Protein AF-A0A950A0P0-F1 (afdb_monomer_lite)

Foldseek 3Di:
DVVVVVCVQVVDVVSVVVVVVVVVLQLVLQVVLVCVVCVLDAEEDEDEDQDEACPVVVVVVVSCVVVVHRYAYAYEYCYHPPYDVVCVVVVHHHDHLLYDHPDPCGDVCLLCVLQCVLVVLLPDDQFADFPGADPVSHTDHDHRPWDPLSVVLSVVSVVVVVVVVVVQVVVVVVDDDDRPPDPPSNNVNVVVCCCRQPNALVSLVSQQQGWDDDPQPDPDTHGQHDPPDPQLLFAALVRLSPDDCVHHSRSNSSNNNSDDVVLVVPPDDPPFLAKKKKWFDFDPDDIDIDIFGWDQTSNRKTKGKDKDFQARTFWMKMQNHQAWAKKQFAKKWKWKAQPVRRDIDTQDMDGQVDDPVSFAKDPWDDQDSRIIGHHNPIITIGGHPGRDHGPIMMMIMTIIHTDPQPVDHWDWDQDPVGIDTHRDDD

Structure (mmCIF, N/CA/C/O backbone):
data_AF-A0A950A0P0-F1
#
_entry.id   AF-A0A950A0P0-F1
#
loop_
_atom_site.group_PDB
_atom_site.id
_atom_site.type_symbol
_atom_site.label_atom_id
_atom_site.label_alt_id
_atom_site.label_comp_id
_atom_site.label_asym_id
_atom_site.label_entity_id
_atom_site.label_seq_id
_atom_site.pdbx_PDB_ins_code
_atom_site.Cartn_x
_atom_site.Cartn_y
_atom_site.Cartn_z
_atom_site.occupancy
_atom_site.B_iso_or_equiv
_atom_site.auth_seq_id
_atom_site.auth_comp_id
_atom_site.auth_asym_id
_atom_site.auth_atom_id
_atom_site.pdbx_PDB_model_num
ATOM 1 N N . MET A 1 1 ? -11.977 18.147 -12.993 1.00 55.84 1 MET A N 1
ATOM 2 C CA . MET A 1 1 ? -13.350 17.580 -12.956 1.00 55.84 1 MET A CA 1
ATOM 3 C C . MET A 1 1 ? -13.972 17.721 -11.565 1.00 55.84 1 MET A C 1
ATOM 5 O O . MET A 1 1 ? -15.050 18.295 -11.479 1.00 55.84 1 MET A O 1
ATOM 9 N N . LEU A 1 2 ? -13.278 17.306 -10.494 1.00 62.88 2 LEU A N 1
ATOM 10 C CA . LEU A 1 2 ? -13.737 17.444 -9.102 1.00 62.88 2 LEU A CA 1
ATOM 11 C C . LEU A 1 2 ? -14.091 18.887 -8.699 1.00 62.88 2 LEU A C 1
ATOM 13 O O . LEU A 1 2 ? -15.171 19.109 -8.177 1.00 62.88 2 LEU A O 1
ATOM 17 N N . GLU A 1 3 ? -13.258 19.885 -9.010 1.00 71.25 3 GLU A N 1
ATOM 18 C CA . GLU A 1 3 ? -13.559 21.291 -8.680 1.00 71.25 3 GLU A CA 1
ATOM 19 C C . GLU A 1 3 ? -14.826 21.813 -9.359 1.00 71.25 3 GLU A C 1
ATOM 21 O O . GLU A 1 3 ? -15.606 22.525 -8.738 1.00 71.25 3 GLU A O 1
ATOM 26 N N . ARG A 1 4 ? -15.081 21.428 -10.616 1.00 76.44 4 ARG A N 1
ATOM 27 C CA . ARG A 1 4 ? -16.325 21.785 -11.315 1.00 76.44 4 ARG A CA 1
ATOM 28 C C . ARG A 1 4 ? -17.537 21.099 -10.689 1.00 76.44 4 ARG A C 1
ATOM 30 O O . ARG A 1 4 ? -18.577 21.734 -10.569 1.00 76.44 4 ARG A O 1
ATOM 37 N N . PHE A 1 5 ? -17.394 19.836 -10.286 1.00 79.50 5 PHE A N 1
ATOM 38 C CA . PHE A 1 5 ? -18.436 19.110 -9.561 1.00 79.50 5 PHE A CA 1
ATOM 39 C C . PHE A 1 5 ? -18.722 19.764 -8.204 1.00 79.50 5 PHE A C 1
ATOM 41 O O . PHE A 1 5 ? -19.863 20.116 -7.932 1.00 79.50 5 PHE A O 1
ATOM 48 N N . LEU A 1 6 ? -17.689 20.016 -7.395 1.00 82.75 6 LEU A N 1
ATOM 49 C CA . LEU A 1 6 ? -17.811 20.694 -6.105 1.00 82.75 6 LEU A CA 1
ATOM 50 C C . LEU A 1 6 ? -18.397 22.096 -6.267 1.00 82.75 6 LEU A C 1
ATOM 52 O O . LEU A 1 6 ? -19.300 22.455 -5.527 1.00 82.75 6 LEU A O 1
ATOM 56 N N . THR A 1 7 ? -17.960 22.864 -7.264 1.00 86.00 7 THR A N 1
ATOM 57 C CA . THR A 1 7 ? -18.520 24.193 -7.547 1.00 86.00 7 THR A CA 1
ATOM 58 C C . THR A 1 7 ? -20.001 24.104 -7.899 1.00 86.00 7 THR A C 1
ATOM 60 O O . THR A 1 7 ? -20.788 24.888 -7.378 1.00 86.00 7 THR A O 1
ATOM 63 N N . ALA A 1 8 ? -20.406 23.138 -8.728 1.00 83.75 8 ALA A N 1
ATOM 64 C CA . ALA A 1 8 ? -21.810 22.930 -9.074 1.00 83.75 8 ALA A CA 1
ATOM 65 C C . ALA A 1 8 ? -22.653 22.523 -7.853 1.00 83.75 8 ALA A C 1
ATOM 67 O O . ALA A 1 8 ? -23.713 23.098 -7.632 1.00 83.75 8 ALA A O 1
ATOM 68 N N . VAL A 1 9 ? -22.157 21.598 -7.025 1.00 83.94 9 VAL A N 1
ATOM 69 C CA . VAL A 1 9 ? -22.830 21.154 -5.792 1.00 83.94 9 VAL A CA 1
ATOM 70 C C . VAL A 1 9 ? -22.937 22.288 -4.770 1.00 83.94 9 VAL A C 1
ATOM 72 O O . VAL A 1 9 ? -23.996 22.493 -4.188 1.00 83.94 9 VAL A O 1
ATOM 75 N N . LEU A 1 10 ? -21.858 23.044 -4.553 1.00 87.50 10 LEU A N 1
ATOM 76 C CA . LEU A 1 10 ? -21.813 24.142 -3.583 1.00 87.50 10 LEU A CA 1
ATOM 77 C C . LEU A 1 10 ? -22.584 25.385 -4.050 1.00 87.50 10 LEU A C 1
ATOM 79 O O . LEU A 1 10 ? -22.939 26.221 -3.223 1.00 87.50 10 LEU A O 1
ATOM 83 N N . SER A 1 11 ? -22.843 25.519 -5.352 1.00 91.31 11 SER A N 1
ATOM 84 C CA . SER A 1 11 ? -23.629 26.628 -5.908 1.00 91.31 11 SER A CA 1
ATOM 85 C C . SER A 1 11 ? -25.124 26.320 -6.001 1.00 91.31 11 SER A C 1
ATOM 87 O O . SER A 1 11 ? -25.892 27.223 -6.322 1.00 91.31 11 SER A O 1
ATOM 89 N N . ASP A 1 12 ? -25.548 25.082 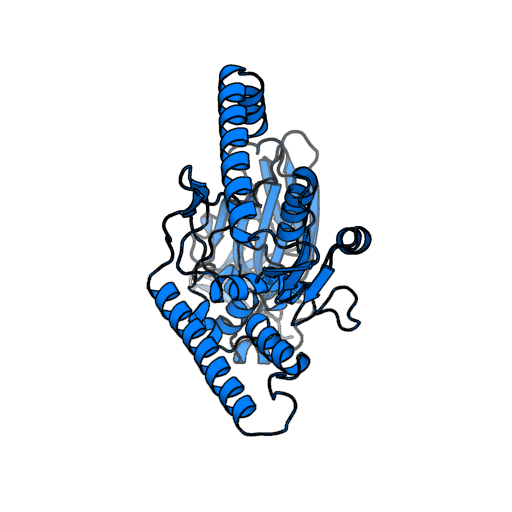-5.724 1.00 94.75 12 ASP A N 1
ATOM 90 C CA . ASP A 1 12 ? -26.952 24.668 -5.719 1.00 94.75 12 ASP A CA 1
ATOM 91 C C . ASP A 1 12 ? -27.496 24.623 -4.274 1.00 94.75 12 ASP A C 1
ATOM 93 O O . ASP A 1 12 ? -27.160 23.717 -3.498 1.00 94.75 12 ASP A O 1
ATOM 97 N N . PRO A 1 13 ? -28.365 25.576 -3.877 1.00 94.31 13 PRO A N 1
ATOM 98 C CA . PRO A 1 13 ? -28.925 25.616 -2.531 1.00 94.31 13 PRO A CA 1
ATOM 99 C C . PRO A 1 13 ? -29.743 24.375 -2.156 1.00 94.31 13 PRO A C 1
ATOM 101 O O . PRO A 1 13 ? -29.784 24.021 -0.977 1.00 94.31 13 PRO A O 1
ATOM 104 N N . ALA A 1 14 ? -30.390 23.712 -3.121 1.00 93.69 14 ALA A N 1
ATOM 105 C CA . ALA A 1 14 ? -31.197 22.524 -2.861 1.00 93.69 14 ALA A CA 1
ATOM 106 C C . ALA A 1 14 ? -30.303 21.319 -2.546 1.00 93.69 14 ALA A C 1
ATOM 108 O O . ALA A 1 14 ? -30.538 20.620 -1.559 1.00 93.69 14 ALA A O 1
ATOM 109 N N . LEU A 1 15 ? -29.227 21.122 -3.315 1.00 92.44 15 LEU A N 1
ATOM 110 C CA . LEU A 1 15 ? -28.232 20.086 -3.016 1.00 92.44 15 LEU A CA 1
ATOM 111 C C . LEU A 1 15 ? -27.541 20.347 -1.674 1.00 92.44 15 LEU A C 1
ATOM 113 O O . LEU A 1 15 ? -27.394 19.426 -0.869 1.00 92.44 15 LEU A O 1
ATOM 117 N N . LEU A 1 16 ? -27.184 21.601 -1.383 1.00 92.44 16 LEU A N 1
ATOM 118 C CA . LEU A 1 16 ? -26.629 21.974 -0.081 1.00 92.44 16 LEU A CA 1
ATOM 119 C C . LEU A 1 16 ? -27.586 21.675 1.076 1.00 92.44 16 LEU A C 1
ATOM 121 O O . LEU A 1 16 ? -27.135 21.214 2.126 1.00 92.44 16 LEU A O 1
ATOM 125 N N . ALA A 1 17 ? -28.885 21.930 0.907 1.00 93.38 17 ALA A N 1
ATOM 126 C CA . ALA A 1 17 ? -29.886 21.604 1.918 1.00 93.38 17 ALA A CA 1
ATOM 127 C C . ALA A 1 17 ? -29.931 20.091 2.184 1.00 93.38 17 ALA A C 1
ATOM 129 O O . ALA A 1 17 ? -29.840 19.684 3.341 1.00 93.38 17 ALA A O 1
ATOM 130 N N . VAL A 1 18 ? -29.950 19.268 1.130 1.00 94.12 18 VAL A N 1
ATOM 131 C CA . VAL A 1 18 ? -29.934 17.797 1.239 1.00 94.12 18 VAL A CA 1
ATOM 132 C C . VAL A 1 18 ? -28.661 17.291 1.924 1.00 94.12 18 VAL A C 1
ATOM 134 O O . VAL A 1 18 ? -28.732 16.427 2.802 1.00 94.12 18 VAL A O 1
ATOM 137 N N . ILE A 1 19 ? -27.492 17.831 1.564 1.00 92.19 19 ILE A N 1
ATOM 138 C CA . ILE A 1 19 ? -26.208 17.462 2.181 1.00 92.19 19 ILE A CA 1
ATOM 139 C C . ILE A 1 19 ? -26.209 17.814 3.668 1.00 92.19 19 ILE A C 1
ATOM 141 O O . ILE A 1 19 ? -25.835 16.979 4.491 1.00 92.19 19 ILE A O 1
ATOM 145 N N . ARG A 1 20 ? -26.650 19.027 4.023 1.00 93.75 20 ARG A N 1
ATOM 146 C CA . ARG A 1 20 ? -26.726 19.480 5.419 1.00 93.75 20 ARG A CA 1
ATOM 147 C C . ARG A 1 20 ? -27.681 18.618 6.229 1.00 93.75 20 ARG A C 1
ATOM 149 O O . ARG A 1 20 ? -27.284 18.125 7.276 1.00 93.75 20 ARG A O 1
ATOM 156 N N . GLU A 1 21 ? -28.891 18.387 5.730 1.00 95.62 21 GLU A N 1
ATOM 157 C CA . GLU A 1 21 ? -29.881 17.538 6.395 1.00 95.62 21 GLU A CA 1
ATOM 158 C C . GLU A 1 21 ? -29.339 16.118 6.610 1.00 95.62 21 GLU A C 1
ATOM 160 O O . GLU A 1 21 ? -29.393 15.583 7.719 1.00 95.62 21 GLU A O 1
ATOM 165 N N . THR A 1 22 ? -28.730 15.533 5.576 1.00 93.44 22 THR A N 1
ATOM 166 C CA . THR A 1 22 ? -28.134 14.194 5.650 1.00 93.44 22 THR A CA 1
ATOM 167 C C . THR A 1 22 ? -26.979 14.145 6.650 1.00 93.44 22 THR A C 1
ATOM 169 O O . THR A 1 22 ? -26.901 13.207 7.443 1.00 93.44 22 THR A O 1
ATOM 172 N N . ALA A 1 23 ? -26.093 15.143 6.649 1.00 92.94 23 ALA A N 1
ATOM 173 C CA . ALA A 1 23 ? -24.974 15.230 7.583 1.00 92.94 23 ALA A CA 1
ATOM 174 C C . ALA A 1 23 ? -25.455 15.405 9.030 1.00 92.94 23 ALA A C 1
ATOM 176 O O . ALA A 1 23 ? -24.962 14.716 9.923 1.00 92.94 23 ALA A O 1
ATOM 177 N N . THR A 1 24 ? -26.453 16.263 9.261 1.00 94.19 24 THR A N 1
ATOM 178 C CA . THR A 1 24 ? -27.080 16.456 10.574 1.00 94.19 24 THR A CA 1
ATOM 179 C C . THR A 1 24 ? -27.703 15.159 11.079 1.00 94.19 24 THR A C 1
ATOM 181 O O . THR A 1 24 ? -27.424 14.762 12.210 1.00 94.19 24 THR A O 1
ATOM 184 N N . ARG A 1 25 ? -28.479 14.457 10.242 1.00 95.00 25 ARG A N 1
ATOM 185 C CA . ARG A 1 25 ? -29.082 13.166 10.607 1.00 95.00 25 ARG A CA 1
ATOM 186 C C . ARG A 1 25 ? -28.018 12.113 10.916 1.00 95.00 25 ARG A C 1
ATOM 188 O O . ARG A 1 25 ? -28.062 11.496 11.974 1.00 95.00 25 ARG A O 1
ATOM 195 N N . ARG A 1 26 ? -27.012 11.952 10.047 1.00 94.56 26 ARG A N 1
ATOM 196 C CA . ARG A 1 26 ? -25.908 10.997 10.262 1.00 94.56 26 ARG A CA 1
ATOM 197 C C . ARG A 1 26 ? -25.140 11.286 11.549 1.00 94.56 26 ARG A C 1
ATOM 199 O O . ARG A 1 26 ? -24.850 10.355 12.295 1.00 94.56 26 ARG A O 1
ATOM 206 N N . ARG A 1 27 ? -24.848 12.560 11.836 1.00 93.12 27 ARG A N 1
ATOM 207 C CA . ARG A 1 27 ? -24.209 12.963 13.094 1.00 93.12 27 ARG A CA 1
ATOM 208 C C . ARG A 1 27 ? -25.090 12.617 14.290 1.00 93.12 27 ARG A C 1
ATOM 210 O O . ARG A 1 27 ? -24.587 12.020 15.233 1.00 93.12 27 ARG A O 1
ATOM 217 N N . ALA A 1 28 ? -26.382 12.940 14.248 1.00 94.75 28 ALA A N 1
ATOM 218 C CA . ALA A 1 28 ? -27.310 12.629 15.334 1.00 94.75 28 ALA A CA 1
ATOM 219 C C . ALA A 1 28 ? -27.368 11.118 15.623 1.00 94.75 28 ALA A C 1
ATOM 221 O O . ALA A 1 28 ? -27.242 10.714 16.780 1.00 94.75 28 ALA A O 1
ATOM 222 N N . ASN A 1 29 ? -27.463 10.288 14.580 1.00 96.44 29 ASN A N 1
ATOM 223 C CA . ASN A 1 29 ? -27.460 8.829 14.709 1.00 96.44 29 ASN A CA 1
ATOM 224 C C . ASN A 1 29 ? -26.142 8.320 15.309 1.00 96.44 29 ASN A C 1
ATOM 226 O O . ASN A 1 29 ? -26.154 7.516 16.241 1.00 96.44 29 ASN A O 1
ATOM 230 N N . PHE A 1 30 ? -25.002 8.820 14.820 1.00 94.88 30 PHE A N 1
ATOM 231 C CA . PHE A 1 30 ? -23.688 8.429 15.329 1.00 94.88 30 PHE A CA 1
ATOM 232 C C . PHE A 1 30 ? -23.497 8.822 16.798 1.00 94.88 30 PHE A C 1
ATOM 234 O O . PHE A 1 30 ? -23.042 8.011 17.598 1.00 94.88 30 PHE A O 1
ATOM 241 N N . VAL A 1 31 ? -23.904 10.031 17.190 1.00 94.56 31 VAL A N 1
ATOM 242 C CA . VAL A 1 31 ? -23.831 10.493 18.585 1.00 94.56 31 VAL A CA 1
ATOM 243 C C . VAL A 1 31 ? -24.749 9.674 19.492 1.00 94.56 31 VAL A C 1
ATOM 245 O O . VAL A 1 31 ? -24.354 9.318 20.602 1.00 94.56 31 VAL A O 1
ATOM 248 N N . ALA A 1 32 ? -25.960 9.337 19.041 1.00 95.44 32 ALA A N 1
ATOM 249 C CA . ALA A 1 32 ? -26.861 8.467 19.795 1.00 95.44 32 ALA A CA 1
ATOM 250 C C . ALA A 1 32 ? -26.253 7.070 20.004 1.00 95.44 32 ALA A C 1
ATOM 252 O O . ALA A 1 32 ? -26.282 6.542 21.119 1.00 95.44 32 ALA A O 1
ATOM 253 N N . HIS A 1 33 ? -25.648 6.503 18.957 1.00 95.56 33 HIS A N 1
ATOM 254 C CA . HIS A 1 33 ? -24.916 5.242 19.034 1.00 95.56 33 HIS A CA 1
ATOM 255 C C . HIS A 1 33 ? -23.732 5.327 20.002 1.00 95.56 33 HIS A C 1
ATOM 257 O O . HIS A 1 33 ? -23.601 4.476 20.878 1.00 95.56 33 HIS A O 1
ATOM 263 N N . LEU A 1 34 ? -22.929 6.388 19.916 1.00 93.38 34 LEU A N 1
ATOM 264 C CA . LEU A 1 34 ? -21.786 6.622 20.793 1.00 93.38 34 LEU A CA 1
ATOM 265 C C . LEU A 1 34 ? -22.208 6.743 22.263 1.00 93.38 34 LEU A C 1
ATOM 267 O O . LEU A 1 34 ? -21.639 6.073 23.118 1.00 93.38 34 LEU A O 1
ATOM 271 N N . ARG A 1 35 ? -23.247 7.530 22.572 1.00 93.88 35 ARG A N 1
ATOM 272 C CA . ARG A 1 35 ? -23.785 7.653 23.941 1.00 93.88 35 ARG A CA 1
ATOM 273 C C . ARG A 1 35 ? -24.240 6.305 24.494 1.00 93.88 35 ARG A C 1
ATOM 275 O O . ARG A 1 35 ? -23.997 6.008 25.662 1.00 93.88 35 ARG A O 1
ATOM 282 N N . LYS A 1 36 ? -24.882 5.488 23.656 1.00 94.25 36 LYS A N 1
ATOM 283 C CA . LYS A 1 36 ? -25.297 4.132 24.021 1.00 94.25 36 LYS A CA 1
ATOM 284 C C . LYS A 1 36 ? -24.090 3.224 24.273 1.00 94.25 36 LYS A C 1
ATOM 286 O O . LYS A 1 36 ? -24.089 2.517 25.274 1.00 94.25 36 LYS A O 1
ATOM 291 N N . ALA A 1 37 ? -23.084 3.257 23.399 1.00 91.88 37 ALA A N 1
ATOM 292 C CA . ALA A 1 37 ? -21.872 2.447 23.513 1.00 91.88 37 ALA A CA 1
ATOM 293 C C . ALA A 1 37 ? -21.038 2.813 24.750 1.00 91.88 37 ALA A C 1
ATOM 295 O O . ALA A 1 37 ? -20.555 1.928 25.447 1.00 91.88 37 ALA A O 1
ATOM 296 N N . LEU A 1 38 ? -20.933 4.107 25.066 1.00 92.00 38 LEU A N 1
ATOM 297 C CA . LEU A 1 38 ? -20.237 4.598 26.256 1.00 92.00 38 LEU A CA 1
ATOM 298 C C . LEU A 1 38 ? -20.964 4.251 27.559 1.00 92.00 38 LEU A C 1
ATOM 300 O O . LEU A 1 38 ? -20.352 4.303 28.619 1.00 92.00 38 LEU A O 1
ATOM 304 N N . GLY A 1 39 ? -22.266 3.949 27.525 1.00 91.56 39 GLY A N 1
ATOM 305 C CA . GLY A 1 39 ? -23.015 3.513 28.709 1.00 91.56 39 GLY A CA 1
ATOM 306 C C . GLY A 1 39 ? -22.999 4.501 29.887 1.00 91.56 39 GLY A C 1
ATOM 307 O O . GLY A 1 39 ? -23.214 4.093 31.023 1.00 91.56 39 GLY A O 1
ATOM 308 N N . GLY A 1 40 ? -22.723 5.787 29.639 1.00 90.06 40 GLY A N 1
ATOM 309 C CA . GLY A 1 40 ? -22.584 6.812 30.681 1.00 90.06 40 GLY A CA 1
ATOM 310 C C . GLY A 1 40 ? -21.238 6.826 31.420 1.00 90.06 40 GLY A C 1
ATOM 311 O O . GLY A 1 40 ? -21.118 7.547 32.411 1.00 90.06 40 GLY A O 1
ATOM 312 N N . VAL A 1 41 ? -20.243 6.061 30.955 1.00 93.00 41 VAL A N 1
ATOM 313 C CA . VAL A 1 41 ? -18.863 6.113 31.462 1.00 93.00 41 VAL A CA 1
ATOM 314 C C . VAL A 1 41 ? -18.309 7.537 31.352 1.00 93.00 41 VAL A C 1
ATOM 316 O O . VAL A 1 41 ? -18.629 8.271 30.416 1.00 93.00 41 VAL A O 1
ATOM 319 N N . ARG A 1 42 ? -17.488 7.917 32.335 1.00 93.31 42 ARG A N 1
ATOM 320 C CA . ARG A 1 42 ? -16.740 9.177 32.379 1.00 93.31 42 ARG A CA 1
ATOM 321 C C . ARG A 1 42 ? -15.258 8.897 32.600 1.00 93.31 42 ARG A C 1
ATOM 323 O O . ARG A 1 42 ? -14.924 7.891 33.226 1.00 93.31 42 ARG A O 1
ATOM 330 N N . GLY A 1 43 ? -14.401 9.805 32.147 1.00 93.19 43 GLY A N 1
ATOM 331 C CA . GLY A 1 43 ? -12.947 9.677 32.236 1.00 93.19 43 GLY A CA 1
ATOM 332 C C . GLY A 1 43 ? -12.352 8.880 31.076 1.00 93.19 43 GLY A C 1
ATOM 333 O O . GLY A 1 43 ? -12.831 8.972 29.945 1.00 93.19 43 GLY A O 1
ATOM 334 N N . ASP A 1 44 ? -11.290 8.126 31.352 1.00 93.69 44 ASP A N 1
ATOM 335 C CA . ASP A 1 44 ? -10.533 7.431 30.312 1.00 93.69 44 ASP A CA 1
ATOM 336 C C . ASP A 1 44 ? -11.266 6.167 29.822 1.00 93.69 44 ASP A C 1
ATOM 338 O O . ASP A 1 44 ? -11.656 5.301 30.608 1.00 93.69 44 ASP A O 1
ATOM 342 N N . VAL A 1 45 ? -11.429 6.051 28.504 1.00 94.88 45 VAL A N 1
ATOM 343 C CA . VAL A 1 45 ? -12.033 4.902 27.819 1.00 94.88 45 VAL A CA 1
ATOM 344 C C . VAL A 1 45 ? -11.023 4.322 26.843 1.00 94.88 45 VAL A C 1
ATOM 346 O O . VAL A 1 45 ? -10.506 5.033 25.982 1.00 94.88 45 VAL A O 1
ATOM 349 N N . ALA A 1 46 ? -10.767 3.019 26.954 1.00 93.62 46 ALA A N 1
ATOM 350 C CA . ALA A 1 46 ? -9.908 2.317 26.011 1.00 93.62 46 ALA A CA 1
ATOM 351 C C . ALA A 1 46 ? -10.534 2.322 24.606 1.00 93.62 46 ALA A C 1
ATOM 353 O O . ALA A 1 46 ? -11.679 1.912 24.414 1.00 93.62 46 ALA A O 1
ATOM 354 N N . TYR A 1 47 ? -9.756 2.771 23.629 1.00 92.56 47 TYR A N 1
ATOM 355 C CA . TYR A 1 47 ? -10.060 2.751 22.207 1.00 92.56 47 TYR A CA 1
ATOM 356 C C . TYR A 1 47 ? -9.057 1.811 21.543 1.00 92.56 47 TYR A C 1
ATOM 358 O O . TYR A 1 47 ? -7.879 2.133 21.454 1.00 92.56 47 TYR A O 1
ATOM 366 N N . VAL A 1 48 ? -9.506 0.628 21.134 1.00 90.81 48 VAL A N 1
ATOM 367 C CA . VAL A 1 48 ? -8.631 -0.393 20.547 1.00 90.81 48 VAL A CA 1
ATOM 368 C C . VAL A 1 48 ? -8.785 -0.364 19.035 1.00 90.81 48 VAL A C 1
ATOM 370 O O . VAL A 1 48 ? -9.904 -0.458 18.533 1.00 90.81 48 VAL A O 1
ATOM 373 N N . ASP A 1 49 ? -7.673 -0.248 18.320 1.00 86.38 49 ASP A N 1
ATOM 374 C CA . ASP A 1 49 ? -7.650 -0.156 16.863 1.00 86.38 49 ASP A CA 1
ATOM 375 C C . ASP A 1 49 ? -6.462 -0.960 16.315 1.00 86.38 49 ASP A C 1
ATOM 377 O O . ASP A 1 49 ? -5.394 -1.033 16.923 1.00 86.38 49 ASP A O 1
ATOM 381 N N . VAL A 1 50 ? -6.657 -1.600 15.165 1.00 81.00 50 VAL A N 1
ATOM 382 C CA . VAL A 1 50 ? -5.589 -2.321 14.457 1.00 81.00 50 VAL A CA 1
ATOM 383 C C . VAL A 1 50 ? -4.724 -1.357 13.632 1.00 81.00 50 VAL A C 1
ATOM 385 O O . VAL A 1 50 ? -3.619 -1.713 13.232 1.00 81.00 50 VAL A O 1
ATOM 388 N N . GLY A 1 51 ? -5.202 -0.129 13.414 1.00 76.44 51 GLY A N 1
ATOM 389 C CA . GLY A 1 51 ? -4.501 0.938 12.714 1.00 76.44 51 GLY A CA 1
ATOM 390 C C . GLY A 1 51 ? -3.278 1.485 13.458 1.00 76.44 51 GLY A C 1
ATOM 391 O O . GLY A 1 51 ? -2.881 0.991 14.512 1.00 76.44 51 GLY A O 1
ATOM 392 N N . PHE A 1 52 ? -2.672 2.530 12.878 1.00 77.44 52 PHE A N 1
ATOM 393 C CA . PHE A 1 52 ? -1.261 2.839 13.155 1.00 77.44 52 PHE A CA 1
ATOM 394 C C . PHE A 1 52 ? -0.928 4.247 13.656 1.00 77.44 52 PHE A C 1
ATOM 396 O O . PHE A 1 52 ? 0.147 4.465 14.201 1.00 77.44 52 PHE A O 1
ATOM 403 N N . SER A 1 53 ? -1.801 5.235 13.438 1.00 77.62 53 SER A N 1
ATOM 404 C CA . SER A 1 53 ? -1.448 6.646 13.687 1.00 77.62 53 SER A CA 1
ATOM 405 C C . SER A 1 53 ? -2.402 7.386 14.623 1.00 77.62 53 SER A C 1
ATOM 407 O O . SER A 1 53 ? -2.121 8.515 15.018 1.00 77.62 53 SER A O 1
ATOM 409 N N . GLY A 1 54 ? -3.551 6.798 14.962 1.00 86.12 54 GLY A N 1
ATOM 410 C CA . GLY A 1 54 ? -4.574 7.439 15.794 1.00 86.12 54 GLY A CA 1
ATOM 411 C C . GLY A 1 54 ? -5.398 8.535 15.114 1.00 86.12 54 GLY A C 1
ATOM 412 O O . GLY A 1 54 ? -6.099 9.293 15.781 1.00 86.12 54 GLY A O 1
ATOM 413 N N . ALA A 1 55 ? -5.390 8.610 13.779 1.00 86.44 55 ALA A N 1
ATOM 414 C CA . ALA A 1 55 ? -6.226 9.561 13.038 1.00 86.44 55 ALA A CA 1
ATOM 415 C C . ALA A 1 55 ? -7.736 9.387 13.310 1.00 86.44 55 ALA A C 1
ATOM 417 O O . ALA A 1 55 ? -8.473 10.374 13.378 1.00 86.44 55 ALA A O 1
ATOM 418 N N . ASN A 1 56 ? -8.200 8.146 13.486 1.00 88.69 56 ASN A N 1
ATOM 419 C CA . ASN A 1 56 ? -9.593 7.853 13.830 1.00 88.69 56 ASN A CA 1
ATOM 420 C C . ASN A 1 56 ? -9.920 8.280 15.267 1.00 88.69 56 ASN A C 1
ATOM 422 O O . ASN A 1 56 ? -10.931 8.953 15.478 1.00 88.69 56 ASN A O 1
ATOM 426 N N . GLN A 1 57 ? -9.033 7.988 16.226 1.00 92.44 57 GLN A N 1
ATOM 427 C CA . GLN A 1 57 ? -9.153 8.464 17.608 1.00 92.44 57 GLN A CA 1
ATOM 428 C C . GLN A 1 57 ? -9.219 9.991 17.667 1.00 92.44 57 GLN A C 1
ATOM 430 O O . GLN A 1 57 ? -10.068 10.521 18.372 1.00 92.44 57 GLN A O 1
ATOM 435 N N . GLU A 1 58 ? -8.386 10.709 16.910 1.00 91.81 58 GLU A N 1
ATOM 436 C CA . GLU A 1 58 ? -8.406 12.176 16.875 1.00 91.81 58 GLU A CA 1
ATOM 437 C C . GLU A 1 58 ? -9.771 12.725 16.442 1.00 91.81 58 GLU A C 1
ATOM 439 O O . GLU A 1 58 ? -10.341 13.589 17.112 1.00 91.81 58 GLU A O 1
ATOM 444 N N . LYS A 1 59 ? -10.324 12.200 15.343 1.00 91.88 59 LYS A N 1
ATOM 445 C CA . LYS A 1 59 ? -11.640 12.615 14.839 1.00 91.88 59 LYS A CA 1
ATOM 446 C C . LYS A 1 59 ? -12.760 12.257 15.816 1.00 91.88 59 LYS A C 1
ATOM 448 O O . LYS A 1 59 ? -13.686 13.047 15.997 1.00 91.88 59 LYS A O 1
ATOM 453 N N . LEU A 1 60 ? -12.679 11.084 16.443 1.00 93.00 60 LEU A N 1
ATOM 454 C CA . LEU A 1 60 ? -13.673 10.631 17.410 1.00 93.00 60 LEU A CA 1
ATOM 455 C C . LEU A 1 60 ? -13.612 11.445 18.709 1.00 93.00 60 LEU A C 1
ATOM 457 O O . LEU A 1 60 ? -14.658 11.861 19.199 1.00 93.00 60 LEU A O 1
ATOM 461 N N . GLN A 1 61 ? -12.414 11.742 19.221 1.00 94.25 61 GLN A N 1
ATOM 462 C CA . GLN A 1 61 ? -12.224 12.604 20.388 1.00 94.25 61 GLN A CA 1
ATOM 463 C C . GLN A 1 61 ? -12.782 14.005 20.124 1.00 94.25 61 GLN A C 1
ATOM 465 O O . GLN A 1 61 ? -13.552 14.514 20.929 1.00 94.25 61 GLN A O 1
ATOM 470 N N . ALA A 1 62 ? -12.499 14.592 18.956 1.00 93.62 62 ALA A N 1
ATOM 471 C CA . ALA A 1 62 ? -13.050 15.896 18.592 1.00 93.62 62 ALA A CA 1
ATOM 472 C C . ALA A 1 62 ? -14.592 15.903 18.566 1.00 93.62 62 ALA A C 1
ATOM 474 O O . ALA A 1 62 ? -15.220 16.905 18.912 1.00 93.62 62 ALA A O 1
ATOM 475 N N . LEU A 1 63 ? -15.220 14.791 18.167 1.00 93.25 63 LEU A N 1
ATOM 476 C CA . LEU A 1 63 ? -16.672 14.642 18.236 1.00 93.25 63 LEU A CA 1
ATOM 477 C C . LEU A 1 63 ? -17.169 14.513 19.684 1.00 93.25 63 LEU A C 1
ATOM 479 O O . LEU A 1 63 ? -18.149 15.163 20.032 1.00 93.25 63 LEU A O 1
ATOM 483 N N . ILE A 1 64 ? -16.505 13.706 20.514 1.00 93.94 64 ILE A N 1
ATOM 484 C CA . ILE A 1 64 ? -16.811 13.536 21.945 1.00 93.94 64 ILE A CA 1
ATOM 485 C C . ILE A 1 64 ? -16.779 14.890 22.665 1.00 93.94 64 ILE A C 1
ATOM 487 O O . ILE A 1 64 ? -17.758 15.255 23.323 1.00 93.94 64 ILE A O 1
ATOM 491 N N . ASP A 1 65 ? -15.713 15.664 22.452 1.00 94.00 65 ASP A N 1
ATOM 492 C CA . ASP A 1 65 ? -15.524 16.992 23.038 1.00 94.00 65 ASP A CA 1
ATOM 493 C C . ASP A 1 65 ? -16.623 17.962 22.579 1.00 94.00 65 ASP A C 1
ATOM 495 O O . ASP A 1 65 ? -17.221 18.674 23.388 1.00 94.00 65 ASP A O 1
ATOM 499 N N . ALA A 1 66 ? -16.948 17.958 21.280 1.00 94.38 66 ALA A N 1
ATOM 500 C CA . ALA A 1 66 ? -17.990 18.814 20.713 1.00 94.38 66 ALA A CA 1
ATOM 501 C C . ALA A 1 66 ? -19.401 18.488 21.236 1.00 94.38 66 ALA A C 1
ATOM 503 O O . ALA A 1 66 ? -20.262 19.365 21.261 1.00 94.38 66 ALA A O 1
ATOM 504 N N . GLU A 1 67 ? -19.648 17.243 21.646 1.00 94.44 67 GLU A N 1
ATOM 505 C CA . GLU A 1 67 ? -20.908 16.811 22.262 1.00 94.44 67 GLU A CA 1
ATOM 506 C C . GLU A 1 67 ? -20.915 16.975 23.793 1.00 94.44 67 GLU A C 1
ATOM 508 O O . GLU A 1 67 ? -21.892 16.587 24.443 1.00 94.44 67 GLU A O 1
ATOM 513 N N . GLY A 1 68 ? -19.847 17.545 24.369 1.00 94.25 68 GLY A N 1
ATOM 514 C CA . GLY A 1 68 ? -19.711 17.795 25.804 1.00 94.25 68 GLY A CA 1
ATOM 515 C C . GLY A 1 68 ? -19.677 16.516 26.641 1.00 94.25 68 GLY A C 1
ATOM 516 O O . GLY A 1 68 ? -20.145 16.512 27.781 1.00 94.25 68 GLY A O 1
ATOM 517 N N . LEU A 1 69 ? -19.197 15.414 26.063 1.00 93.31 69 LEU A N 1
ATOM 518 C CA . LEU A 1 69 ? -19.066 14.143 26.761 1.00 93.31 69 LEU A CA 1
ATOM 519 C C . LEU A 1 69 ? -17.762 14.151 27.568 1.00 93.31 69 LEU A C 1
ATOM 521 O O . LEU A 1 69 ? -16.692 14.394 27.023 1.00 93.31 69 LEU A O 1
ATOM 525 N N . ASP A 1 70 ? -17.855 13.867 28.867 1.00 94.75 70 ASP A N 1
ATOM 526 C CA . ASP A 1 70 ? -16.717 13.819 29.799 1.00 94.75 70 ASP A CA 1
ATOM 527 C C . ASP A 1 70 ? -15.931 12.503 29.648 1.00 94.75 70 ASP A C 1
ATOM 529 O O . ASP A 1 70 ? -15.866 11.686 30.566 1.00 94.75 70 ASP A O 1
ATOM 533 N N . VAL A 1 71 ? -15.427 12.248 28.439 1.00 95.31 71 VAL A N 1
ATOM 534 C CA . VAL A 1 71 ? -14.703 11.030 28.062 1.00 95.31 71 VAL A CA 1
ATOM 535 C C . VAL A 1 71 ? -13.418 11.398 27.337 1.00 95.31 71 VAL A C 1
ATOM 537 O O . VAL A 1 71 ? -13.410 12.219 26.421 1.00 95.31 71 VAL A O 1
ATOM 540 N N . ARG A 1 72 ? -12.332 10.725 27.702 1.00 94.81 72 ARG A N 1
ATOM 541 C CA . ARG A 1 72 ? -11.047 10.802 27.013 1.00 94.81 72 ARG A CA 1
ATOM 542 C C . ARG A 1 72 ? -10.694 9.431 26.463 1.00 94.81 72 ARG A C 1
ATOM 544 O O . ARG A 1 72 ? -10.712 8.438 27.180 1.00 94.81 72 ARG A O 1
ATOM 551 N N . LEU A 1 73 ? -10.375 9.364 25.181 1.00 95.44 73 LEU A N 1
ATOM 552 C CA . LEU A 1 73 ? -9.972 8.123 24.542 1.00 95.44 73 LEU A CA 1
ATOM 553 C C . LEU A 1 73 ? -8.504 7.828 24.837 1.00 95.44 73 LEU A C 1
ATOM 555 O O . LEU A 1 73 ? -7.628 8.655 24.566 1.00 95.44 73 LEU A O 1
ATOM 559 N N . HIS A 1 74 ? -8.257 6.620 25.330 1.00 94.81 74 HIS A N 1
ATOM 560 C CA . HIS A 1 74 ? -6.940 6.019 25.418 1.00 94.81 74 HIS A CA 1
ATOM 561 C C . HIS A 1 74 ? -6.774 5.006 24.287 1.00 94.81 74 HIS A C 1
ATOM 563 O O . HIS A 1 74 ? -7.319 3.907 24.343 1.00 94.81 74 HIS A O 1
ATOM 569 N N . GLY A 1 75 ? -6.049 5.404 23.245 1.00 93.94 75 GLY A N 1
ATOM 570 C CA . GLY A 1 75 ? -5.792 4.586 22.071 1.00 93.94 75 GLY A CA 1
ATOM 571 C C . GLY A 1 75 ? -4.774 3.484 22.336 1.00 93.94 75 GLY A C 1
ATOM 572 O O . GLY A 1 75 ? -3.653 3.776 22.737 1.00 93.94 75 GLY A O 1
ATOM 573 N N . LEU A 1 76 ? -5.166 2.243 22.067 1.00 91.62 76 LEU A N 1
ATOM 574 C CA . LEU A 1 76 ? -4.336 1.048 22.125 1.00 91.62 76 LEU A CA 1
ATOM 575 C C . LEU A 1 76 ? -4.244 0.469 20.713 1.00 91.62 76 LEU A C 1
ATOM 577 O O . LEU A 1 76 ? -5.249 0.028 20.151 1.00 91.62 76 LEU A O 1
ATOM 581 N N . TYR A 1 77 ? -3.042 0.482 20.151 1.00 88.38 77 TYR A N 1
ATOM 582 C CA . TYR A 1 77 ? -2.781 0.138 18.759 1.00 88.38 77 TYR A CA 1
ATOM 583 C C . TYR A 1 77 ? -1.875 -1.078 18.641 1.00 88.38 77 TYR A C 1
ATOM 585 O O . TYR A 1 77 ? -1.090 -1.380 19.541 1.00 88.38 77 TYR A O 1
ATOM 593 N N . VAL A 1 78 ? -1.914 -1.755 17.494 1.00 81.88 78 VAL A N 1
ATOM 594 C CA . VAL A 1 78 ? -0.888 -2.760 17.172 1.00 81.88 78 VAL A CA 1
ATOM 595 C C . VAL A 1 78 ? 0.482 -2.087 17.064 1.00 81.88 78 VAL A C 1
ATOM 597 O O . VAL A 1 78 ? 1.458 -2.564 17.635 1.00 81.88 78 VAL A O 1
ATOM 600 N N . MET A 1 79 ? 0.550 -0.930 16.414 1.00 81.06 79 MET A N 1
ATOM 601 C CA . MET A 1 79 ? 1.727 -0.066 16.382 1.00 81.06 79 MET A CA 1
ATOM 602 C C . MET A 1 79 ? 1.260 1.387 16.348 1.00 81.06 79 MET A C 1
ATOM 604 O O . MET A 1 79 ? 0.235 1.676 15.752 1.00 81.06 79 MET A O 1
ATOM 608 N N . ALA A 1 80 ? 2.000 2.292 16.980 1.00 80.38 80 ALA A N 1
ATOM 609 C CA . ALA A 1 80 ? 1.650 3.708 17.051 1.00 80.38 80 ALA A CA 1
ATOM 610 C C . ALA A 1 80 ? 2.756 4.635 16.508 1.00 80.38 80 ALA A C 1
ATOM 612 O O . ALA A 1 80 ? 2.764 5.823 16.810 1.00 80.38 80 ALA A O 1
ATOM 613 N N . ASP A 1 81 ? 3.701 4.113 15.723 1.00 72.06 81 ASP A N 1
ATOM 614 C CA . ASP A 1 81 ? 4.835 4.855 15.158 1.00 72.06 81 ASP A CA 1
ATOM 615 C C . ASP A 1 81 ? 4.864 4.680 13.622 1.00 72.06 81 ASP A C 1
ATOM 617 O O . ASP A 1 81 ? 4.837 3.537 13.159 1.00 72.06 81 ASP A O 1
ATOM 621 N N . PRO A 1 82 ? 4.871 5.755 12.802 1.00 70.38 82 PRO A N 1
ATOM 622 C CA . PRO A 1 82 ? 4.941 7.168 13.179 1.00 70.38 82 PRO A CA 1
ATOM 623 C C . PRO A 1 82 ? 3.602 7.757 13.652 1.00 70.38 82 PRO A C 1
ATOM 625 O O . PRO A 1 82 ? 2.616 7.800 12.912 1.00 70.38 82 PRO A O 1
ATOM 628 N N . CYS A 1 83 ? 3.591 8.309 14.870 1.00 76.06 83 CYS A N 1
ATOM 629 C CA . CYS A 1 83 ? 2.522 9.190 15.347 1.00 76.06 83 CYS A CA 1
ATOM 630 C C . CYS A 1 83 ? 2.949 10.658 15.197 1.00 76.06 83 CYS A C 1
ATOM 632 O O . CYS A 1 83 ? 4.016 11.030 15.695 1.00 76.06 83 CYS A O 1
ATOM 634 N N . PRO A 1 84 ? 2.129 11.517 14.559 1.00 80.94 84 PRO A N 1
ATOM 635 C CA . PRO A 1 84 ? 2.384 12.951 14.506 1.00 80.94 84 PRO A CA 1
ATOM 636 C C . PRO A 1 84 ? 2.556 13.541 15.920 1.00 80.94 84 PRO A C 1
ATOM 638 O O . PRO A 1 84 ? 1.641 13.407 16.743 1.00 80.94 84 PRO A O 1
ATOM 641 N N . PRO A 1 85 ? 3.682 14.216 16.229 1.00 81.50 85 PRO A N 1
ATOM 642 C CA . PRO A 1 85 ? 3.943 14.769 17.560 1.00 81.50 85 PRO A CA 1
ATOM 643 C C . PRO A 1 85 ? 2.831 15.695 18.066 1.00 81.50 85 PRO A C 1
ATOM 645 O O . PRO A 1 85 ? 2.573 15.770 19.267 1.00 81.50 85 PRO A O 1
ATOM 648 N N . GLU A 1 86 ? 2.123 16.372 17.159 1.00 85.75 86 GLU A N 1
ATOM 649 C CA . GLU A 1 86 ? 1.016 17.268 17.486 1.00 85.75 86 GLU A CA 1
ATOM 650 C C . GLU A 1 86 ? -0.121 16.551 18.224 1.00 85.75 86 GLU A C 1
ATOM 652 O O . GLU A 1 86 ? -0.797 17.171 19.045 1.00 85.75 86 GLU A O 1
ATOM 657 N N . ARG A 1 87 ? -0.333 15.252 17.968 1.00 86.69 87 ARG A N 1
ATOM 658 C CA . ARG A 1 87 ? -1.369 14.449 18.638 1.00 86.69 87 ARG A CA 1
ATOM 659 C C . ARG A 1 87 ? -1.047 14.237 20.110 1.00 86.69 87 ARG A C 1
ATOM 661 O O . ARG A 1 87 ? -1.889 14.499 20.970 1.00 86.69 87 ARG A O 1
ATOM 668 N N . VAL A 1 88 ? 0.194 13.855 20.398 1.00 84.69 88 VAL A N 1
ATOM 669 C CA . VAL A 1 88 ? 0.691 13.681 21.769 1.00 84.69 88 VAL A CA 1
ATOM 670 C C . VAL A 1 88 ? 0.691 15.022 22.508 1.00 84.69 88 VAL A C 1
ATOM 672 O O . VAL A 1 88 ? 0.220 15.106 23.641 1.00 84.69 88 VAL A O 1
ATOM 675 N N . LEU A 1 89 ? 1.115 16.105 21.846 1.00 86.81 89 LEU A N 1
ATOM 676 C CA . LEU A 1 89 ? 1.107 17.460 22.418 1.00 86.81 89 LEU A CA 1
ATOM 677 C C . LEU A 1 89 ? -0.305 17.985 22.732 1.00 86.81 89 LEU A C 1
ATOM 679 O O . LEU A 1 89 ? -0.461 18.811 23.629 1.00 86.81 89 LEU A O 1
ATOM 683 N N . ARG A 1 90 ? -1.340 17.494 22.039 1.00 85.38 90 ARG A N 1
ATOM 684 C CA . ARG A 1 90 ? -2.756 17.764 22.356 1.00 85.38 90 ARG A CA 1
ATOM 685 C C . ARG A 1 90 ? -3.307 16.885 23.487 1.00 85.38 90 ARG A C 1
ATOM 687 O O . ARG A 1 90 ? -4.493 16.964 23.789 1.00 85.38 90 ARG A O 1
ATOM 694 N N . GLY A 1 91 ? -2.469 16.064 24.120 1.00 85.62 91 GLY A N 1
ATOM 695 C CA . GLY A 1 91 ? -2.843 15.229 25.260 1.00 85.62 91 GLY A CA 1
ATOM 696 C C . GLY A 1 91 ? -3.531 13.915 24.887 1.00 85.62 91 GLY A C 1
ATOM 697 O O . GLY A 1 91 ? -4.127 13.284 25.767 1.00 85.62 91 GLY A O 1
ATOM 698 N N . GLN A 1 92 ? -3.462 13.482 23.622 1.00 88.50 92 GLN A N 1
ATOM 699 C CA . GLN A 1 92 ? -3.941 12.152 23.246 1.00 88.50 92 GLN A CA 1
ATOM 700 C C . GLN A 1 92 ? -3.085 11.078 23.917 1.00 88.50 92 GLN A C 1
ATOM 702 O O . GLN A 1 92 ? -1.857 11.148 23.894 1.00 88.50 92 GLN A O 1
ATOM 707 N N . LEU A 1 93 ? -3.752 10.093 24.520 1.00 91.75 93 LEU A N 1
ATOM 708 C CA . LEU A 1 93 ? -3.104 8.886 25.020 1.00 91.75 93 LEU A CA 1
ATOM 709 C C . LEU A 1 93 ? -3.091 7.869 23.889 1.00 91.75 93 LEU A C 1
ATOM 711 O O . LEU A 1 93 ? -4.154 7.515 23.371 1.00 91.75 93 LEU A O 1
ATOM 715 N N . ILE A 1 94 ? -1.893 7.472 23.483 1.00 90.56 94 ILE A N 1
ATOM 716 C CA . ILE A 1 94 ? -1.643 6.570 22.367 1.00 90.56 94 ILE A CA 1
ATOM 717 C C . ILE A 1 94 ? -0.535 5.621 22.811 1.00 90.56 94 ILE A C 1
ATOM 719 O O . ILE A 1 94 ? 0.589 6.056 23.055 1.00 90.56 94 ILE A O 1
ATOM 723 N N . GLU A 1 95 ? -0.858 4.339 22.879 1.00 88.56 95 GLU A N 1
ATOM 724 C CA . GLU A 1 95 ? 0.074 3.258 23.179 1.00 88.56 95 GLU A CA 1
ATOM 725 C C . GLU A 1 95 ? 0.042 2.247 22.034 1.00 88.56 95 GLU A C 1
ATOM 727 O O . GLU A 1 95 ? -1.024 1.896 21.525 1.00 88.56 95 GLU A O 1
ATOM 732 N N . GLY A 1 96 ? 1.213 1.782 21.607 1.00 85.81 96 GLY A N 1
ATOM 733 C CA . GLY A 1 96 ? 1.342 0.740 20.595 1.00 85.81 96 GLY A CA 1
ATOM 734 C C . GLY A 1 96 ? 1.957 -0.525 21.179 1.00 85.81 96 GLY A C 1
ATOM 735 O O . GLY A 1 96 ? 2.956 -0.464 21.892 1.00 85.81 96 GLY A O 1
ATOM 736 N N . PHE A 1 97 ? 1.388 -1.680 20.839 1.00 80.69 97 PHE A N 1
ATOM 737 C CA . PHE A 1 97 ? 1.850 -2.986 21.305 1.00 80.69 97 PHE A CA 1
ATOM 738 C C . PHE A 1 97 ? 3.255 -3.340 20.787 1.00 80.69 97 PHE A C 1
ATOM 740 O O . PHE A 1 97 ? 4.065 -3.891 21.528 1.00 80.69 97 PHE A O 1
ATOM 747 N N . LEU A 1 98 ? 3.555 -3.019 19.523 1.00 77.31 98 LEU A N 1
ATOM 748 C CA . LEU A 1 98 ? 4.860 -3.265 18.890 1.00 77.31 98 LEU A CA 1
ATOM 749 C C . LEU A 1 98 ? 5.809 -2.060 18.956 1.00 77.31 98 LEU A C 1
ATOM 751 O O . LEU A 1 98 ? 7.012 -2.203 18.733 1.00 77.31 98 LEU A O 1
ATOM 755 N N . GLY A 1 99 ? 5.277 -0.878 19.245 1.00 79.44 99 GLY A N 1
ATOM 756 C CA . GLY A 1 99 ? 6.042 0.359 19.320 1.00 79.44 99 GLY A CA 1
ATOM 757 C C . GLY A 1 99 ? 5.132 1.545 19.592 1.00 79.44 99 GLY A C 1
ATOM 758 O O . GLY A 1 99 ? 4.091 1.693 18.944 1.00 79.44 99 GLY A O 1
ATOM 759 N N . SER A 1 100 ? 5.528 2.364 20.559 1.00 83.69 100 SER A N 1
ATOM 760 C CA . SER A 1 100 ? 4.833 3.574 20.988 1.00 83.69 100 SER A CA 1
ATOM 761 C C . SER A 1 100 ? 5.562 4.837 20.515 1.00 83.69 100 SER A C 1
ATOM 763 O O . SER A 1 100 ? 6.767 4.798 20.245 1.00 83.69 100 SER A O 1
ATOM 765 N N . PRO A 1 101 ? 4.864 5.986 20.422 1.00 80.25 101 PRO A N 1
ATOM 766 C CA . PRO A 1 101 ? 5.496 7.240 20.035 1.00 80.25 101 PRO A CA 1
ATOM 767 C C . PRO A 1 101 ? 6.654 7.591 20.980 1.00 80.25 101 PRO A C 1
ATOM 769 O O . PRO A 1 101 ? 6.460 7.712 22.189 1.00 80.25 101 PRO A O 1
ATOM 772 N N . GLY A 1 102 ? 7.850 7.796 20.422 1.00 76.06 102 GLY A N 1
ATOM 773 C CA . GLY A 1 102 ? 9.050 8.150 21.188 1.00 76.06 102 GLY A CA 1
ATOM 774 C C . GLY A 1 102 ? 9.919 6.970 21.635 1.00 76.06 102 GLY A C 1
ATOM 775 O O . GLY A 1 102 ? 10.926 7.203 22.308 1.00 76.06 102 GLY A O 1
ATOM 776 N N . ASP A 1 103 ? 9.586 5.735 21.250 1.00 76.75 103 ASP A N 1
ATOM 777 C CA . ASP A 1 103 ? 10.455 4.584 21.499 1.00 76.75 103 ASP A CA 1
ATOM 778 C C . ASP A 1 103 ? 11.820 4.740 20.786 1.00 76.75 103 ASP A C 1
ATOM 780 O O . ASP A 1 103 ? 11.884 5.155 19.627 1.00 76.75 103 ASP A O 1
ATOM 784 N N . PRO A 1 104 ? 12.943 4.390 21.448 1.00 62.09 104 PRO A N 1
ATOM 785 C CA . PRO A 1 104 ? 14.301 4.629 20.938 1.00 62.09 104 PRO A CA 1
ATOM 786 C C . PRO A 1 104 ? 14.709 3.689 19.797 1.00 62.09 104 PRO A C 1
ATOM 788 O O . PRO A 1 104 ? 15.715 3.926 19.130 1.00 62.09 104 PRO A O 1
ATOM 791 N N . LEU A 1 105 ? 13.955 2.607 19.603 1.00 58.78 105 LEU A N 1
ATOM 792 C CA . LEU A 1 105 ? 14.081 1.677 18.489 1.00 58.78 105 LEU A CA 1
ATOM 793 C C . LEU A 1 105 ? 12.846 1.862 17.605 1.00 58.78 105 LEU A C 1
ATOM 795 O O . LEU A 1 105 ? 11.948 1.007 17.663 1.00 58.78 105 LEU A O 1
ATOM 799 N N . PRO A 1 106 ? 12.759 2.959 16.825 1.00 56.16 106 PRO A N 1
ATOM 800 C CA . PRO A 1 106 ? 11.715 3.052 15.822 1.00 56.16 106 PRO A CA 1
ATOM 801 C C . PRO A 1 106 ? 11.802 1.782 14.978 1.00 56.16 106 PRO A C 1
ATOM 803 O O . PRO A 1 106 ? 12.894 1.281 14.685 1.00 56.16 106 PRO A O 1
ATOM 806 N N . LEU A 1 107 ? 10.653 1.188 14.662 1.00 56.94 107 LEU A N 1
ATOM 807 C CA . LEU A 1 107 ? 10.617 0.232 13.559 1.00 56.94 107 LEU A CA 1
ATOM 808 C C . LEU A 1 107 ? 11.296 0.900 12.358 1.00 56.94 107 LEU A C 1
ATOM 810 O O . LEU A 1 107 ? 11.241 2.125 12.235 1.00 56.94 107 LEU A O 1
ATOM 814 N N . GLU A 1 108 ? 11.953 0.140 11.482 1.00 59.38 108 GLU A N 1
ATOM 815 C CA . GLU A 1 108 ? 12.291 0.688 10.167 1.00 59.38 108 GLU A CA 1
ATOM 816 C C . GLU A 1 108 ? 10.960 0.968 9.457 1.00 59.38 108 GLU A C 1
ATOM 818 O O . GLU A 1 108 ? 10.358 0.112 8.807 1.00 59.38 108 GLU A O 1
ATOM 823 N N . THR A 1 109 ? 10.432 2.161 9.729 1.00 58.94 109 THR A N 1
ATOM 824 C CA . THR A 1 109 ? 9.030 2.528 9.550 1.00 58.94 109 THR A CA 1
ATOM 825 C C . THR A 1 109 ? 8.669 2.495 8.083 1.00 58.94 109 THR A C 1
ATOM 827 O O . THR A 1 109 ? 7.555 2.121 7.756 1.00 58.94 109 THR A O 1
ATOM 830 N N . GLU A 1 110 ? 9.617 2.783 7.194 1.00 63.50 110 GLU A N 1
ATOM 831 C CA . GLU A 1 110 ? 9.390 2.780 5.753 1.00 63.50 110 GLU A CA 1
ATOM 832 C C . GLU A 1 110 ? 9.106 1.372 5.207 1.00 63.50 110 GLU A C 1
ATOM 834 O O . GLU A 1 110 ? 8.143 1.177 4.463 1.00 63.50 110 GLU A O 1
ATOM 839 N N . ALA A 1 111 ? 9.877 0.363 5.629 1.00 65.69 111 ALA A N 1
ATOM 840 C CA . ALA A 1 111 ? 9.640 -1.015 5.214 1.00 65.69 111 ALA A CA 1
ATOM 841 C C . ALA A 1 111 ? 8.330 -1.549 5.805 1.00 65.69 111 ALA A C 1
ATOM 843 O O . ALA A 1 111 ? 7.575 -2.225 5.110 1.00 65.69 111 ALA A O 1
ATOM 844 N N . LEU A 1 112 ? 8.009 -1.233 7.062 1.00 72.94 112 LEU A N 1
ATOM 845 C CA . LEU A 1 112 ? 6.763 -1.712 7.656 1.00 72.94 112 LEU A CA 1
ATOM 846 C C . LEU A 1 112 ? 5.530 -0.995 7.095 1.00 72.94 112 LEU A C 1
ATOM 848 O O . LEU A 1 112 ? 4.543 -1.657 6.793 1.00 72.94 112 LEU A O 1
ATOM 852 N N . ASP A 1 113 ? 5.576 0.326 6.912 1.00 74.31 113 ASP A N 1
ATOM 853 C CA . ASP A 1 113 ? 4.466 1.141 6.393 1.00 74.31 113 ASP A CA 1
ATOM 854 C C . ASP A 1 113 ? 3.988 0.621 5.034 1.00 74.31 113 ASP A C 1
ATOM 856 O O . ASP A 1 113 ? 2.792 0.448 4.807 1.00 74.31 113 ASP A O 1
ATOM 860 N N . ARG A 1 114 ? 4.942 0.229 4.184 1.00 76.06 114 ARG A N 1
ATOM 861 C CA . ARG A 1 114 ? 4.703 -0.381 2.873 1.00 76.06 114 ARG A CA 1
ATOM 862 C C . ARG A 1 114 ? 4.128 -1.791 2.903 1.00 76.06 114 ARG A C 1
ATOM 864 O O . ARG A 1 114 ? 3.599 -2.220 1.886 1.00 76.06 114 ARG A O 1
ATOM 871 N N . ASN A 1 115 ? 4.269 -2.526 4.004 1.00 81.19 115 ASN A N 1
ATOM 872 C CA . ASN A 1 115 ? 3.850 -3.927 4.106 1.00 81.19 115 ASN A CA 1
ATOM 873 C C . ASN A 1 115 ? 2.709 -4.140 5.128 1.00 81.19 115 ASN A C 1
ATOM 875 O O . ASN A 1 115 ? 2.121 -5.220 5.167 1.00 81.19 115 ASN A O 1
ATOM 879 N N . ARG A 1 116 ? 2.348 -3.125 5.930 1.00 82.00 116 ARG A N 1
ATOM 880 C CA . ARG A 1 116 ? 1.362 -3.240 7.022 1.00 82.00 116 ARG A CA 1
ATOM 881 C C . ARG A 1 116 ? -0.065 -3.513 6.557 1.00 82.00 116 ARG A C 1
ATOM 883 O O . ARG A 1 116 ? -0.842 -4.045 7.341 1.00 82.00 116 ARG A O 1
ATOM 890 N N . LEU A 1 117 ? -0.400 -3.195 5.304 1.00 85.56 117 LEU A N 1
ATOM 891 C CA . LEU A 1 117 ? -1.730 -3.450 4.744 1.00 85.56 117 LEU A CA 1
ATOM 892 C C . LEU A 1 117 ? -2.123 -4.925 4.888 1.00 85.56 117 LEU A C 1
ATOM 894 O O . LEU A 1 117 ? -3.262 -5.235 5.215 1.00 85.56 117 LEU A O 1
ATOM 898 N N . LEU A 1 118 ? -1.168 -5.847 4.723 1.00 89.50 118 LEU A N 1
ATOM 899 C CA . LEU A 1 118 ? -1.427 -7.267 4.951 1.00 89.50 118 LEU A CA 1
ATOM 900 C C . LEU A 1 118 ? -1.868 -7.538 6.398 1.00 89.50 118 LEU A C 1
ATOM 902 O O . LEU A 1 118 ? -2.777 -8.333 6.617 1.00 89.50 118 LEU A O 1
ATOM 906 N N . LEU A 1 119 ? -1.259 -6.876 7.384 1.00 88.19 119 LEU A N 1
ATOM 907 C CA . LEU A 1 119 ? -1.637 -7.031 8.788 1.00 88.19 119 LEU A CA 1
ATOM 908 C C . LEU A 1 119 ? -3.053 -6.513 9.058 1.00 88.19 119 LEU A C 1
ATOM 910 O O . LEU A 1 119 ? -3.802 -7.170 9.776 1.00 88.19 119 LEU A O 1
ATOM 914 N N . GLU A 1 120 ? -3.432 -5.388 8.450 1.00 86.75 120 GLU A N 1
ATOM 915 C CA . GLU A 1 120 ? -4.804 -4.875 8.521 1.00 86.75 120 GLU A CA 1
ATOM 916 C C . GLU A 1 120 ? -5.779 -5.898 7.937 1.00 86.75 120 GLU A C 1
ATOM 918 O O . GLU A 1 120 ? -6.674 -6.358 8.644 1.00 86.75 120 GLU A O 1
ATOM 923 N N . LEU A 1 121 ? -5.542 -6.359 6.703 1.00 90.25 121 LEU A N 1
ATOM 924 C CA . LEU A 1 121 ? -6.391 -7.350 6.035 1.00 90.25 121 LEU A CA 1
ATOM 925 C C . LEU A 1 121 ? -6.538 -8.646 6.843 1.00 90.25 121 LEU A C 1
ATOM 927 O O . LEU A 1 121 ? -7.613 -9.238 6.867 1.00 90.25 121 LEU A O 1
ATOM 931 N N . LEU A 1 122 ? -5.480 -9.104 7.518 1.00 91.56 122 LEU A N 1
ATOM 932 C CA . LEU A 1 122 ? -5.523 -10.309 8.355 1.00 91.56 122 LEU A CA 1
ATOM 933 C C . LEU A 1 122 ? -6.464 -10.161 9.557 1.00 91.56 122 LEU A C 1
ATOM 935 O O . LEU A 1 122 ? -7.002 -11.158 10.041 1.00 91.56 122 LEU A O 1
ATOM 939 N N . LEU A 1 123 ? -6.649 -8.940 10.050 1.00 88.62 123 LEU A N 1
ATOM 940 C CA . LEU A 1 123 ? -7.346 -8.635 11.298 1.00 88.62 123 LEU A CA 1
ATOM 941 C C . LEU A 1 123 ? -8.714 -7.972 11.089 1.00 88.62 123 LEU A C 1
ATOM 943 O O . LEU A 1 123 ? -9.470 -7.839 12.051 1.00 88.62 123 LEU A O 1
ATOM 947 N N . LEU A 1 124 ? -9.052 -7.600 9.852 1.00 87.44 124 LEU A N 1
ATOM 948 C CA . LEU A 1 124 ? -10.370 -7.085 9.492 1.00 87.44 124 LEU A CA 1
ATOM 949 C C . LEU A 1 124 ? -11.490 -8.079 9.844 1.00 87.44 124 LEU A C 1
ATOM 951 O O . LEU A 1 124 ? -11.317 -9.300 9.782 1.00 87.44 124 LEU A O 1
ATOM 955 N N . SER A 1 125 ? -12.669 -7.540 10.172 1.00 86.38 125 SER A N 1
ATOM 956 C CA . SER A 1 125 ? -13.889 -8.347 10.280 1.00 86.38 125 SER A CA 1
ATOM 957 C C . SER A 1 125 ? -14.239 -8.973 8.924 1.00 86.38 125 SER A C 1
ATOM 959 O O . SER A 1 125 ? -13.762 -8.549 7.872 1.00 86.38 125 SER A O 1
ATOM 961 N N . GLU A 1 126 ? -15.091 -9.993 8.952 1.00 88.38 126 GLU A N 1
ATOM 962 C CA . GLU A 1 126 ? -15.770 -10.487 7.749 1.00 88.38 126 GLU A CA 1
ATOM 963 C C . GLU A 1 126 ? -16.973 -9.613 7.369 1.00 88.38 126 GLU A C 1
ATOM 965 O O . GLU A 1 126 ? -17.530 -9.764 6.280 1.00 88.38 126 GLU A O 1
ATOM 970 N N . ASP A 1 127 ? -17.372 -8.693 8.247 1.00 85.88 127 ASP A N 1
ATOM 971 C CA . ASP A 1 127 ? -18.347 -7.660 7.921 1.00 85.88 127 ASP A CA 1
ATOM 972 C C . ASP A 1 127 ? -17.746 -6.682 6.908 1.00 85.88 127 ASP A C 1
ATOM 974 O O . ASP A 1 127 ? -16.586 -6.285 7.026 1.00 85.88 127 ASP A O 1
ATOM 978 N N . GLY A 1 128 ? -18.542 -6.248 5.931 1.00 83.94 128 GLY A N 1
ATOM 979 C CA . GLY A 1 128 ? -18.104 -5.188 5.028 1.00 83.94 128 GLY A CA 1
ATOM 980 C C . GLY A 1 128 ? -17.997 -3.831 5.732 1.00 83.94 128 GLY A C 1
ATOM 981 O O . GLY A 1 128 ? -18.500 -3.624 6.845 1.00 83.94 128 GLY A O 1
ATOM 982 N N . SER A 1 129 ? -17.360 -2.881 5.049 1.00 84.50 129 SER A N 1
ATOM 983 C CA . SER A 1 129 ? -17.074 -1.537 5.558 1.00 84.50 129 SER A CA 1
ATOM 984 C C . SER A 1 129 ? -18.312 -0.834 6.118 1.00 84.50 129 SER A C 1
ATOM 986 O O . SER A 1 129 ? -19.379 -0.822 5.502 1.00 84.50 129 SER A O 1
ATOM 988 N N . THR A 1 130 ? -18.178 -0.208 7.290 1.00 89.00 130 THR A N 1
ATOM 989 C CA . THR A 1 130 ? -19.288 0.527 7.917 1.00 89.00 130 THR A CA 1
ATOM 990 C C . THR A 1 130 ? -19.573 1.819 7.147 1.00 89.00 130 THR A C 1
ATOM 992 O O . THR A 1 130 ? -18.757 2.734 7.115 1.00 89.00 130 THR A O 1
ATOM 995 N N . LEU A 1 131 ? -20.767 1.923 6.562 1.00 88.50 131 LEU A N 1
ATOM 996 C CA . LEU A 1 131 ? -21.244 3.085 5.801 1.00 88.50 131 LEU A CA 1
ATOM 997 C C . LEU A 1 131 ? -21.814 4.195 6.697 1.00 88.50 131 LEU A C 1
ATOM 999 O O . LEU A 1 131 ? -21.929 5.352 6.282 1.00 88.50 131 LEU A O 1
ATOM 1003 N N . GLY A 1 132 ? -22.218 3.844 7.916 1.00 91.81 132 GLY A N 1
ATOM 1004 C CA . GLY A 1 132 ? -22.742 4.775 8.906 1.00 91.81 132 GLY A CA 1
ATOM 1005 C C . GLY A 1 132 ? -23.611 4.089 9.951 1.00 91.81 132 GLY A C 1
ATOM 1006 O O . GLY A 1 132 ? -23.643 2.865 10.052 1.00 91.81 132 GLY A O 1
ATOM 1007 N N . ILE A 1 133 ? -24.336 4.899 10.720 1.00 96.44 133 ILE A N 1
ATOM 1008 C CA . ILE A 1 133 ? -25.314 4.433 11.705 1.00 96.44 133 ILE A CA 1
ATOM 1009 C C . ILE A 1 133 ? -26.722 4.725 11.179 1.00 96.44 133 ILE A C 1
ATOM 1011 O O . ILE A 1 133 ? -27.045 5.872 10.848 1.00 96.44 133 ILE A O 1
ATOM 1015 N N . GLY A 1 134 ? -27.544 3.680 11.096 1.00 94.88 134 GLY A N 1
ATOM 1016 C CA . GLY A 1 134 ? -28.941 3.762 10.687 1.00 94.88 134 GLY A CA 1
ATOM 1017 C C . GLY A 1 134 ? -29.809 4.507 11.701 1.00 94.88 134 GLY A C 1
ATOM 1018 O O . GLY A 1 134 ? -29.404 4.752 12.838 1.00 94.88 134 GLY A O 1
ATOM 1019 N N . ASP A 1 135 ? -31.030 4.853 11.296 1.00 93.81 135 ASP A N 1
ATOM 1020 C CA . ASP A 1 135 ? -31.993 5.547 12.166 1.00 93.81 135 ASP A CA 1
ATOM 1021 C C . ASP A 1 135 ? -32.442 4.676 13.360 1.00 93.81 135 ASP A C 1
ATOM 1023 O O . ASP A 1 135 ? -32.921 5.186 14.370 1.00 93.81 135 ASP A O 1
ATOM 1027 N N . ASP A 1 136 ? -32.237 3.359 13.281 1.00 94.06 136 ASP A N 1
ATOM 1028 C CA . ASP A 1 136 ? -32.444 2.403 14.374 1.00 94.06 136 ASP A CA 1
ATOM 1029 C C . ASP A 1 136 ? -31.251 2.318 15.353 1.00 94.06 136 ASP A C 1
ATOM 1031 O O . ASP A 1 136 ? -31.272 1.542 16.315 1.00 94.06 136 ASP A O 1
ATOM 1035 N N . GLY A 1 137 ? -30.200 3.109 15.116 1.00 92.31 137 GLY A N 1
ATOM 1036 C CA . GLY A 1 137 ? -28.981 3.153 15.918 1.00 92.31 137 GLY A CA 1
ATOM 1037 C C . GLY A 1 137 ? -28.014 1.990 15.675 1.00 92.31 137 GLY A C 1
ATOM 1038 O O . GLY A 1 137 ? -27.055 1.837 16.443 1.00 92.31 137 GLY A O 1
ATOM 1039 N N . ARG A 1 138 ? -28.246 1.156 14.651 1.00 93.94 138 ARG A N 1
ATOM 1040 C CA . ARG A 1 138 ? -27.363 0.037 14.294 1.00 93.94 138 ARG A CA 1
ATOM 1041 C C . ARG A 1 138 ? -26.351 0.442 13.215 1.00 93.94 138 ARG A C 1
ATOM 1043 O O . ARG A 1 138 ? -26.683 1.256 12.350 1.00 93.94 138 ARG A O 1
ATOM 1050 N N . PRO A 1 139 ? -25.124 -0.109 13.242 1.00 93.50 139 PRO A N 1
ATOM 1051 C CA . PRO A 1 139 ? -24.194 0.027 12.129 1.00 93.50 139 PRO A CA 1
ATOM 1052 C C . PRO A 1 139 ? -24.796 -0.529 10.837 1.00 93.50 139 PRO A C 1
ATOM 1054 O O . PRO A 1 139 ? -25.413 -1.594 10.836 1.00 93.50 139 PRO A O 1
ATOM 1057 N N . VAL A 1 140 ? -24.617 0.207 9.745 1.00 92.75 140 VAL A N 1
ATOM 1058 C CA . VAL A 1 140 ? -24.968 -0.216 8.389 1.00 92.75 140 VAL A CA 1
ATOM 1059 C C . VAL A 1 140 ? -23.669 -0.500 7.655 1.00 92.75 140 VAL A C 1
ATOM 1061 O O . VAL A 1 140 ? -22.853 0.407 7.500 1.00 92.75 140 VAL A O 1
ATOM 1064 N N . SER A 1 141 ? -23.493 -1.732 7.190 1.00 90.50 141 SER A N 1
ATOM 1065 C CA . SER A 1 141 ? -22.297 -2.167 6.468 1.00 90.50 141 SER A CA 1
ATOM 1066 C C . SER A 1 141 ? -22.552 -2.301 4.971 1.00 90.50 141 SER A C 1
ATOM 1068 O O . SER A 1 141 ? -23.659 -2.625 4.537 1.00 90.50 141 SER A O 1
ATOM 1070 N N . ALA A 1 142 ? -21.509 -2.064 4.183 1.00 88.69 142 ALA A N 1
ATOM 1071 C CA . ALA A 1 142 ? -21.452 -2.471 2.792 1.00 88.69 142 ALA A CA 1
ATOM 1072 C C . ALA A 1 142 ? -21.420 -4.009 2.688 1.00 88.69 142 ALA A C 1
ATOM 1074 O O . ALA A 1 142 ? -21.052 -4.686 3.653 1.00 88.69 142 ALA A O 1
ATOM 1075 N N . PRO A 1 143 ? -21.784 -4.585 1.531 1.00 87.12 143 PRO A N 1
ATOM 1076 C CA . PRO A 1 143 ? -21.467 -5.977 1.241 1.00 87.12 143 PRO A CA 1
ATOM 1077 C C . PRO A 1 143 ? -19.953 -6.196 1.304 1.00 87.12 143 PRO A C 1
ATOM 1079 O O . PRO A 1 143 ? -19.197 -5.375 0.794 1.00 87.12 143 PRO A O 1
ATOM 1082 N N . ASN A 1 144 ? -19.522 -7.310 1.891 1.00 85.94 144 ASN A N 1
ATOM 1083 C CA . ASN A 1 144 ? -18.139 -7.747 1.766 1.00 85.94 144 ASN A CA 1
ATOM 1084 C C . ASN A 1 144 ? -17.956 -8.394 0.383 1.00 85.94 144 ASN A C 1
ATOM 1086 O O . ASN A 1 144 ? -18.634 -9.375 0.071 1.00 85.94 144 ASN A O 1
ATOM 1090 N N . ILE A 1 145 ? -17.093 -7.814 -0.453 1.00 85.06 145 ILE A N 1
ATOM 1091 C CA . ILE A 1 145 ? -16.811 -8.296 -1.815 1.00 85.06 145 ILE A CA 1
ATOM 1092 C C . ILE A 1 145 ? -15.538 -9.148 -1.894 1.00 85.06 145 ILE A C 1
ATOM 1094 O O . ILE A 1 145 ? -15.123 -9.539 -2.988 1.00 85.06 145 ILE A O 1
ATOM 1098 N N . GLU A 1 146 ? -14.912 -9.447 -0.757 1.00 88.38 146 GLU A N 1
ATOM 1099 C CA . GLU A 1 146 ? -13.696 -10.245 -0.718 1.00 88.38 146 GLU A CA 1
ATOM 1100 C C . GLU A 1 146 ? -13.923 -11.671 -1.253 1.00 88.38 146 GLU A C 1
ATOM 1102 O O . GLU A 1 146 ? -14.956 -12.298 -0.989 1.00 88.38 146 GLU A O 1
ATOM 1107 N N . PRO A 1 147 ? -12.943 -12.245 -1.973 1.00 91.31 147 PRO A N 1
ATOM 1108 C CA . PRO A 1 147 ? -13.035 -13.619 -2.447 1.00 91.31 147 PRO A CA 1
ATOM 1109 C C . PRO A 1 147 ? -13.148 -14.634 -1.297 1.00 91.31 147 PRO A C 1
ATOM 1111 O O . PRO A 1 147 ? -12.397 -14.566 -0.325 1.00 91.31 147 PRO A O 1
ATOM 1114 N N . GLU A 1 148 ? -13.971 -15.678 -1.460 1.00 92.75 148 GLU A N 1
ATOM 1115 C CA . GLU A 1 148 ? -14.164 -16.731 -0.437 1.00 92.75 148 GLU A CA 1
ATOM 1116 C C . GLU A 1 148 ? -12.844 -17.367 0.029 1.00 92.75 148 GLU A C 1
ATOM 1118 O O . GLU A 1 148 ? -12.667 -17.676 1.205 1.00 92.75 148 GLU A O 1
ATOM 1123 N N . ARG A 1 149 ? -11.870 -17.525 -0.879 1.00 93.69 149 ARG A N 1
ATOM 1124 C CA . ARG A 1 149 ? -10.537 -18.032 -0.524 1.00 93.69 149 ARG A CA 1
ATOM 1125 C C . ARG A 1 149 ? -9.863 -17.164 0.547 1.00 93.69 149 ARG A C 1
ATOM 1127 O O . ARG A 1 149 ? -9.285 -17.716 1.481 1.00 93.69 149 ARG A O 1
ATOM 1134 N N . GLN A 1 150 ? -9.931 -15.841 0.407 1.00 94.75 150 GLN A N 1
ATOM 1135 C CA . GLN A 1 150 ? -9.361 -14.888 1.360 1.00 94.75 150 GLN A CA 1
ATOM 1136 C C . GLN A 1 150 ? -10.102 -14.956 2.698 1.00 94.75 150 GLN A C 1
ATOM 1138 O O . GLN A 1 150 ? -9.450 -15.041 3.736 1.00 94.75 150 GLN A O 1
ATOM 1143 N N . LEU A 1 151 ? -11.437 -15.052 2.682 1.00 94.06 151 LEU A N 1
ATOM 1144 C CA . LEU A 1 151 ? -12.248 -15.222 3.896 1.00 94.06 151 LEU A CA 1
ATOM 1145 C C . LEU A 1 151 ? -11.884 -16.501 4.665 1.00 94.06 151 LEU A C 1
ATOM 1147 O O . LEU A 1 151 ? -11.658 -16.459 5.872 1.00 94.06 151 LEU A O 1
ATOM 1151 N N . VAL A 1 152 ? -11.753 -17.641 3.978 1.00 95.31 152 VAL A N 1
ATOM 1152 C CA . VAL A 1 152 ? -11.347 -18.915 4.603 1.00 95.31 152 VAL A CA 1
ATOM 1153 C C . VAL A 1 152 ? -9.952 -18.818 5.223 1.00 95.31 152 VAL A C 1
ATOM 1155 O O . VAL A 1 152 ? -9.738 -19.274 6.347 1.00 95.31 152 VAL A O 1
ATOM 1158 N N . GLN A 1 153 ? -8.997 -18.212 4.515 1.00 95.56 153 GLN A N 1
ATOM 1159 C CA . GLN A 1 153 ? -7.641 -18.024 5.031 1.00 95.56 153 GLN A CA 1
ATOM 1160 C C . GLN A 1 153 ? -7.623 -17.062 6.233 1.00 95.56 153 GLN A C 1
ATOM 1162 O O . GLN A 1 153 ? -6.933 -17.333 7.214 1.00 95.56 153 GLN A O 1
ATOM 1167 N N . ARG A 1 154 ? -8.423 -15.989 6.210 1.00 94.81 154 ARG A N 1
ATOM 1168 C CA . ARG A 1 154 ? -8.581 -15.058 7.337 1.00 94.81 154 ARG A CA 1
ATOM 1169 C C . ARG A 1 154 ? -9.175 -15.740 8.567 1.00 94.81 154 ARG A C 1
ATOM 1171 O O . ARG A 1 154 ? -8.624 -15.604 9.657 1.00 94.81 154 ARG A O 1
ATOM 1178 N N . ARG A 1 155 ? -10.227 -16.548 8.396 1.00 95.62 155 ARG A N 1
ATOM 1179 C CA . ARG A 1 155 ? -10.803 -17.372 9.476 1.00 95.62 155 ARG A CA 1
ATOM 1180 C C . ARG A 1 155 ? -9.751 -18.258 10.126 1.00 95.62 155 ARG A C 1
ATOM 1182 O O . ARG A 1 155 ? -9.657 -18.286 11.348 1.00 95.62 155 ARG A O 1
ATOM 1189 N N . ALA A 1 156 ? -8.917 -18.918 9.322 1.00 96.25 156 ALA A N 1
ATOM 1190 C CA . ALA A 1 156 ? -7.839 -19.759 9.836 1.00 96.25 156 ALA A CA 1
ATOM 1191 C C . ALA A 1 156 ? -6.826 -18.959 10.679 1.00 96.25 156 ALA A C 1
ATOM 1193 O O . ALA A 1 156 ? -6.390 -19.431 11.729 1.00 96.25 156 ALA A O 1
ATOM 1194 N N . VAL A 1 157 ? -6.496 -17.731 10.266 1.00 94.56 157 VAL A N 1
ATOM 1195 C CA . VAL A 1 157 ? -5.640 -16.818 11.042 1.00 94.56 157 VAL A CA 1
ATOM 1196 C C . VAL A 1 157 ? -6.313 -16.434 12.361 1.00 94.56 157 VAL A C 1
ATOM 1198 O O . VAL A 1 157 ? -5.698 -16.562 13.421 1.00 94.56 157 VAL A O 1
ATOM 1201 N N . HIS A 1 158 ? -7.586 -16.029 12.333 1.00 94.81 158 HIS A N 1
ATOM 1202 C CA . HIS A 1 158 ? -8.345 -15.680 13.541 1.00 94.81 158 HIS A CA 1
ATOM 1203 C C . HIS A 1 158 ? -8.470 -16.861 14.505 1.00 94.81 158 HIS A C 1
ATOM 1205 O O . HIS A 1 158 ? -8.335 -16.695 15.718 1.00 94.81 158 HIS A O 1
ATOM 1211 N N . ASP A 1 159 ? -8.690 -18.064 13.986 1.00 96.19 159 ASP A N 1
ATOM 1212 C CA . ASP A 1 159 ? -8.754 -19.283 14.785 1.00 96.19 159 ASP A CA 1
ATOM 1213 C C . ASP A 1 159 ? -7.402 -19.623 15.411 1.00 96.19 159 ASP A C 1
ATOM 1215 O O . ASP A 1 159 ? -7.362 -20.006 16.583 1.00 96.19 159 ASP A O 1
ATOM 1219 N N . GLY A 1 160 ? -6.303 -19.397 14.685 1.00 94.06 160 GLY A N 1
ATOM 1220 C CA . GLY A 1 160 ? -4.943 -19.468 15.213 1.00 94.06 160 GLY A CA 1
ATOM 1221 C C . GLY A 1 160 ? -4.708 -18.481 16.360 1.00 94.06 160 GLY A C 1
ATOM 1222 O O . GLY A 1 160 ? -4.242 -18.885 17.426 1.00 94.06 160 GLY A O 1
ATOM 1223 N N . ILE A 1 161 ? -5.112 -17.215 16.194 1.00 89.75 161 ILE A N 1
ATOM 1224 C CA . ILE A 1 161 ? -5.022 -16.178 17.239 1.00 89.75 161 ILE A CA 1
ATOM 1225 C C . ILE A 1 161 ? -5.809 -16.602 18.486 1.00 89.75 161 ILE A C 1
ATOM 1227 O O . ILE A 1 161 ? -5.273 -16.599 19.594 1.00 89.75 161 ILE A O 1
ATOM 1231 N N . ARG A 1 162 ? -7.066 -17.032 18.325 1.00 91.38 162 ARG A N 1
ATOM 1232 C CA . ARG A 1 162 ? -7.909 -17.484 19.445 1.00 91.38 162 ARG A CA 1
ATOM 1233 C C . ARG A 1 162 ? -7.353 -18.743 20.109 1.00 91.38 162 ARG A C 1
ATOM 1235 O O . ARG A 1 162 ? -7.456 -18.894 21.326 1.00 91.38 162 ARG A O 1
ATOM 1242 N N . ALA A 1 163 ? -6.788 -19.670 19.335 1.00 91.25 163 ALA A N 1
ATOM 1243 C CA . ALA A 1 163 ? -6.143 -20.868 19.865 1.00 91.25 163 ALA A CA 1
ATOM 1244 C C . ALA A 1 163 ? -4.910 -20.511 20.699 1.00 91.25 163 ALA A C 1
ATOM 1246 O O . ALA A 1 163 ? -4.773 -21.024 21.811 1.00 91.25 163 ALA A O 1
ATOM 1247 N N . TYR A 1 164 ? -4.081 -19.585 20.213 1.00 86.12 164 TYR A N 1
ATOM 1248 C CA . TYR A 1 164 ? -2.948 -19.053 20.960 1.00 86.12 164 TYR A CA 1
ATOM 1249 C C . TYR A 1 164 ? -3.396 -18.374 22.259 1.00 86.12 164 TYR A C 1
ATOM 1251 O O . TYR A 1 164 ? -2.872 -18.693 23.322 1.00 86.12 164 TYR A O 1
ATOM 1259 N N . GLN A 1 165 ? -4.421 -17.516 22.207 1.00 84.25 165 GLN A N 1
ATOM 1260 C CA . GLN A 1 165 ? -4.988 -16.873 23.397 1.00 84.25 165 GLN A CA 1
ATOM 1261 C C . GLN A 1 165 ? -5.462 -17.903 24.427 1.00 84.25 165 GLN A C 1
ATOM 1263 O O . GLN A 1 165 ? -5.088 -17.811 25.591 1.00 84.25 165 GLN A O 1
ATOM 1268 N N . ARG A 1 166 ? -6.223 -18.929 24.014 1.00 85.00 166 ARG A N 1
ATOM 1269 C CA . ARG A 1 166 ? -6.661 -20.007 24.920 1.00 85.00 166 ARG A CA 1
ATOM 1270 C C . ARG A 1 166 ? -5.483 -20.760 25.533 1.00 85.00 166 ARG A C 1
ATOM 1272 O O . ARG A 1 166 ? -5.511 -21.054 26.726 1.00 85.00 166 ARG A O 1
ATOM 1279 N N . HIS A 1 167 ? -4.466 -21.070 24.730 1.00 81.69 167 HIS A N 1
ATOM 1280 C CA . HIS A 1 167 ? -3.255 -21.741 25.193 1.00 81.69 167 HIS A CA 1
ATOM 1281 C C . HIS A 1 167 ? -2.515 -20.886 26.231 1.00 81.69 167 HIS A C 1
ATOM 1283 O O . HIS A 1 167 ? -2.254 -21.361 27.333 1.00 81.69 167 HIS A O 1
ATOM 1289 N N . ALA A 1 168 ? -2.276 -19.608 25.928 1.00 73.50 168 ALA A N 1
ATOM 1290 C CA . ALA A 1 168 ? -1.622 -18.655 26.820 1.00 73.50 168 ALA A CA 1
ATOM 1291 C C . ALA A 1 168 ? -2.415 -18.430 28.123 1.00 73.50 168 ALA A C 1
ATOM 1293 O O . ALA A 1 168 ? -1.847 -18.485 29.214 1.00 73.50 168 ALA A O 1
ATOM 1294 N N . SER A 1 169 ? -3.737 -18.243 28.040 1.00 70.31 169 SER A N 1
ATOM 1295 C CA . SER A 1 169 ? -4.609 -18.082 29.212 1.00 70.31 169 SER A CA 1
ATOM 1296 C C . SER A 1 169 ? -4.674 -19.338 30.086 1.00 70.31 169 SER A C 1
ATOM 1298 O O . SER A 1 169 ? -4.834 -19.221 31.299 1.00 70.31 169 SER A O 1
ATOM 1300 N N . GLY A 1 170 ? -4.512 -20.533 29.507 1.00 67.38 170 GLY A N 1
ATOM 1301 C CA . GLY A 1 170 ? -4.449 -21.790 30.256 1.00 67.38 170 GLY A CA 1
ATOM 1302 C C . GLY A 1 170 ? -3.291 -21.842 31.260 1.00 67.38 170 GLY A C 1
ATOM 1303 O O . GLY A 1 170 ? -3.454 -22.397 32.344 1.00 67.38 170 GLY A O 1
ATOM 1304 N N . TYR A 1 171 ? -2.156 -21.202 30.953 1.00 64.44 171 TYR A N 1
ATOM 1305 C CA . TYR A 1 171 ? -1.015 -21.102 31.871 1.00 64.44 171 TYR A CA 1
ATOM 1306 C C . TYR A 1 171 ? -1.240 -20.100 33.006 1.00 64.44 171 TYR A C 1
ATOM 1308 O O . TYR A 1 171 ? -0.768 -20.328 34.117 1.00 64.44 171 TYR A O 1
ATOM 1316 N N . ALA A 1 172 ? -2.006 -19.030 32.769 1.00 59.50 172 ALA A N 1
ATOM 1317 C CA . ALA A 1 172 ? -2.347 -18.051 33.805 1.00 59.50 172 ALA A CA 1
ATOM 1318 C C . ALA A 1 172 ? -3.224 -18.650 34.925 1.00 59.50 172 ALA A C 1
ATOM 1320 O O . ALA A 1 172 ? -3.211 -18.163 36.052 1.00 59.50 172 ALA A O 1
ATOM 1321 N N . LEU A 1 173 ? -3.961 -19.726 34.633 1.00 57.72 173 LEU A N 1
ATOM 1322 C CA . LEU A 1 173 ? -4.819 -20.424 35.596 1.00 57.72 173 LEU A CA 1
ATOM 1323 C C . LEU A 1 173 ? -4.072 -21.473 36.445 1.00 57.72 173 LEU A C 1
ATOM 1325 O O . LEU A 1 173 ? -4.647 -21.985 37.403 1.00 57.72 173 LEU A O 1
ATOM 1329 N N . ALA A 1 174 ? -2.816 -21.801 36.115 1.00 60.78 174 ALA A N 1
ATOM 1330 C CA . ALA A 1 174 ? -2.065 -22.908 36.720 1.00 60.78 174 ALA A CA 1
ATOM 1331 C C . ALA A 1 174 ? -1.140 -22.521 37.900 1.00 60.78 174 ALA A C 1
ATOM 1333 O O . ALA A 1 174 ? -0.524 -23.410 38.485 1.00 60.78 174 ALA A O 1
ATOM 1334 N N . GLY A 1 175 ? -1.087 -21.243 38.300 1.00 50.38 175 GLY A N 1
ATOM 1335 C CA . GLY A 1 175 ? -0.535 -20.808 39.595 1.00 50.38 175 GLY A CA 1
ATOM 1336 C C . GLY A 1 175 ? 0.717 -19.911 39.549 1.00 50.38 175 GLY A C 1
ATOM 1337 O O . GLY A 1 175 ? 1.705 -20.222 38.892 1.00 50.38 175 GLY A O 1
ATOM 1338 N N . ASP A 1 176 ? 0.636 -18.809 40.305 1.00 51.97 176 ASP A N 1
ATOM 1339 C CA . ASP A 1 176 ? 1.676 -17.929 40.883 1.00 51.97 176 ASP A CA 1
ATOM 1340 C C . ASP A 1 176 ? 2.791 -17.293 40.033 1.00 51.97 176 ASP A C 1
ATOM 1342 O O . ASP A 1 176 ? 3.615 -16.555 40.576 1.00 51.97 176 ASP A O 1
ATOM 1346 N N . ALA A 1 177 ? 2.791 -17.425 38.711 1.00 46.81 177 ALA A N 1
ATOM 1347 C CA . ALA A 1 177 ? 3.616 -16.565 37.863 1.00 46.81 177 ALA A CA 1
ATOM 1348 C C . ALA A 1 177 ? 2.769 -15.438 37.260 1.00 46.81 177 ALA A C 1
ATOM 1350 O O . ALA A 1 177 ? 1.735 -15.697 36.642 1.00 46.81 177 ALA A O 1
ATOM 1351 N N . GLN A 1 178 ? 3.244 -14.192 37.425 1.00 50.12 178 GLN A N 1
ATOM 1352 C CA . GLN A 1 178 ? 2.934 -13.056 36.547 1.00 50.12 178 GLN A CA 1
ATOM 1353 C C . GLN A 1 178 ? 2.658 -13.584 35.141 1.00 50.12 178 GLN A C 1
ATOM 1355 O O . GLN A 1 178 ? 3.457 -14.391 34.652 1.00 50.12 178 GLN A O 1
ATOM 1360 N N . PRO A 1 179 ? 1.518 -13.222 34.541 1.00 49.03 179 PRO A N 1
ATOM 1361 C CA . PRO A 1 179 ? 1.019 -13.937 33.391 1.00 49.03 179 PRO A CA 1
ATOM 1362 C C . PRO A 1 179 ? 2.131 -14.047 32.347 1.00 49.03 179 PRO A C 1
ATOM 1364 O O . PRO A 1 179 ? 2.716 -13.040 31.956 1.00 49.03 179 PRO A O 1
ATOM 1367 N N . ILE A 1 180 ? 2.359 -15.260 31.838 1.00 44.47 180 ILE A N 1
ATOM 1368 C CA . ILE A 1 180 ? 3.142 -15.566 30.619 1.00 44.47 180 ILE A CA 1
ATOM 1369 C C . ILE A 1 180 ? 2.543 -14.844 29.372 1.00 44.47 180 ILE A C 1
ATOM 1371 O O . ILE A 1 180 ? 2.835 -15.156 28.225 1.00 44.47 180 ILE A O 1
ATOM 1375 N N . LEU A 1 181 ? 1.691 -13.832 29.577 1.00 47.88 181 LEU A N 1
ATOM 1376 C CA . LEU A 1 181 ? 1.077 -12.975 28.574 1.00 47.88 181 LEU A CA 1
ATOM 1377 C C . LEU A 1 181 ? 2.073 -12.119 27.805 1.00 47.88 181 LEU A C 1
ATOM 1379 O O . LEU A 1 181 ? 1.707 -11.605 26.753 1.00 47.88 181 LEU A O 1
ATOM 1383 N N . THR A 1 182 ? 3.310 -11.976 28.251 1.00 54.16 182 THR A N 1
ATOM 1384 C CA . THR A 1 182 ? 4.312 -11.347 27.409 1.00 54.16 182 THR A CA 1
ATOM 1385 C C . THR A 1 182 ? 5.068 -12.441 26.670 1.00 54.16 182 THR A C 1
ATOM 1387 O O . THR A 1 182 ? 6.129 -12.900 27.089 1.00 54.16 182 THR A O 1
ATOM 1390 N N . VAL A 1 183 ? 4.589 -12.782 25.462 1.00 56.47 183 VAL A N 1
ATOM 1391 C CA . VAL A 1 183 ? 5.578 -12.798 24.373 1.00 56.47 183 VAL A CA 1
ATOM 1392 C C . VAL A 1 183 ? 6.308 -11.487 24.569 1.00 56.47 183 VAL A C 1
ATOM 1394 O O . VAL A 1 183 ? 5.654 -10.443 24.552 1.00 56.47 183 VAL A O 1
ATOM 1397 N N . ASP A 1 184 ? 7.593 -11.554 24.913 1.00 69.69 184 ASP A N 1
ATOM 1398 C CA . ASP A 1 184 ? 8.428 -10.364 24.992 1.00 69.69 184 ASP A CA 1
ATOM 1399 C C . ASP A 1 184 ? 8.042 -9.502 23.787 1.00 69.69 184 ASP A C 1
ATOM 1401 O O . ASP A 1 184 ? 8.061 -10.002 22.658 1.00 69.69 184 ASP A O 1
ATOM 1405 N N . GLY A 1 185 ? 7.566 -8.274 24.023 1.00 70.44 185 GLY A N 1
ATOM 1406 C CA . GLY A 1 185 ? 7.044 -7.421 22.956 1.00 70.44 185 GLY A CA 1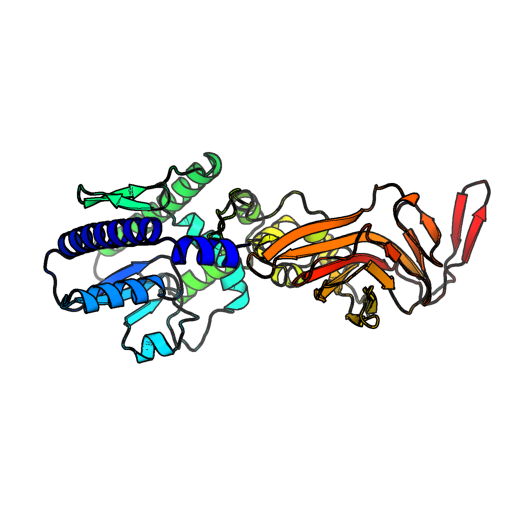
ATOM 1407 C C . GLY A 1 185 ? 8.049 -7.325 21.808 1.00 70.44 185 GLY A C 1
ATOM 1408 O O . GLY A 1 185 ? 7.657 -7.327 20.646 1.00 70.44 185 GLY A O 1
ATOM 1409 N N . ALA A 1 186 ? 9.348 -7.416 22.119 1.00 74.38 186 ALA A N 1
ATOM 1410 C CA . ALA A 1 186 ? 10.421 -7.504 21.141 1.00 74.38 186 ALA A CA 1
ATOM 1411 C C . ALA A 1 186 ? 10.425 -8.813 20.324 1.00 74.38 186 ALA A C 1
ATOM 1413 O O . ALA A 1 186 ? 10.723 -8.789 19.133 1.00 74.38 186 ALA A O 1
ATOM 1414 N N . VAL A 1 187 ? 10.106 -9.967 20.917 1.00 80.50 187 VAL A N 1
ATOM 1415 C CA . VAL A 1 187 ? 9.921 -11.238 20.190 1.00 80.50 187 VAL A CA 1
ATOM 1416 C C . VAL A 1 187 ? 8.689 -11.170 19.290 1.00 80.50 187 VAL A C 1
ATOM 1418 O O . VAL A 1 187 ? 8.790 -11.522 18.117 1.00 80.50 187 VAL A O 1
ATOM 1421 N N . GLY A 1 188 ? 7.549 -10.700 19.806 1.00 78.88 188 GLY A N 1
ATOM 1422 C CA . GLY A 1 188 ? 6.314 -10.564 19.024 1.00 78.88 188 GLY A CA 1
ATOM 1423 C C . GLY A 1 188 ? 6.502 -9.615 17.842 1.00 78.88 188 GLY A C 1
ATOM 1424 O O . GLY A 1 188 ? 6.162 -9.953 16.708 1.00 78.88 188 GLY A O 1
ATOM 1425 N N . ARG A 1 189 ? 7.164 -8.484 18.098 1.00 80.06 189 ARG A N 1
ATOM 1426 C CA . ARG A 1 189 ? 7.619 -7.524 17.092 1.00 80.06 189 ARG A CA 1
ATOM 1427 C C . ARG A 1 189 ? 8.486 -8.178 16.028 1.00 80.06 189 ARG A C 1
ATOM 1429 O O . ARG A 1 189 ? 8.108 -8.118 14.867 1.00 80.06 189 ARG A O 1
ATOM 1436 N N . ARG A 1 190 ? 9.559 -8.887 16.395 1.00 83.56 190 ARG A N 1
ATOM 1437 C CA . ARG A 1 190 ? 10.427 -9.575 15.419 1.00 83.56 190 ARG A CA 1
ATOM 1438 C C . ARG A 1 190 ? 9.676 -10.595 14.562 1.00 83.56 190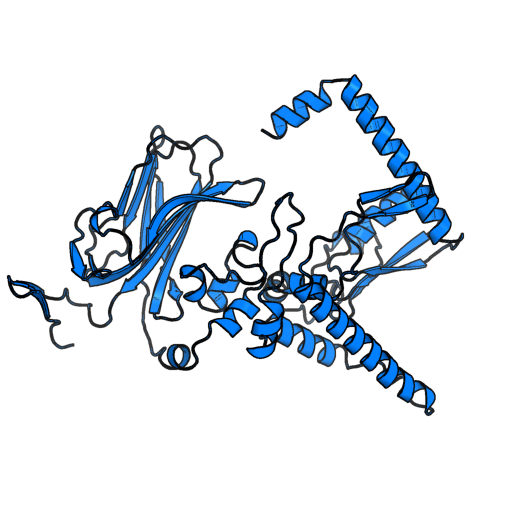 ARG A C 1
ATOM 1440 O O . ARG A 1 190 ? 9.982 -10.743 13.384 1.00 83.56 190 ARG A O 1
ATOM 1447 N N . ILE A 1 191 ? 8.707 -11.314 15.136 1.00 86.94 191 ILE A N 1
ATOM 1448 C CA . ILE A 1 191 ? 7.893 -12.283 14.385 1.00 86.94 191 ILE A CA 1
ATOM 1449 C C . ILE A 1 191 ? 7.058 -11.568 13.318 1.00 86.94 191 ILE A C 1
ATOM 1451 O O . ILE A 1 191 ? 7.046 -12.015 12.170 1.00 86.94 191 ILE A O 1
ATOM 1455 N N . ILE A 1 192 ? 6.389 -10.472 13.690 1.00 86.38 192 ILE A N 1
ATOM 1456 C CA . ILE A 1 192 ? 5.536 -9.693 12.784 1.00 86.38 192 ILE A CA 1
ATOM 1457 C C . ILE A 1 192 ? 6.380 -8.946 11.747 1.00 86.38 192 ILE A C 1
ATOM 1459 O O . ILE A 1 192 ? 6.074 -9.019 10.562 1.00 86.38 192 ILE A O 1
ATOM 1463 N N . GLU A 1 193 ? 7.471 -8.300 12.159 1.00 85.12 193 GLU A N 1
ATOM 1464 C CA . GLU A 1 193 ? 8.429 -7.641 11.262 1.00 85.12 193 GLU A CA 1
ATOM 1465 C C . GLU A 1 193 ? 8.957 -8.614 10.210 1.00 85.12 193 GLU A C 1
ATOM 1467 O O . GLU A 1 193 ? 8.859 -8.334 9.018 1.00 85.12 193 GLU A O 1
ATOM 1472 N N . ARG A 1 194 ? 9.439 -9.792 10.628 1.00 90.31 194 ARG A N 1
ATOM 1473 C CA . ARG A 1 194 ? 9.920 -10.821 9.700 1.00 90.31 194 ARG A CA 1
ATOM 1474 C C . ARG A 1 194 ? 8.820 -11.245 8.743 1.00 90.31 194 ARG A C 1
ATOM 1476 O O . ARG A 1 194 ? 9.057 -11.296 7.548 1.00 90.31 194 ARG A O 1
ATOM 1483 N N . PHE A 1 195 ? 7.621 -11.535 9.241 1.00 91.44 195 PHE A N 1
ATOM 1484 C CA . PHE A 1 195 ? 6.506 -11.928 8.380 1.00 91.44 195 PHE A CA 1
ATOM 1485 C C . PHE A 1 195 ? 6.170 -10.857 7.328 1.00 91.44 195 PHE A C 1
ATOM 1487 O O . PHE A 1 195 ? 5.886 -11.192 6.180 1.00 91.44 195 PHE A O 1
ATOM 1494 N N . LEU A 1 196 ? 6.219 -9.577 7.699 1.00 89.12 196 LEU A N 1
ATOM 1495 C CA . LEU A 1 196 ? 5.845 -8.483 6.807 1.00 89.12 196 LEU A CA 1
ATOM 1496 C C . LEU A 1 196 ? 6.959 -8.078 5.839 1.00 89.12 196 LEU A C 1
ATOM 1498 O O . LEU A 1 196 ? 6.639 -7.750 4.700 1.00 89.12 196 LEU A O 1
ATOM 1502 N N . VAL A 1 197 ? 8.225 -8.096 6.266 1.00 88.06 197 VAL A N 1
ATOM 1503 C CA . VAL A 1 197 ? 9.381 -7.572 5.509 1.00 88.06 197 VAL A CA 1
ATOM 1504 C C . VAL A 1 197 ? 10.193 -8.681 4.831 1.00 88.06 197 VAL A C 1
ATOM 1506 O O . VAL A 1 197 ? 10.723 -8.486 3.738 1.00 88.06 197 VAL A O 1
ATOM 1509 N N . GLU A 1 198 ? 10.244 -9.867 5.432 1.00 89.62 198 GLU A N 1
ATOM 1510 C CA . GLU A 1 198 ? 10.971 -11.043 4.940 1.00 89.62 198 GLU A CA 1
ATOM 1511 C C . GLU A 1 198 ? 10.097 -12.313 5.024 1.00 89.62 198 GLU A C 1
ATOM 1513 O O . GLU A 1 198 ? 10.452 -13.285 5.708 1.00 89.62 198 GLU A O 1
ATOM 1518 N N . PRO A 1 199 ? 8.920 -12.329 4.366 1.00 93.31 199 PRO A N 1
ATOM 1519 C CA . PRO A 1 199 ? 8.057 -13.498 4.383 1.00 93.31 199 PRO A CA 1
ATOM 1520 C C . PRO A 1 199 ? 8.780 -14.703 3.789 1.00 93.31 199 PRO A C 1
ATOM 1522 O O . PRO A 1 199 ? 9.521 -14.613 2.808 1.00 93.31 199 PRO A O 1
ATOM 1525 N N . THR A 1 200 ? 8.503 -15.873 4.345 1.00 93.25 200 THR A N 1
ATOM 1526 C CA . THR A 1 200 ? 8.860 -17.137 3.706 1.00 93.25 200 THR A CA 1
ATOM 1527 C C . THR A 1 200 ? 8.118 -17.281 2.378 1.00 93.25 200 THR A C 1
ATOM 1529 O O . THR A 1 200 ? 7.048 -16.707 2.158 1.00 93.25 200 THR A O 1
ATOM 1532 N N . LEU A 1 201 ? 8.643 -18.127 1.493 1.00 92.44 201 LEU A N 1
ATOM 1533 C CA . LEU A 1 201 ? 7.977 -18.447 0.232 1.00 92.44 201 LEU A CA 1
ATOM 1534 C C . LEU A 1 201 ? 6.559 -19.015 0.441 1.00 92.44 201 LEU A C 1
ATOM 1536 O O . LEU A 1 201 ? 5.675 -18.775 -0.377 1.00 92.44 201 LEU A O 1
ATOM 1540 N N . GLU A 1 202 ? 6.328 -19.766 1.520 1.00 94.31 202 GLU A N 1
ATOM 1541 C CA . GLU A 1 202 ? 5.011 -20.320 1.850 1.00 94.31 202 GLU A CA 1
ATOM 1542 C C . GLU A 1 202 ? 4.022 -19.235 2.293 1.00 94.31 202 GLU A C 1
ATOM 1544 O O . GLU A 1 202 ? 2.905 -19.175 1.774 1.00 94.31 202 GLU A O 1
ATOM 1549 N N . GLU A 1 203 ? 4.444 -18.336 3.186 1.00 95.00 203 GLU A N 1
ATOM 1550 C CA . GLU A 1 203 ? 3.656 -17.168 3.598 1.00 95.00 203 GLU A CA 1
ATOM 1551 C C . GLU A 1 203 ? 3.310 -16.305 2.375 1.00 95.00 203 GLU A C 1
ATOM 1553 O O . GLU A 1 203 ? 2.142 -15.996 2.129 1.00 95.00 203 GLU A O 1
ATOM 1558 N N . ALA A 1 204 ? 4.299 -16.014 1.529 1.00 94.38 204 ALA A N 1
ATOM 1559 C CA . ALA A 1 204 ? 4.099 -15.224 0.324 1.00 94.38 204 ALA A CA 1
ATOM 1560 C C . ALA A 1 204 ? 3.121 -15.901 -0.657 1.00 94.38 204 ALA A C 1
ATOM 1562 O O . ALA A 1 204 ? 2.186 -15.264 -1.133 1.00 94.38 204 ALA A O 1
ATOM 1563 N N . ARG A 1 205 ? 3.241 -17.214 -0.902 1.00 93.06 205 ARG A N 1
ATOM 1564 C CA . ARG A 1 205 ? 2.280 -17.981 -1.730 1.00 93.06 205 ARG A CA 1
ATOM 1565 C C . ARG A 1 205 ? 0.867 -17.997 -1.159 1.00 93.06 205 ARG A C 1
ATOM 1567 O O . ARG A 1 205 ? -0.100 -18.077 -1.922 1.00 93.06 205 ARG A O 1
ATOM 1574 N N . THR A 1 206 ? 0.747 -17.952 0.162 1.00 94.62 206 THR A N 1
ATOM 1575 C CA . THR A 1 206 ? -0.540 -17.989 0.855 1.00 94.62 206 THR A CA 1
ATOM 1576 C C . THR A 1 206 ? -1.296 -16.676 0.683 1.00 94.62 206 THR A C 1
ATOM 1578 O O . THR A 1 206 ? -2.483 -16.723 0.346 1.00 94.62 206 THR A O 1
ATOM 1581 N N . PHE A 1 207 ? -0.609 -15.541 0.862 1.00 95.19 207 PHE A N 1
ATOM 1582 C CA . PHE A 1 207 ? -1.234 -14.218 0.970 1.00 95.19 207 PHE A CA 1
ATOM 1583 C C . PHE A 1 207 ? -1.093 -13.328 -0.271 1.00 95.19 207 PHE A C 1
ATOM 1585 O O . PHE A 1 207 ? -1.877 -12.407 -0.438 1.00 95.19 207 PHE A O 1
ATOM 1592 N N . ALA A 1 208 ? -0.165 -13.596 -1.192 1.00 92.56 208 ALA A N 1
ATOM 1593 C CA . ALA A 1 208 ? 0.072 -12.733 -2.358 1.00 92.56 208 ALA A CA 1
ATOM 1594 C C . ALA A 1 208 ? -1.155 -12.487 -3.248 1.00 92.56 208 ALA A C 1
ATOM 1596 O O . ALA A 1 208 ? -1.278 -11.425 -3.854 1.00 92.56 208 ALA A O 1
ATOM 1597 N N . GLY A 1 209 ? -2.044 -13.479 -3.339 1.00 92.00 209 GLY A N 1
ATOM 1598 C CA . GLY A 1 209 ? -3.282 -13.387 -4.111 1.00 92.00 209 GLY A CA 1
ATOM 1599 C C . GLY A 1 209 ? -4.449 -12.748 -3.359 1.00 92.00 209 GLY A C 1
ATOM 1600 O O . GLY A 1 209 ? -5.543 -12.704 -3.915 1.00 92.00 209 GLY A O 1
ATOM 1601 N N . TRP A 1 210 ? -4.256 -12.318 -2.108 1.00 93.81 210 TRP A N 1
ATOM 1602 C CA . TRP A 1 210 ? -5.257 -11.521 -1.401 1.00 93.81 210 TRP A CA 1
ATOM 1603 C C . TRP A 1 210 ? -5.438 -10.198 -2.110 1.00 93.81 210 TRP A C 1
ATOM 1605 O O . TRP A 1 210 ? -4.486 -9.673 -2.681 1.00 93.81 210 TRP A O 1
ATOM 1615 N N . VAL A 1 211 ? -6.649 -9.669 -2.057 1.00 91.06 211 VAL A N 1
ATOM 1616 C CA . VAL A 1 211 ? -6.975 -8.372 -2.627 1.00 91.06 211 VAL A CA 1
ATOM 1617 C C . VAL A 1 211 ? -7.235 -7.363 -1.518 1.00 91.06 211 VAL A C 1
ATOM 1619 O O . VAL A 1 211 ? -7.742 -7.716 -0.449 1.00 91.06 211 VAL A O 1
ATOM 1622 N N . ALA A 1 212 ? -6.872 -6.116 -1.785 1.00 86.81 212 ALA A N 1
ATOM 1623 C CA . ALA A 1 212 ? -7.216 -4.970 -0.968 1.00 86.81 212 ALA A CA 1
ATOM 1624 C C . ALA A 1 212 ? -8.134 -4.041 -1.762 1.00 86.81 212 ALA A C 1
ATOM 1626 O O . ALA A 1 212 ? -7.918 -3.810 -2.957 1.00 86.81 212 ALA A O 1
ATOM 1627 N N . GLU A 1 213 ? -9.142 -3.500 -1.090 1.00 76.19 213 GLU A N 1
ATOM 1628 C CA . GLU A 1 213 ? -9.829 -2.304 -1.560 1.00 76.19 213 GLU A CA 1
ATOM 1629 C C . GLU A 1 213 ? -8.937 -1.108 -1.232 1.00 76.19 213 GLU A C 1
ATOM 1631 O O . GLU A 1 213 ? -8.495 -0.959 -0.095 1.00 76.19 213 GLU A O 1
ATOM 1636 N N . ASP A 1 214 ? -8.627 -0.283 -2.229 1.00 63.19 214 ASP A N 1
ATOM 1637 C CA . ASP A 1 214 ? -7.940 0.975 -1.961 1.00 63.19 214 ASP A CA 1
ATOM 1638 C C . ASP A 1 214 ? -8.973 2.000 -1.471 1.00 63.19 214 ASP A C 1
ATOM 1640 O O . ASP A 1 214 ? -9.951 2.279 -2.175 1.00 63.19 214 ASP A O 1
ATOM 1644 N N . ASP A 1 215 ? -8.736 2.596 -0.299 1.00 54.88 215 ASP A N 1
ATOM 1645 C CA . ASP A 1 215 ? -9.593 3.592 0.372 1.00 54.88 215 ASP A CA 1
ATOM 1646 C C . ASP A 1 215 ? -9.856 4.864 -0.482 1.00 54.88 215 ASP A C 1
ATOM 1648 O O . ASP A 1 215 ? -10.607 5.764 -0.089 1.00 54.88 215 ASP A O 1
ATOM 1652 N N . TYR A 1 216 ? -9.259 4.958 -1.676 1.00 46.75 216 TYR A N 1
ATOM 1653 C CA . TYR A 1 216 ? -9.263 6.109 -2.581 1.00 46.75 216 TYR A CA 1
ATOM 1654 C C . TYR A 1 216 ? -10.153 5.963 -3.832 1.00 46.75 216 TYR A C 1
ATOM 1656 O O . TYR A 1 216 ? -9.795 6.429 -4.915 1.00 46.75 216 TYR A O 1
ATOM 1664 N N . ASN A 1 217 ? -11.367 5.419 -3.694 1.00 41.38 217 ASN A N 1
ATOM 1665 C CA . ASN A 1 217 ? -12.378 5.341 -4.769 1.00 41.38 217 ASN A CA 1
ATOM 1666 C C . ASN A 1 217 ? -11.982 4.488 -5.992 1.00 41.38 217 ASN A C 1
ATOM 1668 O O . ASN A 1 217 ? -12.557 4.677 -7.072 1.00 41.38 217 ASN A O 1
ATOM 1672 N N . SER A 1 218 ? -11.030 3.560 -5.869 1.00 50.66 218 SER A N 1
ATOM 1673 C CA . SER A 1 218 ? -10.876 2.545 -6.912 1.00 50.66 218 SER A CA 1
ATOM 1674 C C . SER A 1 218 ? -12.051 1.567 -6.794 1.00 50.66 218 SER A C 1
ATOM 1676 O O . SER A 1 218 ? -12.339 1.041 -5.725 1.00 50.66 218 SER A O 1
ATOM 1678 N N . LEU A 1 219 ? -12.814 1.392 -7.875 1.00 52.88 219 LEU A N 1
ATOM 1679 C CA . LEU A 1 219 ? -13.975 0.489 -7.891 1.00 52.88 219 LEU A CA 1
ATOM 1680 C C . LEU A 1 219 ? -13.564 -0.990 -7.989 1.00 52.88 219 LEU A C 1
ATOM 1682 O O . LEU A 1 219 ? -14.435 -1.858 -8.011 1.00 52.88 219 LEU A O 1
ATOM 1686 N N . GLU A 1 220 ? -12.263 -1.277 -8.082 1.00 69.88 220 GLU A N 1
ATOM 1687 C CA . GLU A 1 220 ? -11.734 -2.610 -8.344 1.00 69.88 220 GLU A CA 1
ATOM 1688 C C . GLU A 1 220 ? -10.679 -2.990 -7.296 1.00 69.88 220 GLU A C 1
ATOM 1690 O O . GLU A 1 220 ? -9.673 -2.290 -7.154 1.00 69.88 220 GLU A O 1
ATOM 1695 N N . PRO A 1 221 ? -10.883 -4.098 -6.564 1.00 78.62 221 PRO A N 1
ATOM 1696 C CA . PRO A 1 221 ? -9.923 -4.564 -5.579 1.00 78.62 221 PRO A CA 1
ATOM 1697 C C . PRO A 1 221 ? -8.639 -5.038 -6.273 1.00 78.62 221 PRO A C 1
ATOM 1699 O O . PRO A 1 221 ? -8.679 -5.746 -7.282 1.00 78.62 221 PRO A O 1
ATOM 1702 N N . SER A 1 222 ? -7.487 -4.654 -5.724 1.00 84.56 222 SER A N 1
ATOM 1703 C CA . SER A 1 222 ? -6.170 -4.941 -6.303 1.00 84.56 222 SER A CA 1
ATOM 1704 C C . SER A 1 222 ? -5.441 -6.022 -5.507 1.00 84.56 222 SER A C 1
ATOM 1706 O O . SER A 1 222 ? -5.482 -5.997 -4.276 1.00 84.56 222 SER A O 1
ATOM 1708 N N . PRO A 1 223 ? -4.764 -6.988 -6.158 1.00 90.38 223 PRO A N 1
ATOM 1709 C CA . PRO A 1 223 ? -4.023 -8.020 -5.447 1.00 90.38 223 PRO A CA 1
ATOM 1710 C C . PRO A 1 223 ? -2.817 -7.433 -4.707 1.00 90.38 223 PRO A C 1
ATOM 1712 O O . PRO A 1 223 ? -2.169 -6.507 -5.194 1.00 90.38 223 PRO A O 1
ATOM 1715 N N . LEU A 1 224 ? -2.455 -8.032 -3.570 1.00 91.50 224 LEU A N 1
ATOM 1716 C CA . LEU A 1 224 ? -1.291 -7.626 -2.788 1.00 91.50 224 LEU A CA 1
ATOM 1717 C C . LEU A 1 224 ? 0.006 -7.725 -3.599 1.00 91.50 224 LEU A C 1
ATOM 1719 O O . LEU A 1 224 ? 0.877 -6.856 -3.509 1.00 91.50 224 LEU A O 1
ATOM 1723 N N . VAL A 1 225 ? 0.115 -8.778 -4.412 1.00 92.38 225 VAL A N 1
ATOM 1724 C CA . VAL A 1 225 ? 1.204 -8.971 -5.368 1.00 92.38 225 VAL A CA 1
ATOM 1725 C C . VAL A 1 225 ? 0.620 -9.176 -6.770 1.00 92.38 225 VAL A C 1
ATOM 1727 O O . VAL A 1 225 ? -0.090 -10.160 -7.004 1.00 92.38 225 VAL A O 1
ATOM 1730 N N . PRO A 1 226 ? 0.935 -8.307 -7.744 1.00 87.25 226 PRO A N 1
ATOM 1731 C CA . PRO A 1 226 ? 0.421 -8.443 -9.102 1.00 87.25 226 PRO A CA 1
ATOM 1732 C C . PRO A 1 226 ? 1.069 -9.634 -9.816 1.00 87.25 226 PRO A C 1
ATOM 1734 O O . PRO A 1 226 ? 2.269 -9.656 -10.071 1.00 87.25 226 PRO A O 1
ATOM 1737 N N . VAL A 1 227 ? 0.273 -10.629 -10.203 1.00 74.94 227 VAL A N 1
ATOM 1738 C CA . VAL A 1 227 ? 0.783 -11.853 -10.857 1.00 74.94 227 VAL A CA 1
ATOM 1739 C C . VAL A 1 227 ? 1.264 -11.596 -12.297 1.00 74.94 227 VAL A C 1
ATOM 1741 O O . VAL A 1 227 ? 2.071 -12.360 -12.821 1.00 74.94 227 VAL A O 1
ATOM 1744 N N . GLN A 1 228 ? 0.785 -10.526 -12.940 1.00 69.88 228 GLN A N 1
ATOM 1745 C CA . GLN A 1 228 ? 0.940 -10.292 -14.382 1.00 69.88 228 GLN A CA 1
ATOM 1746 C C . GLN A 1 228 ? 1.891 -9.147 -14.764 1.00 69.88 228 GLN A C 1
ATOM 1748 O O . GLN A 1 228 ? 1.927 -8.794 -15.938 1.00 69.88 228 GLN A O 1
ATOM 1753 N N . ASP A 1 229 ? 2.676 -8.572 -13.842 1.00 78.12 229 ASP A N 1
ATOM 1754 C CA . ASP A 1 229 ? 3.645 -7.532 -14.229 1.00 78.12 229 ASP A CA 1
ATOM 1755 C C . ASP A 1 229 ? 5.063 -8.118 -14.414 1.00 78.12 229 ASP A C 1
ATOM 1757 O O . ASP A 1 229 ? 5.809 -8.267 -13.436 1.00 78.12 229 ASP A O 1
ATOM 1761 N N . PRO A 1 230 ? 5.478 -8.457 -15.657 1.00 75.19 230 PRO A N 1
ATOM 1762 C CA . PRO A 1 230 ? 6.796 -9.036 -15.920 1.00 75.19 230 PRO A CA 1
ATOM 1763 C C . PRO A 1 230 ? 7.938 -8.087 -15.544 1.00 75.19 230 PRO A C 1
ATOM 1765 O O . PRO A 1 230 ? 9.047 -8.543 -15.270 1.00 75.19 230 PRO A O 1
ATOM 1768 N N . VAL A 1 231 ? 7.674 -6.779 -15.495 1.00 75.31 231 VAL A N 1
ATOM 1769 C CA . VAL A 1 231 ? 8.650 -5.776 -15.072 1.00 75.31 231 VAL A CA 1
ATOM 1770 C C . VAL A 1 231 ? 8.905 -5.872 -13.574 1.00 75.31 231 VAL A C 1
ATOM 1772 O O . VAL A 1 231 ? 10.059 -5.949 -13.156 1.00 75.31 231 VAL A O 1
ATOM 1775 N N . LEU A 1 232 ? 7.847 -5.910 -12.758 1.00 82.25 232 LEU A N 1
ATOM 1776 C CA . LEU A 1 232 ? 7.994 -5.956 -11.301 1.00 82.25 232 LEU A CA 1
ATOM 1777 C C . LEU A 1 232 ? 8.710 -7.230 -10.852 1.00 82.25 232 LEU A C 1
ATOM 1779 O O . LEU A 1 232 ? 9.547 -7.190 -9.952 1.00 82.25 232 LEU A O 1
ATOM 1783 N N . ARG A 1 233 ? 8.463 -8.349 -11.541 1.00 84.00 233 ARG A N 1
ATOM 1784 C CA . ARG A 1 233 ? 9.153 -9.620 -11.288 1.00 84.00 233 ARG A CA 1
ATOM 1785 C C . ARG A 1 233 ? 10.680 -9.512 -11.368 1.00 84.00 233 ARG A C 1
ATOM 1787 O O . ARG A 1 233 ? 11.381 -10.242 -10.666 1.00 84.00 233 ARG A O 1
ATOM 1794 N N . ARG A 1 234 ? 11.184 -8.579 -12.177 1.00 76.94 234 ARG A N 1
ATOM 1795 C CA . ARG A 1 234 ? 12.612 -8.353 -12.426 1.00 76.94 234 ARG A CA 1
ATOM 1796 C C . ARG A 1 234 ? 13.247 -7.338 -11.476 1.00 76.94 234 ARG A C 1
ATOM 1798 O O . ARG A 1 234 ? 14.466 -7.221 -11.476 1.00 76.94 234 ARG A O 1
ATOM 1805 N N . LEU A 1 235 ? 12.472 -6.613 -10.670 1.00 78.88 235 LEU A N 1
ATOM 1806 C CA . LEU A 1 235 ? 13.001 -5.679 -9.669 1.00 78.88 235 LEU A CA 1
ATOM 1807 C C . LEU A 1 235 ? 13.596 -6.435 -8.475 1.00 78.88 235 LEU A C 1
ATOM 1809 O O . LEU A 1 235 ? 13.037 -7.439 -8.043 1.00 78.88 235 LEU A O 1
ATOM 1813 N N . THR A 1 236 ? 14.695 -5.943 -7.902 1.00 79.88 236 THR A N 1
ATOM 1814 C CA . THR A 1 236 ? 15.227 -6.433 -6.617 1.00 79.88 236 THR A CA 1
ATOM 1815 C C . THR A 1 236 ? 14.311 -6.057 -5.448 1.00 79.88 236 THR A C 1
ATOM 1817 O O . THR A 1 236 ? 13.429 -5.212 -5.587 1.00 79.88 236 THR A O 1
ATOM 1820 N N . GLY A 1 237 ? 14.528 -6.654 -4.270 1.00 82.00 237 GLY A N 1
ATOM 1821 C CA . GLY A 1 237 ? 13.792 -6.296 -3.048 1.00 82.00 237 GLY A CA 1
ATOM 1822 C C . GLY A 1 237 ? 13.777 -4.784 -2.759 1.00 82.00 237 GLY A C 1
ATOM 1823 O O . GLY A 1 237 ? 12.690 -4.215 -2.674 1.00 82.00 237 GLY A O 1
ATOM 1824 N N . PRO A 1 238 ? 14.940 -4.103 -2.708 1.00 82.06 238 PRO A N 1
ATOM 1825 C CA . PRO A 1 238 ? 14.989 -2.651 -2.520 1.00 82.06 238 PRO A CA 1
ATOM 1826 C C . PRO A 1 238 ? 14.237 -1.866 -3.604 1.00 82.06 238 PRO A C 1
ATOM 1828 O O . PRO A 1 238 ? 13.517 -0.923 -3.303 1.00 82.06 238 PRO A O 1
ATOM 1831 N N . GLN A 1 239 ? 14.337 -2.280 -4.868 1.00 81.25 239 GLN A N 1
ATOM 1832 C CA . GLN A 1 239 ? 13.635 -1.613 -5.970 1.00 81.25 239 GLN A CA 1
ATOM 1833 C C . GLN A 1 239 ? 12.116 -1.809 -5.928 1.00 81.25 239 GLN A C 1
ATOM 1835 O O . GLN A 1 239 ? 11.378 -0.936 -6.385 1.00 81.25 239 GLN A O 1
ATOM 1840 N N . LEU A 1 240 ? 11.646 -2.948 -5.411 1.00 86.06 240 LEU A N 1
ATOM 1841 C CA . LEU A 1 240 ? 10.225 -3.193 -5.168 1.00 86.06 240 LEU A CA 1
ATOM 1842 C C . LEU A 1 240 ? 9.689 -2.295 -4.056 1.00 86.06 240 LEU A C 1
ATOM 1844 O O . LEU A 1 240 ? 8.576 -1.794 -4.183 1.00 86.06 240 LEU A O 1
ATOM 1848 N N . ALA A 1 241 ? 10.472 -2.073 -2.998 1.00 84.38 241 ALA A N 1
ATOM 1849 C CA . ALA A 1 241 ? 10.088 -1.189 -1.899 1.00 84.38 241 ALA A CA 1
ATOM 1850 C C . ALA A 1 241 ? 9.885 0.269 -2.363 1.00 84.38 241 ALA A C 1
ATOM 1852 O O . ALA A 1 241 ? 9.017 0.961 -1.841 1.00 84.38 241 ALA A O 1
ATOM 1853 N N . GLU A 1 242 ? 10.624 0.704 -3.389 1.00 83.56 242 GLU A N 1
ATOM 1854 C CA . GLU A 1 242 ? 10.496 2.035 -4.000 1.00 83.56 242 GLU A CA 1
ATOM 1855 C C . GLU A 1 242 ? 9.298 2.184 -4.962 1.00 83.56 242 GLU A C 1
ATOM 1857 O O . GLU A 1 242 ? 8.991 3.297 -5.395 1.00 83.56 242 GLU A O 1
ATOM 1862 N N . GLN A 1 243 ? 8.631 1.093 -5.361 1.00 84.56 243 GLN A N 1
ATOM 1863 C CA . GLN A 1 243 ? 7.499 1.180 -6.292 1.00 84.56 243 GLN A CA 1
ATOM 1864 C C . GLN A 1 243 ? 6.292 1.834 -5.625 1.00 84.56 243 GLN A C 1
ATOM 1866 O O . GLN A 1 243 ? 6.084 1.627 -4.437 1.00 84.56 243 GLN A O 1
ATOM 1871 N N . PRO A 1 244 ? 5.434 2.570 -6.343 1.00 80.81 244 PRO A N 1
ATOM 1872 C CA . PRO A 1 244 ? 4.220 3.126 -5.750 1.00 80.81 244 PRO A CA 1
ATOM 1873 C C . PRO A 1 244 ? 3.241 2.014 -5.307 1.00 80.81 244 PRO A C 1
ATOM 1875 O O . PRO A 1 244 ? 3.307 0.878 -5.786 1.00 80.81 244 PRO A O 1
ATOM 1878 N N . ALA A 1 245 ? 2.395 2.310 -4.314 1.00 78.94 245 ALA A N 1
ATOM 1879 C CA . ALA A 1 245 ? 1.521 1.317 -3.673 1.00 78.94 245 ALA A CA 1
ATOM 1880 C C . ALA A 1 245 ? 0.461 0.749 -4.632 1.00 78.94 245 ALA A C 1
ATOM 1882 O O . ALA A 1 245 ? 0.133 -0.429 -4.552 1.00 78.94 245 ALA A O 1
ATOM 1883 N N . ASP A 1 246 ? 0.014 1.550 -5.598 1.00 77.31 246 ASP A N 1
ATOM 1884 C CA . ASP A 1 246 ? -0.912 1.154 -6.666 1.00 77.31 246 ASP A CA 1
ATOM 1885 C C . ASP A 1 246 ? -0.347 0.070 -7.604 1.00 77.31 246 ASP A C 1
ATOM 1887 O O . ASP A 1 246 ? -1.107 -0.634 -8.265 1.00 77.31 246 ASP A O 1
ATOM 1891 N N . ARG A 1 247 ? 0.982 -0.093 -7.667 1.00 81.69 247 ARG A N 1
ATOM 1892 C CA . ARG A 1 247 ? 1.625 -1.167 -8.437 1.00 81.69 247 ARG A CA 1
ATOM 1893 C C . ARG A 1 247 ? 1.858 -2.423 -7.625 1.00 81.69 247 ARG A C 1
ATOM 1895 O O . ARG A 1 247 ? 1.738 -3.518 -8.162 1.00 81.69 247 ARG A O 1
ATOM 1902 N N . VAL A 1 248 ? 2.275 -2.282 -6.373 1.00 89.00 248 VAL A N 1
ATOM 1903 C CA . VAL A 1 248 ? 2.567 -3.418 -5.498 1.00 89.00 248 VAL A CA 1
ATOM 1904 C C . VAL A 1 248 ? 2.315 -3.030 -4.048 1.00 89.00 248 VAL A C 1
ATOM 1906 O O . VAL A 1 248 ? 3.070 -2.276 -3.429 1.00 89.00 248 VAL A O 1
ATOM 1909 N N . LEU A 1 249 ? 1.242 -3.592 -3.503 1.00 89.31 249 LEU A N 1
ATOM 1910 C CA . LEU A 1 249 ? 0.799 -3.333 -2.139 1.00 89.31 249 LEU A CA 1
ATOM 1911 C C . LEU A 1 249 ? 1.616 -4.115 -1.103 1.00 89.31 249 LEU A C 1
ATOM 1913 O O . LEU A 1 249 ? 1.695 -3.694 0.043 1.00 89.31 249 LEU A O 1
ATOM 1917 N N . TRP A 1 250 ? 2.244 -5.233 -1.494 1.00 92.56 250 TRP A N 1
ATOM 1918 C CA . TRP A 1 250 ? 3.124 -6.014 -0.619 1.00 92.56 250 TRP A CA 1
ATOM 1919 C C . TRP A 1 250 ? 4.485 -6.334 -1.276 1.00 92.56 250 TRP A C 1
ATOM 1921 O O . TRP A 1 250 ? 4.717 -7.460 -1.738 1.00 92.56 250 TRP A O 1
ATOM 1931 N N . PRO A 1 251 ? 5.414 -5.354 -1.337 1.00 91.75 251 PRO A N 1
ATOM 1932 C CA . PRO A 1 251 ? 6.736 -5.514 -1.953 1.00 91.75 251 PRO A CA 1
ATOM 1933 C C . PRO A 1 251 ? 7.550 -6.694 -1.410 1.00 91.75 251 PRO A C 1
ATOM 1935 O O . PRO A 1 251 ? 8.229 -7.385 -2.171 1.00 91.75 251 PRO A O 1
ATOM 1938 N N . ALA A 1 252 ? 7.476 -6.952 -0.104 1.00 91.94 252 ALA A N 1
ATOM 1939 C CA . ALA A 1 252 ? 8.202 -8.045 0.533 1.00 91.94 252 ALA A CA 1
ATOM 1940 C C . ALA A 1 252 ? 7.674 -9.424 0.109 1.00 91.94 252 ALA A C 1
ATOM 1942 O O . ALA A 1 252 ? 8.458 -10.312 -0.232 1.00 91.94 252 ALA A O 1
ATOM 1943 N N . GLY A 1 253 ? 6.349 -9.591 0.041 1.00 93.19 253 GLY A N 1
ATOM 1944 C CA . GLY A 1 253 ? 5.729 -10.810 -0.484 1.00 93.19 253 GLY A CA 1
ATOM 1945 C C . GLY A 1 253 ? 6.074 -11.042 -1.952 1.00 93.19 253 GLY A C 1
ATOM 1946 O O . GLY A 1 253 ? 6.416 -12.156 -2.349 1.00 93.19 253 GLY A O 1
ATOM 1947 N N . ALA A 1 254 ? 6.069 -9.973 -2.750 1.00 92.38 254 ALA A N 1
ATOM 1948 C CA . ALA A 1 254 ? 6.518 -10.011 -4.135 1.00 92.38 254 ALA A CA 1
ATOM 1949 C C . ALA A 1 254 ? 7.987 -10.456 -4.241 1.00 92.38 254 ALA A C 1
ATOM 1951 O O . ALA A 1 254 ? 8.334 -11.295 -5.072 1.00 92.38 254 ALA A O 1
ATOM 1952 N N . ASN A 1 255 ? 8.845 -9.952 -3.348 1.00 90.69 255 ASN A N 1
ATOM 1953 C CA . ASN A 1 255 ? 10.243 -10.346 -3.283 1.00 90.69 255 ASN A CA 1
ATOM 1954 C C . ASN A 1 255 ? 10.417 -11.832 -2.970 1.00 90.69 255 ASN A C 1
ATOM 1956 O O . ASN A 1 255 ? 11.088 -12.525 -3.728 1.00 90.69 255 ASN A O 1
ATOM 1960 N N . ALA A 1 256 ? 9.762 -12.339 -1.931 1.00 91.00 256 ALA A N 1
ATOM 1961 C CA . ALA A 1 256 ? 9.836 -13.750 -1.567 1.00 91.00 256 ALA A CA 1
ATOM 1962 C C . ALA A 1 256 ? 9.288 -14.687 -2.659 1.00 91.00 256 ALA A C 1
ATOM 1964 O O . ALA A 1 256 ? 9.835 -15.766 -2.875 1.00 91.00 256 ALA A O 1
ATOM 1965 N N . LEU A 1 257 ? 8.232 -14.285 -3.378 1.00 90.75 257 LEU A N 1
ATOM 1966 C CA . LEU A 1 257 ? 7.659 -15.081 -4.469 1.00 90.75 257 LEU A CA 1
ATOM 1967 C C . LEU A 1 257 ? 8.552 -15.184 -5.703 1.00 90.75 257 LEU A C 1
ATOM 1969 O O . LEU A 1 257 ? 8.517 -16.197 -6.405 1.00 90.75 257 LEU A O 1
ATOM 1973 N N . TRP A 1 258 ? 9.260 -14.105 -6.018 1.00 88.06 258 TRP A N 1
ATOM 1974 C CA . TRP A 1 258 ? 9.979 -13.952 -7.279 1.00 88.06 258 TRP A CA 1
ATOM 1975 C C . TRP A 1 258 ? 11.491 -14.100 -7.140 1.00 88.06 258 TRP A C 1
ATOM 1977 O O . TRP A 1 258 ? 12.190 -14.036 -8.150 1.00 88.06 258 TRP A O 1
ATOM 1987 N N . GLN A 1 259 ? 12.000 -14.296 -5.923 1.00 76.88 259 GLN A N 1
ATOM 1988 C CA . GLN A 1 259 ? 13.397 -14.637 -5.688 1.00 76.88 259 GLN A CA 1
ATOM 1989 C C . GLN A 1 259 ? 13.774 -15.929 -6.426 1.00 76.88 259 GLN A C 1
ATOM 1991 O O . GLN A 1 259 ? 13.167 -16.982 -6.224 1.00 76.88 259 GLN A O 1
ATOM 1996 N N . ASP A 1 260 ? 14.824 -15.838 -7.243 1.00 64.06 260 ASP A N 1
ATOM 1997 C CA . ASP A 1 260 ? 15.591 -16.982 -7.727 1.00 64.06 260 ASP A CA 1
ATOM 1998 C C . ASP A 1 260 ? 16.909 -17.037 -6.929 1.00 64.06 260 ASP A C 1
ATOM 2000 O O . ASP A 1 260 ? 17.789 -16.191 -7.135 1.00 64.06 260 ASP A O 1
ATOM 2004 N N . PRO A 1 261 ? 17.068 -18.008 -6.010 1.00 56.66 261 PRO A N 1
ATOM 2005 C CA . PRO A 1 261 ? 18.268 -18.138 -5.186 1.00 56.66 261 PRO A CA 1
ATOM 2006 C C . PRO A 1 261 ? 19.572 -18.240 -5.995 1.00 56.66 261 PRO A C 1
ATOM 2008 O O . PRO A 1 261 ? 20.629 -17.847 -5.502 1.00 56.66 261 PRO A O 1
ATOM 2011 N N . LEU A 1 262 ? 19.518 -18.748 -7.234 1.00 46.81 262 LEU A N 1
ATOM 2012 C CA . LEU A 1 262 ? 20.688 -18.888 -8.107 1.00 46.81 262 LEU A CA 1
ATOM 2013 C C . LEU A 1 262 ? 21.067 -17.562 -8.781 1.00 46.81 262 LEU A C 1
ATOM 2015 O O . LEU A 1 262 ? 22.255 -17.270 -8.926 1.00 46.81 262 LEU A O 1
ATOM 2019 N N . ALA A 1 263 ? 20.082 -16.733 -9.138 1.00 51.34 263 ALA A N 1
ATOM 2020 C CA . ALA A 1 263 ? 20.310 -15.414 -9.730 1.00 51.34 263 ALA A CA 1
ATOM 2021 C C . ALA A 1 263 ? 20.867 -14.401 -8.714 1.00 51.34 263 ALA A C 1
ATOM 2023 O O . ALA A 1 263 ? 21.655 -13.532 -9.080 1.00 51.34 263 ALA A O 1
ATOM 2024 N N . GLU A 1 264 ? 20.496 -14.516 -7.433 1.00 54.44 264 GLU A N 1
ATOM 2025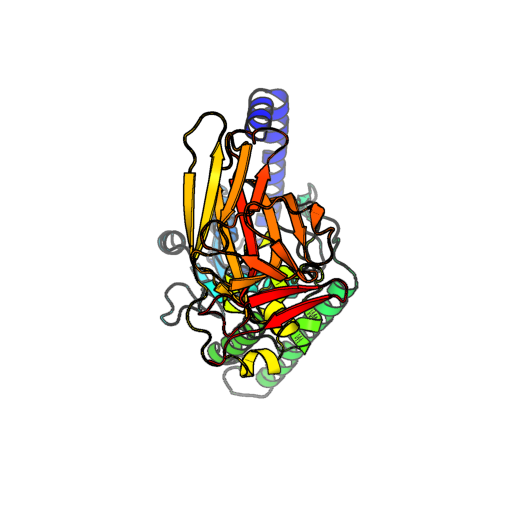 C CA . GLU A 1 264 ? 21.025 -13.680 -6.343 1.00 54.44 264 GLU A CA 1
ATOM 2026 C C . GLU A 1 264 ? 22.509 -13.998 -6.056 1.00 54.44 264 GLU A C 1
ATOM 2028 O O . GLU A 1 264 ? 23.320 -13.089 -5.882 1.00 54.44 264 GLU A O 1
ATOM 2033 N N . ALA A 1 265 ? 22.885 -15.284 -6.078 1.00 46.12 265 ALA A N 1
ATOM 2034 C CA . ALA A 1 265 ? 24.249 -15.755 -5.814 1.00 46.12 265 ALA A CA 1
ATOM 2035 C C . ALA A 1 265 ? 25.240 -15.476 -6.963 1.00 46.12 265 ALA A C 1
ATOM 2037 O O . ALA A 1 265 ? 26.441 -15.364 -6.726 1.00 46.12 265 ALA A O 1
ATOM 2038 N N . ALA A 1 266 ? 24.753 -15.330 -8.200 1.00 46.59 266 ALA A N 1
ATOM 2039 C CA . ALA A 1 266 ? 25.571 -15.014 -9.375 1.00 46.59 266 ALA A CA 1
ATOM 2040 C C . ALA A 1 266 ? 25.955 -13.523 -9.489 1.00 46.59 266 ALA A C 1
ATOM 2042 O O . ALA A 1 266 ? 26.662 -13.137 -10.423 1.00 46.59 266 ALA A O 1
ATOM 2043 N N . ARG A 1 267 ? 25.516 -12.670 -8.549 1.00 51.28 267 ARG A N 1
ATOM 2044 C CA . ARG A 1 267 ? 25.766 -11.218 -8.547 1.00 51.28 267 ARG A CA 1
ATOM 2045 C C . ARG A 1 267 ? 27.184 -10.878 -8.080 1.00 51.28 267 ARG A C 1
ATOM 2047 O O . ARG A 1 267 ? 27.388 -10.213 -7.069 1.00 51.28 267 ARG A O 1
ATOM 2054 N N . CYS A 1 268 ? 28.184 -11.306 -8.842 1.00 35.72 268 CYS A N 1
ATOM 2055 C CA . CYS A 1 268 ? 29.519 -10.723 -8.782 1.00 35.72 268 CYS A CA 1
ATOM 2056 C C . CYS A 1 268 ? 29.561 -9.441 -9.632 1.00 35.72 268 CYS A C 1
ATOM 2058 O O . CYS A 1 268 ? 29.260 -9.478 -10.819 1.00 35.72 268 CYS A O 1
ATOM 2060 N N . THR A 1 269 ? 29.951 -8.320 -9.012 1.00 43.00 269 THR A N 1
ATOM 2061 C CA . THR A 1 269 ? 30.605 -7.143 -9.633 1.00 43.00 269 THR A CA 1
ATOM 2062 C C . THR A 1 269 ? 30.170 -6.764 -11.061 1.00 43.00 269 THR A C 1
ATOM 2064 O O . THR A 1 269 ? 31.001 -6.650 -11.956 1.00 43.00 269 THR A O 1
ATOM 2067 N N . LEU A 1 270 ? 28.883 -6.484 -11.287 1.00 47.44 270 LEU A N 1
ATOM 2068 C CA . LEU A 1 270 ? 28.479 -5.650 -12.426 1.00 47.44 270 LEU A CA 1
ATOM 2069 C C . LEU A 1 270 ? 28.652 -4.182 -12.018 1.00 47.44 270 LEU A C 1
ATOM 2071 O O . LEU A 1 270 ? 27.810 -3.604 -11.330 1.00 47.44 270 LEU A O 1
ATOM 2075 N N . SER A 1 271 ? 29.799 -3.598 -12.367 1.00 45.03 271 SER A N 1
ATOM 2076 C CA . SER A 1 271 ? 30.083 -2.188 -12.116 1.00 45.03 271 SER A CA 1
ATOM 2077 C C . SER A 1 271 ? 29.361 -1.307 -13.136 1.00 45.03 271 SER A C 1
ATOM 2079 O O . SER A 1 271 ? 29.632 -1.398 -14.325 1.00 45.03 271 SER A O 1
ATOM 2081 N N . GLN A 1 272 ? 28.518 -0.408 -12.625 1.00 55.47 272 GLN A N 1
ATOM 2082 C CA . GLN A 1 272 ? 27.914 0.738 -13.314 1.00 55.47 272 GLN A CA 1
ATOM 2083 C C . GLN A 1 272 ? 26.854 0.402 -14.369 1.00 55.47 272 GLN A C 1
ATOM 2085 O O . GLN A 1 272 ? 27.114 0.215 -15.547 1.00 55.47 272 GLN A O 1
ATOM 2090 N N . ALA A 1 273 ? 25.604 0.469 -13.926 1.00 59.78 273 ALA A N 1
ATOM 2091 C CA . ALA A 1 273 ? 24.402 0.390 -14.742 1.00 59.78 273 ALA A CA 1
ATOM 2092 C C . ALA A 1 273 ? 24.303 1.446 -15.873 1.00 59.78 273 ALA A C 1
ATOM 2094 O O . ALA A 1 273 ? 23.433 1.328 -16.726 1.00 59.78 273 ALA A O 1
ATOM 2095 N N . GLY A 1 274 ? 25.172 2.464 -15.901 1.00 70.88 274 GLY A N 1
ATOM 2096 C CA . GLY A 1 274 ? 25.091 3.592 -16.832 1.00 70.88 274 GLY A CA 1
ATOM 2097 C C . GLY A 1 274 ? 24.020 4.621 -16.442 1.00 70.88 274 GLY A C 1
ATOM 2098 O O . GLY A 1 274 ? 23.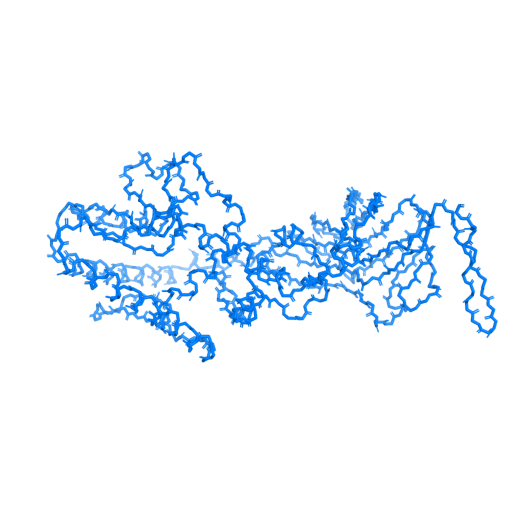488 4.612 -15.327 1.00 70.88 274 GLY A O 1
ATOM 2099 N N . THR A 1 275 ? 23.709 5.539 -17.358 1.00 78.62 275 THR A N 1
ATOM 2100 C CA . THR A 1 275 ? 22.672 6.570 -17.192 1.00 78.62 275 THR A CA 1
ATOM 2101 C C . THR A 1 275 ? 21.748 6.601 -18.399 1.00 78.62 275 THR A C 1
ATOM 2103 O O . THR A 1 275 ? 22.207 6.550 -19.531 1.00 78.62 275 THR A O 1
ATOM 2106 N N . MET A 1 276 ? 20.450 6.756 -18.157 1.00 86.50 276 MET A N 1
ATOM 2107 C CA . MET A 1 276 ? 19.451 7.019 -19.186 1.00 86.50 276 MET A CA 1
ATOM 2108 C C . MET A 1 276 ? 19.204 8.521 -19.272 1.00 86.50 276 MET A C 1
ATOM 2110 O O . MET A 1 276 ? 18.947 9.168 -18.253 1.00 86.50 276 MET A O 1
ATOM 2114 N N . ARG A 1 277 ? 19.221 9.083 -20.482 1.00 90.56 277 ARG A N 1
ATOM 2115 C CA . ARG A 1 277 ? 18.777 10.461 -20.727 1.00 90.56 277 ARG A CA 1
ATOM 2116 C C . ARG A 1 277 ? 17.384 10.436 -21.341 1.00 90.56 277 ARG A C 1
ATOM 2118 O O . ARG A 1 277 ? 17.149 9.761 -22.334 1.00 90.56 277 ARG A O 1
ATOM 2125 N N . VAL A 1 278 ? 16.460 11.195 -20.768 1.00 92.00 278 VAL A N 1
ATOM 2126 C CA . VAL A 1 278 ? 15.092 11.340 -21.271 1.00 92.00 278 VAL A CA 1
ATOM 2127 C C . VAL A 1 278 ? 14.857 12.791 -21.638 1.00 92.00 278 VAL A C 1
ATOM 2129 O O . VAL A 1 278 ? 15.070 13.693 -20.827 1.00 92.00 278 VAL A O 1
ATOM 2132 N N . GLN A 1 279 ? 14.416 13.010 -22.870 1.00 94.06 279 GLN A N 1
ATOM 2133 C CA . GLN A 1 279 ? 14.036 14.312 -23.386 1.00 94.06 279 GLN A CA 1
ATOM 2134 C C . GLN A 1 279 ? 12.522 14.357 -23.602 1.00 94.06 279 GLN A C 1
ATOM 2136 O O . GLN A 1 279 ? 11.950 13.555 -24.338 1.00 94.06 279 GLN A O 1
ATOM 2141 N N . LEU A 1 280 ? 11.878 15.315 -22.947 1.00 94.06 280 LEU A N 1
ATOM 2142 C CA . LEU A 1 280 ? 10.452 15.586 -23.025 1.00 94.06 280 LEU A CA 1
ATOM 2143 C C . LEU A 1 280 ? 10.217 16.673 -24.072 1.00 94.06 280 LEU A C 1
ATOM 2145 O O . LEU A 1 280 ? 10.560 17.838 -23.848 1.00 94.06 280 LEU A O 1
ATOM 2149 N N . ASN A 1 281 ? 9.645 16.291 -25.212 1.00 93.88 281 ASN A N 1
ATOM 2150 C CA . ASN A 1 281 ? 9.375 17.192 -26.326 1.00 93.88 281 ASN A CA 1
ATOM 2151 C C . ASN A 1 281 ? 7.994 17.826 -26.150 1.00 93.88 281 ASN A C 1
ATOM 2153 O O . ASN A 1 281 ? 7.006 17.129 -25.919 1.00 93.88 281 ASN A O 1
ATOM 2157 N N . ARG A 1 282 ? 7.934 19.154 -26.241 1.00 93.19 282 ARG A N 1
ATOM 2158 C CA . ARG A 1 282 ? 6.757 19.960 -25.910 1.00 93.19 282 ARG A CA 1
ATOM 2159 C C . ARG A 1 282 ? 6.359 20.846 -27.081 1.00 93.19 282 ARG A C 1
ATOM 2161 O O . ARG A 1 282 ? 7.209 21.266 -27.862 1.00 93.19 282 ARG A O 1
ATOM 2168 N N . SER A 1 283 ? 5.063 21.121 -27.191 1.00 90.12 283 SER A N 1
ATOM 2169 C CA . SER A 1 283 ? 4.504 21.944 -28.272 1.00 90.12 283 SER A CA 1
ATOM 2170 C C . SER A 1 283 ? 4.743 23.440 -28.080 1.00 90.12 283 SER A C 1
ATOM 2172 O O . SER A 1 283 ? 4.914 24.152 -29.068 1.00 90.12 283 SER A O 1
ATOM 2174 N N . VAL A 1 284 ? 4.743 23.925 -26.834 1.00 88.88 284 VAL A N 1
ATOM 2175 C CA . VAL A 1 284 ? 4.826 25.362 -26.525 1.00 88.88 284 VAL A CA 1
ATOM 2176 C C . VAL A 1 284 ? 6.104 25.697 -25.765 1.00 88.88 284 VAL A C 1
ATOM 2178 O O . VAL A 1 284 ? 6.723 26.732 -26.012 1.00 88.88 284 VAL A O 1
ATOM 2181 N N . ARG A 1 285 ? 6.505 24.841 -24.822 1.00 88.88 285 ARG A N 1
ATOM 2182 C CA . ARG A 1 285 ? 7.697 25.057 -23.991 1.00 88.88 285 ARG A CA 1
ATOM 2183 C C . ARG A 1 285 ? 8.957 24.476 -24.633 1.00 88.88 285 ARG A C 1
ATOM 2185 O O . ARG A 1 285 ? 8.899 23.591 -25.482 1.00 88.88 285 ARG A O 1
ATOM 2192 N N . ALA A 1 286 ? 10.117 24.949 -24.176 1.00 89.50 286 ALA A N 1
ATOM 2193 C CA . ALA A 1 286 ? 11.390 24.335 -24.534 1.00 89.50 286 ALA A CA 1
ATOM 2194 C C . ALA A 1 286 ? 11.435 22.862 -24.066 1.00 89.50 286 ALA A C 1
ATOM 2196 O O . ALA A 1 286 ? 10.859 22.546 -23.016 1.00 89.50 286 ALA A O 1
ATOM 2197 N N . PRO A 1 287 ? 12.124 21.968 -24.802 1.00 90.06 287 PRO A N 1
ATOM 2198 C CA . PRO A 1 287 ? 12.302 20.587 -24.376 1.00 90.06 287 PRO A CA 1
ATOM 2199 C C . PRO A 1 287 ? 12.958 20.514 -22.998 1.00 90.06 287 PRO A C 1
ATOM 2201 O O . PRO A 1 287 ? 13.937 21.211 -22.727 1.00 90.06 287 PRO A O 1
ATOM 2204 N N . ALA A 1 288 ? 12.437 19.649 -22.133 1.00 91.50 288 ALA A N 1
ATOM 2205 C CA . ALA A 1 288 ? 13.052 19.372 -20.840 1.00 91.50 288 ALA A CA 1
ATOM 2206 C C . ALA A 1 288 ? 13.894 18.102 -20.953 1.00 91.50 288 ALA A C 1
ATOM 2208 O O . ALA A 1 288 ? 13.445 17.120 -21.536 1.00 91.50 288 ALA A O 1
ATOM 2209 N N . THR A 1 289 ? 15.104 18.111 -20.403 1.00 91.88 289 THR A N 1
ATOM 2210 C CA . THR A 1 289 ? 15.984 16.938 -20.393 1.00 91.88 289 THR A CA 1
ATOM 2211 C C . THR A 1 289 ? 16.280 16.544 -18.963 1.00 91.88 289 THR A C 1
ATOM 2213 O O . THR A 1 289 ? 16.544 17.400 -18.122 1.00 91.88 289 THR A O 1
ATOM 2216 N N . ALA A 1 290 ? 16.273 15.247 -18.707 1.00 89.50 290 ALA A N 1
ATOM 2217 C CA . ALA A 1 290 ? 16.664 14.686 -17.434 1.00 89.50 290 ALA A CA 1
ATOM 2218 C C . ALA A 1 290 ? 17.557 13.468 -17.648 1.00 89.50 290 ALA A C 1
ATOM 2220 O O . ALA A 1 290 ? 17.442 12.761 -18.648 1.00 89.50 290 ALA A O 1
ATOM 2221 N N . VAL A 1 291 ? 18.463 13.249 -16.704 1.00 87.38 291 VAL A N 1
ATOM 2222 C CA . VAL A 1 291 ? 19.399 12.128 -16.709 1.00 87.38 291 VAL A CA 1
ATOM 2223 C C . VAL A 1 291 ? 19.165 11.344 -15.431 1.00 87.38 291 VAL A C 1
ATOM 2225 O O . VAL A 1 291 ? 19.171 11.923 -14.347 1.00 87.38 291 VAL A O 1
ATOM 2228 N N . VAL A 1 292 ? 18.935 10.042 -15.562 1.00 84.25 292 VAL A N 1
ATOM 2229 C CA . VAL A 1 292 ? 18.631 9.153 -14.442 1.00 84.25 292 VAL A CA 1
ATOM 2230 C C . VAL A 1 292 ? 19.633 8.005 -14.431 1.00 84.25 292 VAL A C 1
ATOM 2232 O O . VAL A 1 292 ? 19.860 7.397 -15.479 1.00 84.25 292 VAL A O 1
ATOM 2235 N N . PRO A 1 293 ? 20.256 7.692 -13.281 1.00 79.25 293 PRO A N 1
ATOM 2236 C CA . PRO A 1 293 ? 21.081 6.500 -13.169 1.00 79.25 293 PRO A CA 1
ATOM 2237 C C . PRO A 1 293 ? 20.214 5.261 -13.378 1.00 79.25 293 PRO A C 1
ATOM 2239 O O . PRO A 1 293 ? 19.135 5.134 -12.795 1.00 79.25 293 PRO A O 1
ATOM 2242 N N . LEU A 1 294 ? 20.688 4.339 -14.205 1.00 78.19 294 LEU A N 1
ATOM 2243 C CA . LEU A 1 294 ? 20.043 3.042 -14.342 1.00 78.19 294 LEU A CA 1
ATOM 2244 C C . LEU A 1 294 ? 20.285 2.219 -13.068 1.00 78.19 294 LEU A C 1
ATOM 2246 O O . LEU A 1 294 ? 21.304 2.375 -12.394 1.00 78.19 294 LEU A O 1
ATOM 2250 N N . LYS A 1 295 ? 19.347 1.336 -12.720 1.00 75.44 295 LYS A N 1
ATOM 2251 C CA . LYS A 1 295 ? 19.471 0.426 -11.571 1.00 75.44 295 LYS A CA 1
ATOM 2252 C C . LYS A 1 295 ? 19.472 -1.027 -12.044 1.00 75.44 295 LYS A C 1
ATOM 2254 O O . LYS A 1 295 ? 18.635 -1.388 -12.856 1.00 75.44 295 LYS A O 1
ATOM 2259 N N . LEU A 1 296 ? 20.364 -1.871 -11.527 1.00 72.44 296 LEU A N 1
ATOM 2260 C CA . LEU A 1 296 ? 20.392 -3.308 -11.846 1.00 72.44 296 LEU A CA 1
ATOM 2261 C C . LEU A 1 296 ? 19.305 -4.073 -11.074 1.00 72.44 296 LEU A C 1
ATOM 2263 O O . LEU A 1 296 ? 19.227 -3.980 -9.851 1.00 72.44 296 LEU A O 1
ATOM 2267 N N . GLY A 1 297 ? 18.468 -4.808 -11.794 1.00 69.69 297 GLY A N 1
ATOM 2268 C CA . GLY A 1 297 ? 17.403 -5.692 -11.320 1.00 69.69 297 GLY A CA 1
ATOM 2269 C C . GLY A 1 297 ? 17.885 -7.121 -11.046 1.00 69.69 297 GLY A C 1
ATOM 2270 O O . GLY A 1 297 ? 19.073 -7.423 -11.167 1.00 69.69 297 GLY A O 1
ATOM 2271 N N . ARG A 1 298 ? 16.956 -8.024 -10.697 1.00 69.06 298 ARG A N 1
ATOM 2272 C CA . ARG A 1 298 ? 17.237 -9.418 -10.307 1.00 69.06 298 ARG A CA 1
ATOM 2273 C C . ARG A 1 298 ? 17.994 -10.218 -11.359 1.00 69.06 298 ARG A C 1
ATOM 2275 O O . ARG A 1 298 ? 18.938 -10.917 -11.003 1.00 69.06 298 ARG A O 1
ATOM 2282 N N . ASP A 1 299 ? 17.610 -10.061 -12.621 1.00 64.81 299 ASP A N 1
ATOM 2283 C CA . ASP A 1 299 ? 18.140 -10.840 -13.748 1.00 64.81 299 ASP A CA 1
ATOM 2284 C C . ASP A 1 299 ? 19.231 -10.071 -14.522 1.00 64.81 299 ASP A C 1
ATOM 2286 O O . ASP A 1 299 ? 19.387 -10.245 -15.731 1.00 64.81 299 ASP A O 1
ATOM 2290 N N . GLY A 1 300 ? 19.919 -9.127 -13.863 1.00 62.31 300 GLY A N 1
ATOM 2291 C CA . GLY A 1 300 ? 20.846 -8.198 -14.527 1.00 62.31 300 GLY A CA 1
ATOM 2292 C C . GLY A 1 300 ? 20.147 -7.134 -15.387 1.00 62.31 300 GLY A C 1
ATOM 2293 O O . GLY A 1 300 ? 20.793 -6.461 -16.186 1.00 62.31 300 GLY A O 1
ATOM 2294 N N . VAL A 1 301 ? 18.827 -6.981 -15.228 1.00 65.00 301 VAL A N 1
ATOM 2295 C CA . VAL A 1 301 ? 17.994 -6.032 -15.980 1.00 65.00 301 VAL A CA 1
ATOM 2296 C C . VAL A 1 301 ? 18.188 -4.621 -15.422 1.00 65.00 301 VAL A C 1
ATOM 2298 O O . VAL A 1 301 ? 17.772 -4.333 -14.312 1.00 65.00 301 VAL A O 1
ATOM 2301 N N . LEU A 1 302 ? 18.787 -3.723 -16.179 1.00 69.88 302 LEU A N 1
ATOM 2302 C CA . LEU A 1 302 ? 18.780 -2.282 -15.990 1.00 69.88 302 LEU A CA 1
ATOM 2303 C C . LEU A 1 302 ? 17.379 -1.678 -16.078 1.00 69.88 302 LEU A C 1
ATOM 2305 O O . LEU A 1 302 ? 16.626 -1.909 -17.025 1.00 69.88 302 LEU A O 1
ATOM 2309 N N . ILE A 1 303 ? 17.062 -0.866 -15.077 1.00 71.81 303 ILE A N 1
ATOM 2310 C CA . ILE A 1 303 ? 15.772 -0.215 -14.902 1.00 71.81 303 ILE A CA 1
ATOM 2311 C C . ILE A 1 303 ? 16.018 1.278 -14.733 1.00 71.81 303 ILE A C 1
ATOM 2313 O O . ILE A 1 303 ? 16.660 1.713 -13.775 1.00 71.81 303 ILE A O 1
ATOM 2317 N N . GLY A 1 304 ? 15.525 2.054 -15.694 1.00 81.50 304 GLY A N 1
ATOM 2318 C CA . GLY A 1 304 ? 15.490 3.508 -15.648 1.00 81.50 304 GLY A CA 1
ATOM 2319 C C . GLY A 1 304 ? 14.051 3.964 -15.516 1.00 81.50 304 GLY A C 1
ATOM 2320 O O . GLY A 1 304 ? 13.233 3.626 -16.362 1.00 81.50 304 GLY A O 1
ATOM 2321 N N . SER A 1 305 ? 13.737 4.735 -14.479 1.00 85.88 305 SER A N 1
ATOM 2322 C CA . SER A 1 305 ? 12.408 5.322 -14.308 1.00 85.88 305 SER A CA 1
ATOM 2323 C C . SER A 1 305 ? 12.534 6.808 -14.038 1.00 85.88 305 SER A C 1
ATOM 2325 O O . SER A 1 305 ? 13.305 7.224 -13.173 1.00 85.88 305 SER A O 1
ATOM 2327 N N . ILE A 1 306 ? 11.765 7.608 -14.767 1.00 88.94 306 ILE A N 1
ATOM 2328 C CA . ILE A 1 306 ? 11.635 9.035 -14.506 1.00 88.94 306 ILE A CA 1
ATOM 2329 C C . ILE A 1 306 ? 10.177 9.450 -14.531 1.00 88.94 306 ILE A C 1
ATOM 2331 O O . ILE A 1 306 ? 9.447 9.102 -15.455 1.00 88.94 306 ILE A O 1
ATOM 2335 N N . SER A 1 307 ? 9.797 10.267 -13.553 1.00 87.69 307 SER A N 1
ATOM 2336 C CA . SER A 1 307 ? 8.509 10.949 -13.531 1.00 87.69 307 SER A CA 1
ATOM 2337 C C . SER A 1 307 ? 8.699 12.451 -13.711 1.00 87.69 307 SER A C 1
ATOM 2339 O O . SER A 1 307 ? 9.673 13.028 -13.225 1.00 87.69 307 SER A O 1
ATOM 2341 N N . GLY A 1 308 ? 7.775 13.100 -14.414 1.00 87.00 308 GLY A N 1
ATOM 2342 C CA . GLY A 1 308 ? 7.857 14.533 -14.687 1.00 87.00 308 GLY A CA 1
ATOM 2343 C C . GLY A 1 308 ? 6.542 15.120 -15.181 1.00 87.00 308 GLY A C 1
ATOM 2344 O O . GLY A 1 308 ? 5.604 14.395 -15.508 1.00 87.00 308 GLY A O 1
ATOM 2345 N N . GLU A 1 309 ? 6.456 16.450 -15.224 1.00 89.50 309 GLU A N 1
ATOM 2346 C CA . GLU A 1 309 ? 5.260 17.131 -15.726 1.00 89.50 309 GLU A CA 1
ATOM 2347 C C . GLU A 1 309 ? 5.026 16.790 -17.200 1.00 89.50 309 GLU A C 1
ATOM 2349 O O . GLU A 1 309 ? 5.933 16.900 -18.023 1.00 89.50 309 GLU A O 1
ATOM 2354 N N . GLY A 1 310 ? 3.806 16.393 -17.535 1.00 86.44 310 GLY A N 1
ATOM 2355 C CA . GLY A 1 310 ? 3.397 15.980 -18.871 1.00 86.44 310 GLY A CA 1
ATOM 2356 C C . GLY A 1 310 ? 2.651 17.049 -19.658 1.00 86.44 310 GLY A C 1
ATOM 2357 O O . GLY A 1 310 ? 2.277 16.767 -20.783 1.00 86.44 310 GLY A O 1
ATOM 2358 N N . ASP A 1 311 ? 2.400 18.237 -19.103 1.00 89.19 311 ASP A N 1
ATOM 2359 C CA . ASP A 1 311 ? 1.682 19.320 -19.797 1.00 89.19 311 ASP A CA 1
ATOM 2360 C C . ASP A 1 311 ? 2.248 19.536 -21.199 1.00 89.19 311 ASP A C 1
ATOM 2362 O O . ASP A 1 311 ? 3.449 19.400 -21.368 1.00 89.19 311 ASP A O 1
ATOM 2366 N N . ASP A 1 312 ? 1.421 19.827 -22.203 1.00 90.06 312 ASP A N 1
ATOM 2367 C CA . ASP A 1 312 ? 1.860 20.224 -23.552 1.00 90.06 312 ASP A CA 1
ATOM 2368 C C . ASP A 1 312 ? 2.833 19.269 -24.282 1.00 90.06 312 ASP A C 1
ATOM 2370 O O . ASP A 1 312 ? 3.354 19.617 -25.349 1.00 90.06 312 ASP A O 1
ATOM 2374 N N . LEU A 1 313 ? 3.043 18.066 -23.736 1.00 93.88 313 LEU A N 1
ATOM 2375 C CA . LEU A 1 313 ? 3.980 17.058 -24.210 1.00 93.88 313 LEU A CA 1
ATOM 2376 C C . LEU A 1 313 ? 3.480 16.454 -25.518 1.00 93.88 313 LEU A C 1
ATOM 2378 O O . LEU A 1 313 ? 2.362 15.948 -25.584 1.00 93.88 313 LEU A O 1
ATOM 2382 N N . THR A 1 314 ? 4.325 16.479 -26.542 1.00 95.81 314 THR A N 1
ATOM 2383 C CA . THR A 1 314 ? 4.055 15.924 -27.875 1.00 95.81 314 THR A CA 1
ATOM 2384 C C . THR A 1 314 ? 4.841 14.652 -28.154 1.00 95.81 314 THR A C 1
ATOM 2386 O O . THR A 1 314 ? 4.543 13.941 -29.109 1.00 95.81 314 THR A O 1
ATOM 2389 N N . GLY A 1 315 ? 5.850 14.348 -27.343 1.00 95.25 315 GLY A N 1
ATOM 2390 C CA . GLY A 1 315 ? 6.637 13.136 -27.491 1.00 95.25 315 GLY A CA 1
ATOM 2391 C C . GLY A 1 315 ? 7.722 13.004 -26.436 1.00 95.25 315 GLY A C 1
ATOM 2392 O O . GLY A 1 315 ? 8.026 13.944 -25.700 1.00 95.25 315 GLY A O 1
ATOM 2393 N N . VAL A 1 316 ? 8.325 11.826 -26.392 1.00 96.19 316 VAL A N 1
ATOM 2394 C CA . VAL A 1 316 ? 9.412 11.482 -25.481 1.00 96.19 316 VAL A CA 1
ATOM 2395 C C . VAL A 1 316 ? 10.524 10.834 -26.284 1.00 96.19 316 VAL A C 1
ATOM 2397 O O . VAL A 1 316 ? 10.276 9.935 -27.085 1.00 96.19 316 VAL A O 1
ATOM 2400 N N . THR A 1 317 ? 11.753 11.282 -26.060 1.00 95.62 317 THR A N 1
ATOM 2401 C CA . THR A 1 317 ? 12.946 10.647 -26.614 1.00 95.62 317 THR A CA 1
ATOM 2402 C C . THR A 1 317 ? 13.770 10.051 -25.484 1.00 95.62 317 THR A C 1
ATOM 2404 O O . THR A 1 317 ? 14.162 10.767 -24.562 1.00 95.62 317 THR A O 1
ATOM 2407 N N . VAL A 1 318 ? 14.018 8.746 -25.544 1.00 93.75 318 VAL A N 1
ATOM 2408 C CA . VAL A 1 318 ? 14.772 8.006 -24.527 1.00 93.75 318 VAL A CA 1
ATOM 2409 C C . VAL A 1 318 ? 16.097 7.558 -25.116 1.00 93.75 318 VAL A C 1
ATOM 2411 O O . VAL A 1 318 ? 16.121 6.827 -26.099 1.00 93.75 318 VAL A O 1
ATOM 2414 N N . PHE A 1 319 ? 17.186 7.983 -24.490 1.00 91.56 319 PHE A N 1
ATOM 2415 C CA . PHE A 1 319 ? 18.551 7.599 -24.818 1.00 91.56 319 PHE A CA 1
ATOM 2416 C C . PHE A 1 319 ? 19.011 6.615 -23.736 1.00 91.56 319 PHE A C 1
ATOM 2418 O O . PHE A 1 319 ? 19.238 7.048 -22.598 1.00 91.56 319 PHE A O 1
ATOM 2425 N N . PRO A 1 320 ? 19.054 5.303 -24.032 1.00 77.81 320 PRO A N 1
ATOM 2426 C CA . PRO A 1 320 ? 19.234 4.276 -23.019 1.00 77.81 320 PRO A CA 1
ATOM 2427 C C . PRO A 1 320 ? 20.565 4.405 -22.277 1.00 77.81 320 PRO A C 1
ATOM 2429 O O . PRO A 1 320 ? 20.513 4.333 -21.055 1.00 77.81 320 PRO A O 1
ATOM 2432 N N . VAL A 1 321 ? 21.701 4.645 -22.958 1.00 70.38 321 VAL A N 1
ATOM 2433 C CA . VAL A 1 321 ? 23.016 4.947 -22.341 1.00 70.38 321 VAL A CA 1
ATOM 2434 C C . VAL A 1 321 ? 23.913 5.783 -23.270 1.00 70.38 321 VAL A C 1
ATOM 2436 O O . VAL A 1 321 ? 23.728 5.784 -24.479 1.00 70.38 321 VAL A O 1
ATOM 2439 N N . LEU A 1 322 ? 24.895 6.489 -22.691 1.00 61.25 322 LEU A N 1
ATOM 2440 C CA . LEU A 1 322 ? 26.018 7.169 -23.364 1.00 61.25 322 LEU A CA 1
ATOM 2441 C C . LEU A 1 322 ? 27.213 6.240 -23.706 1.00 61.25 322 LEU A C 1
ATOM 2443 O O . LEU A 1 322 ? 28.333 6.732 -23.835 1.00 61.25 322 LEU A O 1
ATOM 2447 N N . ILE A 1 323 ? 27.021 4.918 -23.778 1.00 66.19 323 ILE A N 1
ATOM 2448 C CA . ILE A 1 323 ? 28.083 3.944 -24.087 1.00 66.19 323 ILE A CA 1
ATOM 2449 C C . ILE A 1 323 ? 27.632 3.029 -25.222 1.00 66.19 323 ILE A C 1
ATOM 2451 O O . ILE A 1 323 ? 26.452 2.681 -25.306 1.00 66.19 323 ILE A O 1
ATOM 2455 N N . ASP A 1 324 ? 28.583 2.626 -26.056 1.00 74.81 324 ASP A N 1
ATOM 2456 C CA . ASP A 1 324 ? 28.344 1.731 -27.183 1.00 74.81 324 ASP A CA 1
ATOM 2457 C C . ASP A 1 324 ? 28.220 0.286 -26.697 1.00 74.81 324 ASP A C 1
ATOM 2459 O O . ASP A 1 324 ? 29.030 -0.180 -25.895 1.00 74.81 324 ASP A O 1
ATOM 2463 N N . GLY A 1 325 ? 27.231 -0.460 -27.189 1.00 80.00 325 GLY A N 1
ATOM 2464 C CA . GLY A 1 325 ? 27.084 -1.857 -26.801 1.00 80.00 325 GLY A CA 1
ATOM 2465 C C . GLY A 1 325 ? 25.805 -2.539 -27.263 1.00 80.00 325 GLY A C 1
ATOM 2466 O O . GLY A 1 325 ? 25.025 -2.026 -28.064 1.00 80.00 325 GLY A O 1
ATOM 2467 N N . LEU A 1 326 ? 25.601 -3.746 -26.734 1.00 80.56 326 LEU A N 1
ATOM 2468 C CA . LEU A 1 326 ? 24.391 -4.527 -26.963 1.00 80.56 326 LEU A CA 1
ATOM 2469 C C . LEU A 1 326 ? 23.437 -4.366 -25.790 1.00 80.56 326 LEU A C 1
ATOM 2471 O O . LEU A 1 326 ? 23.720 -4.838 -24.688 1.00 80.56 326 LEU A O 1
ATOM 2475 N N . LEU A 1 327 ? 22.295 -3.746 -26.058 1.00 83.62 327 LEU A N 1
ATOM 2476 C CA . LEU A 1 327 ? 21.194 -3.604 -25.122 1.00 83.62 327 LEU A CA 1
ATOM 2477 C C . LEU A 1 327 ? 20.160 -4.692 -25.401 1.00 83.62 327 LEU A C 1
ATOM 2479 O O . LEU A 1 327 ? 19.485 -4.653 -26.428 1.00 83.62 327 LEU A O 1
ATOM 2483 N N . ARG A 1 328 ? 19.970 -5.624 -24.469 1.00 85.06 328 ARG A N 1
ATOM 2484 C CA . ARG A 1 328 ? 18.731 -6.402 -24.430 1.00 85.06 328 ARG A CA 1
ATOM 2485 C C . ARG A 1 328 ? 17.611 -5.467 -23.985 1.00 85.06 328 ARG A C 1
ATOM 2487 O O . ARG A 1 328 ? 17.665 -4.993 -22.857 1.00 85.06 328 ARG A O 1
ATOM 2494 N N . LEU A 1 329 ? 16.633 -5.167 -24.829 1.00 86.56 329 LEU A N 1
ATOM 2495 C CA . LEU A 1 329 ? 15.469 -4.369 -24.462 1.00 86.56 329 LEU A CA 1
ATOM 2496 C C . LEU A 1 329 ? 14.318 -5.290 -24.077 1.00 86.56 329 LEU A C 1
ATOM 2498 O O . LEU A 1 329 ? 13.838 -6.096 -24.865 1.00 86.56 329 LEU A O 1
ATOM 2502 N N . ASP A 1 330 ? 13.867 -5.126 -22.846 1.00 84.75 330 ASP A N 1
ATOM 2503 C CA . ASP A 1 330 ? 12.856 -5.962 -22.228 1.00 84.75 330 ASP A CA 1
ATOM 2504 C C . ASP A 1 330 ? 11.472 -5.302 -22.274 1.00 84.75 330 ASP A C 1
ATOM 2506 O O . ASP A 1 330 ? 10.478 -5.961 -22.571 1.00 84.75 330 ASP A O 1
ATOM 2510 N N . ALA A 1 331 ? 11.405 -4.005 -21.966 1.00 89.62 331 ALA A N 1
ATOM 2511 C CA . ALA A 1 331 ? 10.208 -3.189 -22.120 1.00 89.62 331 ALA A CA 1
ATOM 2512 C C . ALA A 1 331 ? 10.556 -1.694 -22.117 1.00 89.62 331 ALA A C 1
ATOM 2514 O O . ALA A 1 331 ? 11.491 -1.263 -21.443 1.00 89.62 331 ALA A O 1
ATOM 2515 N N . LEU A 1 332 ? 9.760 -0.892 -22.815 1.00 92.44 332 LEU A N 1
ATOM 2516 C CA . LEU A 1 332 ? 9.752 0.564 -22.716 1.00 92.44 332 LEU A CA 1
ATOM 2517 C C . LEU A 1 332 ? 8.303 1.010 -22.532 1.00 92.44 332 LEU A C 1
ATOM 2519 O O . LEU A 1 332 ? 7.441 0.652 -23.331 1.00 92.44 332 LEU A O 1
ATOM 2523 N N . ARG A 1 333 ? 8.020 1.770 -21.475 1.00 93.12 333 ARG A N 1
ATOM 2524 C CA . ARG A 1 333 ? 6.660 2.204 -21.134 1.00 93.12 333 ARG A CA 1
ATOM 2525 C C . ARG A 1 333 ? 6.606 3.706 -20.932 1.00 93.12 333 ARG A C 1
ATOM 2527 O O . ARG A 1 333 ? 7.491 4.300 -20.318 1.00 93.12 333 ARG A O 1
ATOM 2534 N N . LEU A 1 334 ? 5.527 4.302 -21.417 1.00 94.19 334 LEU A N 1
ATOM 2535 C CA . LEU A 1 334 ? 5.146 5.674 -21.139 1.00 94.19 334 LEU A CA 1
ATOM 2536 C C . LEU A 1 334 ? 3.732 5.669 -20.563 1.00 94.19 334 LEU A C 1
ATOM 2538 O O . LEU A 1 334 ? 2.772 5.249 -21.214 1.00 94.19 334 LEU A O 1
ATOM 2542 N N . SER A 1 335 ? 3.600 6.160 -19.338 1.00 92.12 335 SER A N 1
ATOM 2543 C CA . SER A 1 335 ? 2.323 6.201 -18.631 1.00 92.12 335 SER A CA 1
ATOM 2544 C C . SER A 1 335 ? 1.973 7.616 -18.204 1.00 92.12 335 SER A C 1
ATOM 2546 O O . SER A 1 335 ? 2.845 8.382 -17.802 1.00 92.12 335 SER A O 1
ATOM 2548 N N . LEU A 1 336 ? 0.685 7.935 -18.239 1.00 89.38 336 LEU A N 1
ATOM 2549 C CA . LEU A 1 336 ? 0.090 9.081 -17.572 1.00 89.38 336 LEU A CA 1
ATOM 2550 C C . LEU A 1 336 ? -0.221 8.706 -16.119 1.00 89.38 336 LEU A C 1
ATOM 2552 O O . LEU A 1 336 ? -0.758 7.632 -15.863 1.00 89.38 336 LEU A O 1
ATOM 2556 N N . ILE A 1 337 ? 0.089 9.601 -15.188 1.00 82.19 337 ILE A N 1
ATOM 2557 C CA . ILE A 1 337 ? -0.215 9.489 -13.763 1.00 82.19 337 ILE A CA 1
ATOM 2558 C C . ILE A 1 337 ? -1.128 10.652 -13.376 1.00 82.19 337 ILE A C 1
ATOM 2560 O O . ILE A 1 337 ? -0.848 11.823 -13.650 1.00 82.19 337 ILE A O 1
ATOM 2564 N N . SER A 1 338 ? -2.233 10.339 -12.714 1.00 72.88 338 SER A N 1
ATOM 2565 C CA . SER A 1 338 ? -3.130 11.328 -12.131 1.00 72.88 338 SER A CA 1
ATOM 2566 C C . SER A 1 338 ? -2.556 11.861 -10.820 1.00 72.88 338 SER A C 1
ATOM 2568 O O . SER A 1 338 ? -2.367 11.109 -9.865 1.00 72.88 338 SER A O 1
ATOM 2570 N N . ARG A 1 339 ? -2.347 13.182 -10.727 1.00 69.06 339 ARG A N 1
ATOM 2571 C CA . ARG A 1 339 ? -1.842 13.823 -9.497 1.00 69.06 339 ARG A CA 1
ATOM 2572 C C . ARG A 1 339 ? -2.749 13.617 -8.280 1.00 69.06 339 ARG A C 1
ATOM 2574 O O . ARG A 1 339 ? -2.253 13.598 -7.163 1.00 69.06 339 ARG A O 1
ATOM 2581 N N . SER A 1 340 ? -4.065 13.525 -8.479 1.00 59.06 340 SER A N 1
ATOM 2582 C CA . SER A 1 340 ? -5.031 13.485 -7.374 1.00 59.06 340 SER A CA 1
ATOM 2583 C C . SER A 1 340 ? -5.322 12.080 -6.863 1.00 59.06 340 SER A C 1
ATOM 2585 O O . SER A 1 340 ? -5.733 11.935 -5.721 1.00 59.06 340 SER A O 1
ATOM 2587 N N . SER A 1 341 ? -5.182 11.069 -7.721 1.00 58.28 341 SER A N 1
ATOM 2588 C CA . SER A 1 341 ? -5.600 9.695 -7.420 1.00 58.28 341 SER A CA 1
ATOM 2589 C C . SER A 1 341 ? -4.464 8.683 -7.495 1.00 58.28 341 SER A C 1
ATOM 2591 O O . SER A 1 341 ? -4.712 7.511 -7.263 1.00 58.28 341 SER A O 1
ATOM 2593 N N . GLY A 1 342 ? -3.264 9.071 -7.938 1.00 64.38 342 GLY A N 1
ATOM 2594 C CA . GLY A 1 342 ? -2.195 8.126 -8.282 1.00 64.38 342 GLY A CA 1
ATOM 2595 C C . GLY A 1 342 ? -2.475 7.295 -9.541 1.00 64.38 342 GLY A C 1
ATOM 2596 O O . GLY A 1 342 ? -1.528 6.866 -10.182 1.00 64.38 342 GLY A O 1
ATOM 2597 N N . TRP A 1 343 ? -3.749 7.148 -9.939 1.00 69.94 343 TRP A N 1
ATOM 2598 C CA . TRP A 1 343 ? -4.189 6.388 -11.113 1.00 69.94 343 TRP A CA 1
ATOM 2599 C C . TRP A 1 343 ? -3.257 6.522 -12.313 1.00 69.94 343 TRP A C 1
ATOM 2601 O O . TRP A 1 343 ? -2.943 7.634 -12.757 1.00 69.94 343 TRP A O 1
ATOM 2611 N N . ARG A 1 344 ? -2.890 5.368 -12.865 1.00 76.12 344 ARG A N 1
ATOM 2612 C CA . ARG A 1 344 ? -1.935 5.235 -13.949 1.00 76.12 344 ARG A CA 1
ATOM 2613 C C . ARG A 1 344 ? -2.609 4.660 -15.187 1.00 76.12 344 ARG A C 1
ATOM 2615 O O . ARG A 1 344 ? -3.285 3.639 -15.114 1.00 76.12 344 ARG A O 1
ATOM 2622 N N . SER A 1 345 ? -2.379 5.283 -16.337 1.00 84.12 345 SER A N 1
ATOM 2623 C CA . SER A 1 345 ? -2.745 4.718 -17.636 1.00 84.12 345 SER A CA 1
ATOM 2624 C C . SER A 1 345 ? -1.554 4.708 -18.557 1.00 84.12 345 SER A C 1
ATOM 2626 O O . SER A 1 345 ? -0.858 5.704 -18.732 1.00 84.12 345 SER A O 1
ATOM 2628 N N . GLU A 1 346 ? -1.327 3.553 -19.157 1.00 89.19 346 GLU A N 1
ATOM 2629 C CA . GLU A 1 346 ? -0.359 3.414 -20.224 1.00 89.19 346 GLU A CA 1
ATOM 2630 C C . GLU A 1 346 ? -0.865 4.151 -21.466 1.00 89.19 346 GLU A C 1
ATOM 2632 O O . GLU A 1 346 ? -1.981 3.909 -21.926 1.00 89.19 346 GLU A O 1
ATOM 2637 N N . ILE A 1 347 ? -0.061 5.088 -21.969 1.00 93.62 347 ILE A N 1
ATOM 2638 C CA . ILE A 1 347 ? -0.365 5.835 -23.197 1.00 93.62 347 ILE A CA 1
ATOM 2639 C C . ILE A 1 347 ? 0.468 5.339 -24.380 1.00 93.62 347 ILE A C 1
ATOM 2641 O O . ILE A 1 347 ? 0.102 5.579 -25.527 1.00 93.62 347 ILE A O 1
ATOM 2645 N N . TRP A 1 348 ? 1.574 4.643 -24.103 1.00 94.62 348 TRP A N 1
ATOM 2646 C CA . TRP A 1 348 ? 2.366 3.916 -25.086 1.00 94.62 348 TRP A CA 1
ATOM 2647 C C . TRP A 1 348 ? 3.224 2.856 -24.384 1.00 94.62 348 TRP A C 1
ATOM 2649 O O . TRP A 1 348 ? 3.759 3.108 -23.299 1.00 94.62 348 TRP A O 1
ATOM 2659 N N . SER A 1 349 ? 3.403 1.698 -25.011 1.00 94.12 349 SER A N 1
ATOM 2660 C CA . SER A 1 349 ? 4.330 0.669 -24.544 1.00 94.12 349 SER A CA 1
ATOM 2661 C C . SER A 1 349 ? 4.876 -0.183 -25.679 1.00 94.12 349 SER A C 1
ATOM 2663 O O . SER A 1 349 ? 4.298 -0.274 -26.761 1.00 94.12 349 SER A O 1
ATOM 2665 N N . TRP A 1 350 ? 6.010 -0.805 -25.387 1.00 94.00 350 TRP A N 1
ATOM 2666 C CA . TRP A 1 350 ? 6.588 -1.906 -26.136 1.00 94.00 350 TRP A CA 1
ATOM 2667 C C . TRP A 1 350 ? 7.197 -2.890 -25.134 1.00 94.00 350 TRP A C 1
ATOM 2669 O O . TRP A 1 350 ? 7.815 -2.468 -24.153 1.00 94.00 350 TRP A O 1
ATOM 2679 N N . SER A 1 351 ? 7.034 -4.188 -25.357 1.00 90.56 351 SER A N 1
ATOM 2680 C CA . SER A 1 351 ? 7.607 -5.268 -24.551 1.00 90.56 351 SER A CA 1
ATOM 2681 C C . SER A 1 351 ? 8.264 -6.322 -25.441 1.00 90.56 351 SER A C 1
ATOM 2683 O O . SER A 1 351 ? 7.852 -6.545 -26.576 1.00 90.56 351 SER A O 1
ATOM 2685 N N . ALA A 1 352 ? 9.270 -7.022 -24.916 1.00 83.25 352 ALA A N 1
ATOM 2686 C CA . ALA A 1 352 ? 9.885 -8.147 -25.608 1.00 83.25 352 ALA A CA 1
ATOM 2687 C C . ALA A 1 352 ? 8.821 -9.197 -25.981 1.00 83.25 352 ALA A C 1
ATOM 2689 O O . ALA A 1 352 ? 8.105 -9.709 -25.118 1.00 83.25 352 ALA A O 1
ATOM 2690 N N . GLY A 1 353 ? 8.725 -9.506 -27.276 1.00 84.00 353 GLY A N 1
ATOM 2691 C CA . GLY A 1 353 ? 7.662 -10.334 -27.854 1.00 84.00 353 GLY A CA 1
ATOM 2692 C C . GLY A 1 353 ? 6.697 -9.555 -28.751 1.00 84.00 353 GLY A C 1
ATOM 2693 O O . GLY A 1 353 ? 6.071 -10.171 -29.615 1.00 84.00 353 GLY A O 1
ATOM 2694 N N . ASP A 1 354 ? 6.635 -8.230 -28.606 1.00 88.81 354 ASP A N 1
ATOM 2695 C CA . ASP A 1 354 ? 5.932 -7.351 -29.538 1.00 88.81 354 ASP A CA 1
ATOM 2696 C C . ASP A 1 354 ? 6.663 -7.272 -30.886 1.00 88.81 354 ASP A C 1
ATOM 2698 O O . ASP A 1 354 ? 7.822 -7.676 -31.024 1.00 88.81 354 ASP A O 1
ATOM 2702 N N . ASP A 1 355 ? 5.986 -6.722 -31.897 1.00 90.25 355 ASP A N 1
ATOM 2703 C CA . ASP A 1 355 ? 6.587 -6.464 -33.205 1.00 90.25 355 ASP A CA 1
ATOM 2704 C C . ASP A 1 355 ? 7.781 -5.491 -33.063 1.00 90.25 355 ASP A C 1
ATOM 2706 O O . ASP A 1 355 ? 7.595 -4.351 -32.616 1.00 90.25 355 ASP A O 1
ATOM 2710 N N . PRO A 1 356 ? 9.008 -5.883 -33.463 1.00 88.69 356 PRO A N 1
ATOM 2711 C CA . PRO A 1 356 ? 10.176 -5.003 -33.444 1.00 88.69 356 PRO A CA 1
ATOM 2712 C C . PRO A 1 356 ? 9.995 -3.712 -34.258 1.00 88.69 356 PRO A C 1
ATOM 2714 O O . PRO A 1 356 ? 10.661 -2.716 -33.973 1.00 88.69 356 PRO A O 1
ATOM 2717 N N . ALA A 1 357 ? 9.107 -3.709 -35.262 1.00 89.56 357 ALA A N 1
ATOM 2718 C CA . ALA A 1 357 ? 8.791 -2.528 -36.068 1.00 89.56 357 ALA A CA 1
ATOM 2719 C C . ALA A 1 357 ? 7.888 -1.514 -35.341 1.00 89.56 357 ALA A C 1
ATOM 2721 O O . ALA A 1 357 ? 7.821 -0.353 -35.749 1.00 89.56 357 ALA A O 1
ATOM 2722 N N . ALA A 1 358 ? 7.210 -1.925 -34.265 1.00 90.94 358 ALA A N 1
ATOM 2723 C CA . ALA A 1 358 ? 6.373 -1.043 -33.455 1.00 90.94 358 ALA A CA 1
ATOM 2724 C C . ALA A 1 358 ? 7.190 -0.150 -32.504 1.00 90.94 358 ALA A C 1
ATOM 2726 O O . ALA A 1 358 ? 6.651 0.820 -31.970 1.00 90.94 358 ALA A O 1
ATOM 2727 N N . LEU A 1 359 ? 8.480 -0.449 -32.303 1.00 93.19 359 LEU A N 1
ATOM 2728 C CA . LEU A 1 359 ? 9.394 0.375 -31.522 1.00 93.19 359 LEU A CA 1
ATOM 2729 C C . LEU A 1 359 ? 10.009 1.467 -32.418 1.00 93.19 359 LEU A C 1
ATOM 2731 O O . LEU A 1 359 ? 10.845 1.157 -33.269 1.00 93.19 359 LEU A O 1
ATOM 2735 N N . PRO A 1 360 ? 9.644 2.751 -32.253 1.00 93.88 360 PRO A N 1
ATOM 2736 C CA . PRO A 1 360 ? 10.243 3.823 -33.032 1.00 93.88 360 PRO A CA 1
ATOM 2737 C C . PRO A 1 360 ? 11.665 4.095 -32.535 1.00 93.88 360 PRO A C 1
ATOM 2739 O O . PRO A 1 360 ? 11.873 4.525 -31.399 1.00 93.88 360 PRO A O 1
ATOM 2742 N N . MET A 1 361 ? 12.648 3.860 -33.400 1.00 94.25 361 MET A N 1
ATOM 2743 C CA . MET A 1 361 ? 14.069 3.978 -33.075 1.00 94.25 361 MET A CA 1
ATOM 2744 C C . MET A 1 361 ? 14.790 4.938 -34.019 1.00 94.25 361 MET A C 1
ATOM 2746 O O . MET A 1 361 ? 14.450 5.044 -35.197 1.00 94.25 361 MET A O 1
ATOM 2750 N N . ALA A 1 362 ? 15.831 5.587 -33.512 1.00 93.56 362 ALA A N 1
ATOM 2751 C CA . ALA A 1 362 ? 16.801 6.349 -34.281 1.00 93.56 362 ALA A CA 1
ATOM 2752 C C . ALA A 1 362 ? 18.206 5.860 -33.921 1.00 93.56 362 ALA A C 1
ATOM 2754 O O . ALA A 1 362 ? 18.528 5.748 -32.745 1.00 93.56 362 ALA A O 1
ATOM 2755 N N . GLN A 1 363 ? 19.023 5.563 -34.933 1.00 89.44 363 GLN A N 1
ATOM 2756 C CA . GLN A 1 363 ? 20.413 5.094 -34.788 1.00 89.44 363 GLN A CA 1
ATOM 2757 C C . GLN A 1 363 ? 20.601 3.758 -34.033 1.00 89.44 363 GLN A C 1
ATOM 2759 O O . GLN A 1 363 ? 21.726 3.314 -33.864 1.00 89.44 363 GLN A O 1
ATOM 2764 N N . CYS A 1 364 ? 19.520 3.044 -33.700 1.00 89.00 364 CYS A N 1
ATOM 2765 C CA . CYS A 1 364 ? 19.566 1.676 -33.173 1.00 89.00 364 CYS A CA 1
ATOM 2766 C C . CYS A 1 364 ? 19.341 0.636 -34.283 1.00 89.00 364 CYS A C 1
ATOM 2768 O O . CYS A 1 364 ? 18.612 0.893 -35.246 1.00 89.00 364 CYS A O 1
ATOM 2770 N N . ALA A 1 365 ? 19.863 -0.581 -34.107 1.00 88.25 365 ALA A N 1
ATOM 2771 C CA . ALA A 1 365 ? 19.544 -1.712 -34.983 1.00 88.25 365 ALA A CA 1
ATOM 2772 C C . ALA A 1 365 ? 19.296 -3.003 -34.195 1.00 88.25 365 ALA A C 1
ATOM 2774 O O . ALA A 1 365 ? 20.080 -3.358 -33.316 1.00 88.25 365 ALA A O 1
ATOM 2775 N N . TRP A 1 366 ? 18.242 -3.743 -34.552 1.00 89.94 366 TRP A N 1
ATOM 2776 C CA . TRP A 1 366 ? 17.998 -5.084 -34.018 1.00 89.94 366 TRP A CA 1
ATOM 2777 C C . TRP A 1 366 ? 19.089 -6.053 -34.485 1.00 89.94 366 TRP A C 1
ATOM 2779 O O . TRP A 1 366 ? 19.348 -6.188 -35.683 1.00 89.94 366 TRP A O 1
ATOM 2789 N N . VAL A 1 367 ? 19.713 -6.750 -33.537 1.00 86.69 367 VAL A N 1
ATOM 2790 C CA . VAL A 1 367 ? 20.655 -7.851 -33.808 1.00 86.69 367 VAL A CA 1
ATOM 2791 C C . VAL A 1 367 ? 20.042 -9.216 -33.499 1.00 86.69 367 VAL A C 1
ATOM 2793 O O . VAL A 1 367 ? 20.445 -10.213 -34.099 1.00 86.69 367 VAL A O 1
ATOM 2796 N N . ALA A 1 368 ? 19.049 -9.244 -32.606 1.00 84.69 368 ALA A N 1
ATOM 2797 C CA . ALA A 1 368 ? 18.193 -10.381 -32.279 1.00 84.69 368 ALA A CA 1
ATOM 2798 C C . ALA A 1 368 ? 16.783 -9.878 -31.901 1.00 84.69 368 ALA A C 1
ATOM 2800 O O . ALA A 1 368 ? 16.532 -8.677 -31.957 1.00 84.69 368 ALA A O 1
ATOM 2801 N N . GLN A 1 369 ? 15.873 -10.784 -31.527 1.00 77.25 369 GLN A N 1
ATOM 2802 C CA . GLN A 1 369 ? 14.458 -10.475 -31.256 1.00 77.25 369 GLN A CA 1
ATOM 2803 C C . GLN A 1 369 ? 14.249 -9.407 -30.164 1.00 77.25 369 GLN A C 1
ATOM 2805 O O . GLN A 1 369 ? 13.283 -8.656 -30.223 1.00 77.25 369 GLN A O 1
ATOM 2810 N N . ASP A 1 370 ? 15.156 -9.332 -29.197 1.00 81.44 370 ASP A N 1
ATOM 2811 C CA . ASP A 1 370 ? 15.112 -8.439 -28.039 1.00 81.44 370 ASP A CA 1
ATOM 2812 C C . ASP A 1 370 ? 16.463 -7.750 -27.788 1.00 81.44 370 ASP A C 1
ATOM 2814 O O . ASP A 1 370 ? 16.645 -7.116 -26.757 1.00 81.44 370 ASP A O 1
ATOM 2818 N N . ILE A 1 371 ? 17.423 -7.847 -28.716 1.00 84.19 371 ILE A N 1
ATOM 2819 C CA . ILE A 1 371 ? 18.764 -7.267 -28.557 1.00 84.19 371 ILE A CA 1
ATOM 2820 C C . ILE A 1 371 ? 18.998 -6.216 -29.635 1.00 84.19 371 ILE A C 1
ATOM 2822 O O . ILE A 1 371 ? 18.884 -6.489 -30.833 1.00 84.19 371 ILE A O 1
ATOM 2826 N N . LEU A 1 372 ? 19.385 -5.028 -29.188 1.00 88.75 372 LEU A N 1
ATOM 2827 C CA . LEU A 1 372 ? 19.712 -3.861 -29.986 1.00 88.75 372 LEU A CA 1
ATOM 2828 C C . LEU A 1 372 ? 21.209 -3.587 -29.924 1.00 88.75 372 LEU A C 1
ATOM 2830 O O . LEU A 1 372 ? 21.812 -3.638 -28.856 1.00 88.75 372 LEU A O 1
ATOM 2834 N N . ASN A 1 373 ? 21.786 -3.231 -31.062 1.00 86.44 373 ASN A N 1
ATOM 2835 C CA . ASN A 1 373 ? 23.034 -2.488 -31.091 1.00 86.44 373 ASN A CA 1
ATOM 2836 C C . ASN A 1 373 ? 22.719 -1.009 -30.854 1.00 86.44 373 ASN A C 1
ATOM 2838 O O . ASN A 1 373 ? 21.894 -0.447 -31.583 1.00 86.44 373 ASN A O 1
ATOM 2842 N N . VAL A 1 374 ? 23.346 -0.422 -29.838 1.00 87.00 374 VAL A N 1
ATOM 2843 C CA . VAL A 1 374 ? 23.157 0.975 -29.438 1.00 87.00 374 VAL A CA 1
ATOM 2844 C C . VAL A 1 374 ? 24.505 1.672 -29.256 1.00 87.00 374 VAL A C 1
ATOM 2846 O O . VAL A 1 374 ? 25.503 1.038 -28.922 1.00 87.00 374 VAL A O 1
ATOM 2849 N N . ASP 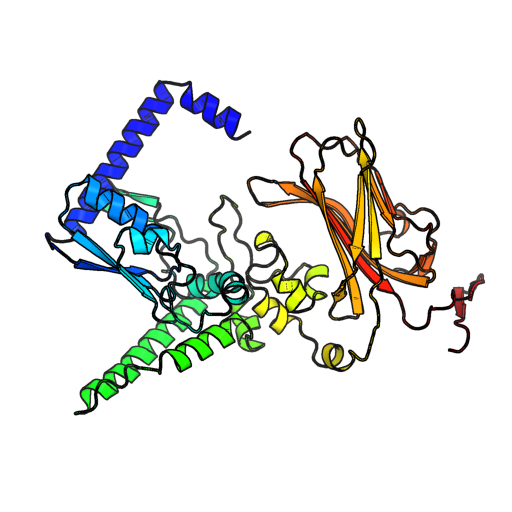A 1 375 ? 24.506 2.979 -29.467 1.00 85.06 375 ASP A N 1
ATOM 2850 C CA . ASP A 1 375 ? 25.611 3.915 -29.259 1.00 85.06 375 ASP A CA 1
ATOM 2851 C C . ASP A 1 375 ? 25.123 5.167 -28.507 1.00 85.06 375 ASP A C 1
ATOM 2853 O O . ASP A 1 375 ? 23.957 5.260 -28.112 1.00 85.06 375 ASP A O 1
ATOM 2857 N N . SER A 1 376 ? 25.998 6.156 -28.310 1.00 81.94 376 SER A N 1
ATOM 2858 C CA . SER A 1 376 ? 25.644 7.395 -27.598 1.00 81.94 376 SER A CA 1
ATOM 2859 C C . SER A 1 376 ? 24.550 8.245 -28.267 1.00 81.94 376 SER A C 1
ATOM 2861 O O . SER A 1 376 ? 23.974 9.119 -27.613 1.00 81.94 376 SER A O 1
ATOM 2863 N N . GLU A 1 377 ? 24.270 8.021 -29.553 1.00 86.94 377 GLU A N 1
ATOM 2864 C CA . GLU A 1 377 ? 23.276 8.758 -30.347 1.00 86.94 377 GLU A CA 1
ATOM 2865 C C . GLU A 1 377 ? 21.972 7.966 -30.556 1.00 86.94 377 GLU A C 1
ATOM 2867 O O . GLU A 1 377 ? 20.970 8.502 -31.043 1.00 86.94 377 GLU A O 1
ATOM 2872 N N . SER A 1 378 ? 21.970 6.698 -30.152 1.00 90.94 378 SER A N 1
ATOM 2873 C CA . SER A 1 378 ? 20.839 5.786 -30.220 1.00 90.94 378 SER A CA 1
ATOM 2874 C C . SER A 1 378 ? 19.686 6.247 -29.336 1.00 90.94 378 SER A C 1
ATOM 2876 O O . SER A 1 378 ? 19.859 6.596 -28.165 1.00 90.94 378 SER A O 1
ATOM 2878 N N . ALA A 1 379 ? 18.476 6.239 -29.895 1.00 94.00 379 ALA A N 1
ATOM 2879 C CA . ALA A 1 379 ? 17.300 6.763 -29.219 1.00 94.00 379 ALA A CA 1
ATOM 2880 C C . ALA A 1 379 ? 16.011 6.017 -29.565 1.00 94.00 379 ALA A C 1
ATOM 2882 O O . ALA A 1 379 ? 15.783 5.615 -30.705 1.00 94.00 379 ALA A O 1
ATOM 2883 N N . PHE A 1 380 ? 15.109 5.942 -28.591 1.00 95.06 380 PHE A N 1
ATOM 2884 C CA . PHE A 1 380 ? 13.710 5.565 -28.781 1.00 95.06 380 PHE A CA 1
ATOM 2885 C C . PHE A 1 380 ? 12.860 6.832 -28.883 1.00 95.06 380 PHE A C 1
ATOM 2887 O O . PHE A 1 380 ? 12.912 7.675 -27.986 1.00 95.06 380 PHE A O 1
ATOM 2894 N N . VAL A 1 381 ? 12.102 6.998 -29.970 1.00 95.75 381 VAL A N 1
ATOM 2895 C CA . VAL A 1 381 ? 11.411 8.257 -30.309 1.00 95.75 381 VAL A CA 1
ATOM 2896 C C . VAL A 1 381 ? 9.897 8.066 -30.299 1.00 95.75 381 VAL A C 1
ATOM 2898 O O . VAL A 1 381 ? 9.273 7.775 -31.316 1.00 95.75 381 VAL A O 1
ATOM 2901 N N . ILE A 1 382 ? 9.278 8.269 -29.144 1.00 96.31 382 ILE A N 1
ATOM 2902 C CA . ILE A 1 382 ? 7.836 8.107 -28.964 1.00 96.31 382 ILE A CA 1
ATOM 2903 C C . ILE A 1 382 ? 7.146 9.425 -29.322 1.00 96.31 382 ILE A C 1
ATOM 2905 O O . ILE A 1 382 ? 7.377 10.448 -28.676 1.00 96.31 382 ILE A O 1
ATOM 2909 N N . THR A 1 383 ? 6.277 9.409 -30.332 1.00 95.12 383 THR A N 1
ATOM 2910 C CA . THR A 1 383 ? 5.440 10.564 -30.698 1.00 95.12 383 THR A CA 1
ATOM 2911 C C . THR A 1 383 ? 4.016 10.334 -30.215 1.00 95.12 383 THR A C 1
ATOM 2913 O O . THR A 1 383 ? 3.444 9.272 -30.447 1.00 95.12 383 THR A O 1
ATOM 2916 N N . LEU A 1 384 ? 3.434 11.330 -29.550 1.00 93.25 384 LEU A N 1
ATOM 2917 C CA . LEU A 1 384 ? 2.053 11.279 -29.087 1.00 93.25 384 LEU A CA 1
ATOM 2918 C C . LEU A 1 384 ? 1.112 11.794 -30.176 1.00 93.25 384 LEU A C 1
ATOM 2920 O O . LEU A 1 384 ? 1.410 12.773 -30.857 1.00 93.25 384 LEU A O 1
ATOM 2924 N N . ALA A 1 385 ? -0.051 11.155 -30.313 1.00 92.06 385 ALA A N 1
ATOM 2925 C CA . ALA A 1 385 ? -1.054 11.537 -31.311 1.00 92.06 385 ALA A CA 1
ATOM 2926 C C . ALA A 1 385 ? -1.610 12.957 -31.091 1.00 92.06 385 ALA A C 1
ATOM 2928 O O . ALA A 1 385 ? -2.021 13.626 -32.038 1.00 92.06 385 ALA A O 1
ATOM 2929 N N . SER A 1 386 ? -1.614 13.424 -29.843 1.00 91.00 386 SER A N 1
ATOM 2930 C CA . SER A 1 386 ? -2.027 14.771 -29.457 1.00 91.00 386 SER A CA 1
ATOM 2931 C C . SER A 1 386 ? -1.240 15.245 -28.235 1.00 91.00 386 SER A C 1
ATOM 2933 O O . SER A 1 386 ? -0.860 14.403 -27.416 1.00 91.00 386 SER A O 1
ATOM 2935 N N . PRO A 1 387 ? -1.042 16.567 -28.060 1.00 92.44 387 PRO A N 1
ATOM 2936 C CA . PRO A 1 387 ? -0.447 17.106 -26.847 1.00 92.44 387 PRO A CA 1
ATOM 2937 C C . PRO A 1 387 ? -1.220 16.675 -25.597 1.00 92.44 387 PRO A C 1
ATOM 2939 O O . PRO A 1 387 ? -2.455 16.692 -25.594 1.00 92.44 387 PRO A O 1
ATOM 2942 N N . LEU A 1 388 ? -0.506 16.320 -24.532 1.00 89.19 388 LEU A N 1
ATOM 2943 C CA . LEU A 1 388 ? -1.140 15.986 -23.257 1.00 89.19 388 LEU A CA 1
ATOM 2944 C C . LEU A 1 388 ? -1.770 17.228 -22.591 1.00 89.19 388 LEU A C 1
ATOM 2946 O O . LEU A 1 388 ? -1.246 18.343 -22.715 1.00 89.19 388 LEU A O 1
ATOM 2950 N N . PRO A 1 389 ? -2.896 17.059 -21.872 1.00 85.44 389 PRO A N 1
ATOM 2951 C CA . PRO A 1 389 ? -3.604 18.171 -21.249 1.00 85.44 389 PRO A CA 1
ATOM 2952 C C . PRO A 1 389 ? -2.806 18.788 -20.083 1.00 85.44 389 PRO A C 1
ATOM 2954 O O . PRO A 1 389 ? -1.967 18.110 -19.485 1.00 85.44 389 PRO A O 1
ATOM 2957 N N . PRO A 1 390 ? -3.085 20.050 -19.708 1.00 84.56 390 PRO A N 1
ATOM 2958 C CA . PRO A 1 390 ? -2.489 20.671 -18.525 1.00 84.56 390 PRO A CA 1
ATOM 2959 C C . PRO A 1 390 ? -2.779 19.894 -17.232 1.00 84.56 390 PRO A C 1
ATOM 2961 O O . PRO A 1 390 ? -3.872 19.352 -17.057 1.00 84.56 390 PRO A O 1
ATOM 2964 N N . GLY A 1 391 ? -1.821 19.893 -16.306 1.00 82.06 391 GLY A N 1
ATOM 2965 C CA . GLY A 1 391 ? -1.860 19.134 -15.056 1.00 82.06 391 GLY A CA 1
ATOM 2966 C C . GLY A 1 391 ? -1.460 17.660 -15.188 1.00 82.06 391 GLY A C 1
ATOM 2967 O O . GLY A 1 391 ? -1.574 16.920 -14.209 1.00 82.06 391 GLY A O 1
ATOM 2968 N N . SER A 1 392 ? -0.989 17.225 -16.358 1.00 85.94 392 SER A N 1
ATOM 2969 C CA . SER A 1 392 ? -0.569 15.841 -16.585 1.00 85.94 392 SER A CA 1
ATOM 2970 C C . SER A 1 392 ? 0.734 15.548 -15.844 1.00 85.94 392 SER A C 1
ATOM 2972 O O . SER A 1 392 ? 1.644 16.378 -15.800 1.00 85.94 392 SER A O 1
ATOM 2974 N N . LEU A 1 393 ? 0.863 14.350 -15.282 1.00 90.94 393 LEU A N 1
ATOM 2975 C CA . LEU A 1 393 ? 2.143 13.797 -14.847 1.00 90.94 393 LEU A CA 1
ATOM 2976 C C . LEU A 1 393 ? 2.423 12.575 -15.713 1.00 90.94 393 LEU A C 1
ATOM 2978 O O . LEU A 1 393 ? 1.505 11.821 -16.018 1.00 90.94 393 LEU A O 1
ATOM 2982 N N . ILE A 1 394 ? 3.664 12.388 -16.136 1.00 92.94 394 ILE A N 1
ATOM 2983 C CA . ILE A 1 394 ? 4.070 11.204 -16.888 1.00 92.94 394 ILE A CA 1
ATOM 2984 C C . ILE A 1 394 ? 5.130 10.427 -16.128 1.00 92.94 394 ILE A C 1
ATOM 2986 O O . ILE A 1 394 ? 5.863 10.999 -15.321 1.00 92.94 394 ILE A O 1
ATOM 2990 N N . GLN A 1 395 ? 5.233 9.144 -16.448 1.00 91.81 395 GLN A N 1
ATOM 2991 C CA . GLN A 1 395 ? 6.344 8.290 -16.070 1.00 91.81 395 GLN A CA 1
ATOM 2992 C C . GLN A 1 395 ? 6.852 7.535 -17.294 1.00 91.81 395 GLN A C 1
ATOM 2994 O O . GLN A 1 395 ? 6.066 6.950 -18.040 1.00 91.81 395 GLN A O 1
ATOM 2999 N N . VAL A 1 396 ? 8.166 7.569 -17.487 1.00 91.94 396 VAL A N 1
ATOM 3000 C CA . VAL A 1 396 ? 8.889 6.834 -18.525 1.00 91.94 396 VAL A CA 1
ATOM 3001 C C . VAL A 1 396 ? 9.687 5.741 -17.842 1.00 91.94 396 VAL A C 1
ATOM 3003 O O . VAL A 1 396 ? 10.465 6.040 -16.936 1.00 91.94 396 VAL A O 1
ATOM 3006 N N . GLU A 1 397 ? 9.512 4.501 -18.281 1.00 89.81 397 GLU A N 1
ATOM 3007 C CA . GLU A 1 397 ? 10.225 3.348 -17.737 1.00 89.81 397 GLU A CA 1
ATOM 3008 C C . GLU A 1 397 ? 10.924 2.572 -18.850 1.00 89.81 397 GLU A C 1
ATOM 3010 O O . GLU A 1 397 ? 10.280 2.131 -19.798 1.00 89.81 397 GLU A O 1
ATOM 3015 N N . LEU A 1 398 ? 12.236 2.395 -18.720 1.00 89.06 398 LEU A N 1
ATOM 3016 C CA . LEU A 1 398 ? 13.062 1.549 -19.572 1.00 89.06 398 LEU A CA 1
ATOM 3017 C C . LEU A 1 398 ? 13.494 0.325 -18.768 1.00 89.06 398 LEU A C 1
ATOM 3019 O O . LEU A 1 398 ? 14.091 0.463 -17.700 1.00 89.06 398 LEU A O 1
ATOM 3023 N N . HIS A 1 399 ? 13.243 -0.855 -19.317 1.00 84.12 399 HIS A N 1
ATOM 3024 C CA . HIS A 1 399 ? 13.678 -2.137 -18.787 1.00 84.12 399 HIS A CA 1
ATOM 3025 C C . HIS A 1 399 ? 14.502 -2.839 -19.856 1.00 84.12 399 HIS A C 1
ATOM 3027 O O . HIS A 1 399 ? 14.066 -2.973 -20.999 1.00 84.12 399 HIS A O 1
ATOM 3033 N N . GLY A 1 400 ? 15.684 -3.311 -19.498 1.00 80.31 400 GLY A N 1
ATOM 3034 C CA . GLY A 1 400 ? 16.578 -4.008 -20.416 1.00 80.31 400 GLY A CA 1
ATOM 3035 C C . GLY A 1 400 ? 17.873 -4.373 -19.723 1.00 80.31 400 GLY A C 1
ATOM 3036 O O . GLY A 1 400 ? 17.931 -4.287 -18.520 1.00 80.31 400 GLY A O 1
ATOM 3037 N N . GLY A 1 401 ? 18.934 -4.755 -20.411 1.00 77.56 401 GLY A N 1
ATOM 3038 C CA . GLY A 1 401 ? 20.241 -4.967 -19.789 1.00 77.56 401 GLY A CA 1
ATOM 3039 C C . GLY A 1 401 ? 21.341 -4.949 -20.831 1.00 77.56 401 GLY A C 1
ATOM 3040 O O . GLY A 1 401 ? 21.147 -5.480 -21.923 1.00 77.56 401 GLY A O 1
ATOM 3041 N N . PHE A 1 402 ? 22.490 -4.349 -20.516 1.00 75.81 402 PHE A N 1
ATOM 3042 C CA . PHE A 1 402 ? 23.657 -4.504 -21.381 1.00 75.81 402 PHE A CA 1
ATOM 3043 C C . PHE A 1 402 ? 24.233 -5.897 -21.193 1.00 75.81 402 PHE A C 1
ATOM 3045 O O . PHE A 1 402 ? 24.389 -6.380 -20.069 1.00 75.81 402 PHE A O 1
ATOM 3052 N N . LEU A 1 403 ? 24.533 -6.553 -22.307 1.00 71.94 403 LEU A N 1
ATOM 3053 C CA . LEU A 1 403 ? 25.212 -7.839 -22.268 1.00 71.94 403 LEU A CA 1
ATOM 3054 C C . LEU A 1 403 ? 26.664 -7.621 -21.803 1.00 71.94 403 LEU A C 1
ATOM 3056 O O . LEU A 1 403 ? 27.274 -6.639 -22.209 1.00 71.94 403 LEU A O 1
ATOM 3060 N N . PRO A 1 404 ? 27.234 -8.475 -20.936 1.00 57.69 404 PRO A N 1
ATOM 3061 C CA . PRO A 1 404 ? 28.594 -8.290 -20.428 1.00 57.69 404 PRO A CA 1
ATOM 3062 C C . PRO A 1 404 ? 29.660 -8.410 -21.533 1.00 57.69 404 PRO A C 1
ATOM 3064 O O . PRO A 1 404 ? 29.507 -9.197 -22.468 1.00 57.69 404 PRO A O 1
ATOM 3067 N N . GLY A 1 405 ? 30.772 -7.675 -21.385 1.00 54.56 405 GLY A N 1
ATOM 3068 C CA . GLY A 1 405 ? 31.950 -7.773 -22.265 1.00 54.56 405 GLY A CA 1
ATOM 3069 C C . GLY A 1 405 ? 32.028 -6.749 -23.406 1.00 54.56 405 GLY A C 1
ATOM 3070 O O . GLY A 1 405 ? 32.728 -6.994 -24.384 1.00 54.56 405 GLY A O 1
ATOM 3071 N N . VAL A 1 406 ? 31.321 -5.621 -23.296 1.00 48.12 406 VAL A N 1
ATOM 3072 C CA . VAL A 1 406 ? 31.227 -4.574 -24.333 1.00 48.12 406 VAL A CA 1
ATOM 3073 C C . VAL A 1 406 ? 31.744 -3.223 -23.824 1.00 48.12 406 VAL A C 1
ATOM 3075 O O . VAL A 1 406 ? 31.099 -2.202 -23.981 1.00 48.12 406 VAL A O 1
ATOM 3078 N N . ASP A 1 407 ? 32.955 -3.183 -23.262 1.00 47.19 407 ASP A N 1
ATOM 3079 C CA . ASP A 1 407 ? 33.746 -1.934 -23.320 1.00 47.19 407 ASP A CA 1
ATOM 3080 C C . ASP A 1 407 ? 34.311 -1.708 -24.743 1.00 47.19 407 ASP A C 1
ATOM 3082 O O . ASP A 1 407 ? 34.974 -0.712 -25.028 1.00 47.19 407 ASP A O 1
ATOM 3086 N N . VAL A 1 408 ? 34.048 -2.647 -25.663 1.00 49.31 408 VAL A N 1
ATOM 3087 C CA . VAL A 1 408 ? 34.419 -2.596 -27.075 1.00 49.31 408 VAL A CA 1
ATOM 3088 C C . VAL A 1 408 ? 33.216 -3.014 -27.914 1.00 49.31 408 VAL A C 1
ATOM 3090 O O . VAL A 1 408 ? 32.735 -4.137 -27.768 1.00 49.31 408 VAL A O 1
ATOM 3093 N N . ALA A 1 409 ? 32.751 -2.130 -28.803 1.00 50.81 409 ALA A N 1
ATOM 3094 C CA . ALA A 1 409 ? 31.626 -2.387 -29.701 1.00 50.81 409 ALA A CA 1
ATOM 3095 C C . ALA A 1 409 ? 31.772 -3.765 -30.387 1.00 50.81 409 ALA A C 1
ATOM 3097 O O . ALA A 1 409 ? 32.801 -4.030 -31.027 1.00 50.81 409 ALA A O 1
ATOM 3098 N N . PRO A 1 410 ? 30.783 -4.670 -30.273 1.00 54.72 410 PRO A N 1
ATOM 3099 C CA . PRO A 1 410 ? 30.891 -5.986 -30.871 1.00 54.72 410 PRO A CA 1
ATOM 3100 C C . PRO A 1 410 ? 30.818 -5.841 -32.386 1.00 54.72 410 PRO A C 1
ATOM 3102 O O . PRO A 1 410 ? 30.011 -5.081 -32.927 1.00 54.72 410 PRO A O 1
ATOM 3105 N N . ARG A 1 411 ? 31.638 -6.606 -33.108 1.00 57.97 411 ARG A N 1
ATOM 3106 C CA . ARG A 1 411 ? 31.549 -6.616 -34.566 1.00 57.97 411 ARG A CA 1
ATOM 3107 C C . ARG A 1 411 ? 30.382 -7.507 -34.966 1.00 57.97 411 ARG A C 1
ATOM 3109 O O . ARG A 1 411 ? 30.461 -8.733 -34.885 1.00 57.97 411 ARG A O 1
ATOM 3116 N N . ILE A 1 412 ? 29.295 -6.875 -35.388 1.00 58.69 412 ILE A N 1
ATOM 3117 C CA . ILE A 1 412 ? 28.110 -7.556 -35.900 1.00 58.69 412 ILE A CA 1
ATOM 3118 C C . ILE A 1 412 ? 28.272 -7.715 -37.408 1.00 58.69 412 ILE A C 1
ATOM 3120 O O . ILE A 1 412 ? 28.420 -6.735 -38.136 1.00 58.69 412 ILE A O 1
ATOM 3124 N N . THR A 1 413 ? 28.246 -8.956 -37.886 1.00 67.88 413 THR A N 1
ATOM 3125 C CA . THR A 1 413 ? 28.255 -9.256 -39.321 1.00 67.88 413 THR A CA 1
ATOM 3126 C C . THR A 1 413 ? 26.920 -9.882 -39.693 1.00 67.88 413 THR A C 1
ATOM 3128 O O . THR A 1 413 ? 26.610 -10.996 -39.268 1.00 67.88 413 THR A O 1
ATOM 3131 N N . GLN A 1 414 ? 26.121 -9.163 -40.480 1.00 58.00 414 GLN A N 1
ATOM 3132 C CA . GLN A 1 414 ? 24.913 -9.723 -41.079 1.00 58.00 414 GLN A CA 1
ATOM 3133 C C . GLN A 1 414 ? 25.289 -10.520 -42.330 1.00 58.00 414 GLN A C 1
ATOM 3135 O O . GLN A 1 414 ? 25.949 -10.007 -43.234 1.00 58.00 414 GLN A O 1
ATOM 3140 N N . THR A 1 415 ? 24.869 -11.781 -42.381 1.00 69.50 415 THR A N 1
ATOM 3141 C CA . THR A 1 415 ? 25.030 -12.659 -43.546 1.00 69.50 415 THR A CA 1
ATOM 3142 C C . THR A 1 415 ? 23.667 -13.204 -43.977 1.00 69.50 415 THR A C 1
ATOM 3144 O O . THR A 1 415 ? 22.749 -13.248 -43.155 1.00 69.50 415 THR A O 1
ATOM 3147 N N . PRO A 1 416 ? 23.506 -13.690 -45.223 1.00 58.22 416 PRO A N 1
ATOM 3148 C CA . PRO A 1 416 ? 22.283 -14.380 -45.640 1.00 58.22 416 PRO A CA 1
ATOM 3149 C C . PRO A 1 416 ? 21.936 -15.614 -44.787 1.00 58.22 416 PRO A C 1
ATOM 3151 O O . PRO A 1 416 ? 20.791 -16.051 -44.805 1.00 58.22 416 PRO A O 1
ATOM 3154 N N . GLN A 1 417 ? 22.905 -16.187 -44.056 1.00 65.50 417 GLN A N 1
ATOM 3155 C CA . GLN A 1 417 ? 22.697 -17.326 -43.154 1.00 65.50 417 GLN A CA 1
ATOM 3156 C C . GLN A 1 417 ? 22.352 -16.929 -41.705 1.00 65.50 417 GLN A C 1
ATOM 3158 O O . GLN A 1 417 ? 22.093 -17.811 -40.890 1.00 65.50 417 GLN A O 1
ATOM 3163 N N . GLY A 1 418 ? 22.347 -15.632 -41.373 1.00 53.44 418 GLY A N 1
ATOM 3164 C CA . GLY A 1 418 ? 22.052 -15.119 -40.033 1.00 53.44 418 GLY A CA 1
ATOM 3165 C C . GLY A 1 418 ? 23.040 -14.054 -39.545 1.00 53.44 418 GLY A C 1
ATOM 3166 O O . GLY A 1 418 ? 23.985 -13.668 -40.243 1.00 53.44 418 GLY A O 1
ATOM 3167 N N . THR A 1 419 ? 22.812 -13.571 -38.325 1.00 54.22 419 THR A N 1
ATOM 3168 C CA . THR A 1 419 ? 23.648 -12.567 -37.652 1.00 54.22 419 THR A CA 1
ATOM 3169 C C . THR A 1 419 ? 24.751 -13.257 -36.852 1.00 54.22 419 THR A C 1
ATOM 3171 O O . THR A 1 419 ? 24.462 -14.065 -35.974 1.00 54.22 419 THR A O 1
ATOM 3174 N N . THR A 1 420 ? 26.017 -12.929 -37.125 1.00 62.56 420 THR A N 1
ATOM 3175 C CA . THR A 1 420 ? 27.150 -13.359 -36.289 1.00 62.56 420 THR A CA 1
ATOM 3176 C C . THR A 1 420 ? 27.625 -12.187 -35.441 1.00 62.56 420 THR A C 1
ATOM 3178 O O . THR A 1 420 ? 27.938 -11.123 -35.980 1.00 62.56 420 THR A O 1
ATOM 3181 N N . ILE A 1 421 ? 27.692 -12.385 -34.125 1.00 55.59 421 ILE A N 1
ATOM 3182 C CA . ILE A 1 421 ? 28.224 -11.412 -33.167 1.00 55.59 421 ILE A CA 1
ATOM 3183 C C . ILE A 1 421 ? 29.603 -11.910 -32.738 1.00 55.59 421 ILE A C 1
ATOM 3185 O O . ILE A 1 421 ? 29.712 -12.977 -32.138 1.00 55.59 421 ILE A O 1
ATOM 3189 N N . SER A 1 422 ? 30.659 -11.163 -33.058 1.00 59.72 422 SER A N 1
ATOM 3190 C CA . SER A 1 422 ? 32.001 -11.438 -32.538 1.00 59.72 422 SER A CA 1
ATOM 3191 C C . SER A 1 422 ? 32.406 -10.346 -31.558 1.00 59.72 422 SER A C 1
ATOM 3193 O O . SER A 1 422 ? 32.563 -9.187 -31.954 1.00 59.72 422 SER A O 1
ATOM 3195 N N . CYS A 1 423 ? 32.598 -10.726 -30.298 1.00 50.00 423 CYS A N 1
ATOM 3196 C CA . CYS A 1 423 ? 33.235 -9.873 -29.303 1.00 50.00 423 CYS A CA 1
ATOM 3197 C C . CYS A 1 423 ? 34.759 -10.044 -29.425 1.00 50.00 423 CYS A C 1
ATOM 3199 O O . CYS A 1 423 ? 35.225 -11.185 -29.532 1.00 50.00 423 CYS A O 1
ATOM 3201 N N . PRO A 1 424 ? 35.554 -8.961 -29.447 1.00 50.16 424 PRO A N 1
ATOM 3202 C CA . PRO A 1 424 ? 36.995 -9.094 -29.283 1.00 50.16 424 PRO A CA 1
ATOM 3203 C C . PRO A 1 424 ? 37.299 -9.743 -27.917 1.00 50.16 424 PRO A C 1
ATOM 3205 O O . PRO A 1 424 ? 36.515 -9.577 -26.981 1.00 50.16 424 PRO A O 1
ATOM 3208 N N . PRO A 1 425 ? 38.382 -10.532 -27.798 1.00 49.94 425 PRO A N 1
ATOM 3209 C CA . PRO A 1 425 ? 38.771 -11.109 -26.515 1.00 49.94 425 PRO A CA 1
ATOM 3210 C C . PRO A 1 425 ? 39.015 -9.993 -25.489 1.00 49.94 425 PRO A C 1
ATOM 3212 O O . PRO A 1 425 ? 39.587 -8.961 -25.846 1.00 49.94 425 PRO A O 1
ATOM 3215 N N . ALA A 1 426 ? 38.537 -10.222 -24.261 1.00 45.91 426 ALA A N 1
ATOM 3216 C CA . ALA A 1 426 ? 38.637 -9.303 -23.126 1.00 45.91 426 ALA A CA 1
ATOM 3217 C C . ALA A 1 426 ? 40.084 -8.955 -22.752 1.00 45.91 426 ALA A C 1
ATOM 3219 O O . ALA A 1 426 ? 40.961 -9.845 -22.890 1.00 45.91 426 ALA A O 1
#

Radius of gyration: 27.67 Å; chains: 1; bounding box: 71×50×86 Å

Sequence (426 aa):
MLERFLTAVLSDPALLAVIRETATRRRANFVAHLRKALGGVRGDVAYVDVGFSGANQEKLQALIDAEGLDVRLHGLYVMADPCPPERVLRGQLIEGFLGSPGDPLPLETEALDRNRLLLELLLLSEDGSTLGIGDDGRPVSAPNIEPERQLVQRRAVHDGIRAYQRHASGYALAGDAQPILTVDGAVGRRIIERFLVEPTLEEARTFAGWVAEDDYNSLEPSPLVPVQDPVLRRLTGPQLAEQPADRVLWPAGANALWQDPLAEAARCTLSQAGTMRVQLNRSVRAPATAVVPLKLGRDGVLIGSISGEGDDLTGVTVFPVLIDGLLRLDALRLSLISRSSGWRSEIWSWSAGDDPAALPMAQCAWVAQDILNVDSESAFVITLASPLPPGSLIQVELHGGFLPGVDVAPRITQTPQGTTISCPPA

Secondary structure (DSSP, 8-state):
-HHHHHHHHHH-HHHHHHHHHHHHHHHHHHHHHHHHHHTT--EEEEEEESSSS-HHHHHHHHHHHHTT--EEEEEEES---SPPHHHHHTT-EEEESS--TT-SS---HHHHHTTTHHHHHHHS-SSPPEEEE-TTS-EEEPPP---HHHHHHHHHHHHHHHHHHHHHHHHHTSSSSS-TT---HHHHHHHHHHHHHS--HHHHHHHTT-EE--TTT-SS-EESS-TT-HHHHTS-HHHHHTS-TTT-S-HHHHHHHH--HHHHHT--------EEEEEEEESSSPPEEEEEE-EE-TTS-EEEEEEEE-TTEEEEEEE--SS-EEEEEEEEEEEEE-TTT--EEEEEEEEBTB-GGGS-EES-EESSSSEEEE-TT-EEEEEPSSPPPTT-EEEEEEEEEEPSS-SS--EEEEETTEEEEEPPP-

pLDDT: mean 81.75, std 14.05, range [35.72, 96.44]